Protein AF-A0A7S0AWT3-F1 (afdb_monomer_lite)

pLDDT: mean 80.17, std 19.5, range [30.23, 98.38]

Sequence (670 aa):
MTGAPAAPASSSAAPATTPVVQCWVKPNDSCWFWRSTAESGALRDPSALPVDRRAHEARIQKGLWGPRWARLCPGRLLELKGSRALVIDHQTKTSEKVPASLLLLWYEGLLVLDAVSKVEPKVPWLTDKLTGILETERAKFKHGHLSALLYVQKQLMGFACTGPQFCGASGETAGHRRQLQNKGQPAEGEVTEGWYGVQALAEYLPPWEAFLHPKCGIYQDFYMVQWAPPHNKTDYGYMEHGSETLCGATWEPDECLPDDLDTLRVAVKRRWTEQQREREQRDREQLEKEKRERDAKAREAEEDKANEEAERTAKAPRMFNPLRLELIKDLVSPEVNHVVYNLLKSTEDAEIKKGWPKSRSEYPPGFGPADPPGCCGVSCDCMEDWHLGRHALDAGRPWIDSQPRNAACEVAMLAFMNQQEHVTRRGQFSGLHYLEANTDRHKREDVAQVAFAAGLAKLARSVLRDAAQRVPLEALEADRASQGRLIHRLAMGFSNDEVHPEAGGPFMPLQYQVTTGPSWLHVDAGSGSVVLREDSPDYPPSKAAALAISLTSMVPGKFDRMDCNIDPNVSGTGDSMLFGLTSKVVAKVARTEPPSLQDIMKERLSSVFDFQATQCIAVPFGAWVEAMWGVAYTARSYSVGQLLPRQATASNGGGRVRTLPTGMPLTPGM

Foldseek 3Di:
DDDDDDDDDDDDDDPDDQAQADQPADAFAKWKFKWFPDPVIDGDALQDDDPDPVSVVVCVVVVCFQLNGMDIFIWGWHDDDGQWTWIQGPPVRDIDIDGSLRIDHPLVVLLLLVLQVPDPPRRPPCDPVVVVVSQVVLVVDDLSDRQPLVCCVPPVLQKWQHDQWAQAPVRRIHHRIDGQDPPDQDDVDDQDPPDWAFPAFPAKDAQSRLCVDQLRVGRTIKTWTQTDPPLNQAQCVPPSQGDPVGGNIGIDGPRVDHSSCSVRVSVNSVVVSVVSVVVVVVVSVVSVVVVVVVVVVVVVVVVVVVVVVVVCLVVVPDPPPVPPDPCLCVLQPPPPDPPVNVVVPDPVVVVVVVQDDLDQVSDPPPDGADVVHDVSHNPDPPCVVVVVVVVVVVPPPCVPDPPVVVVVVVVLVVVLVVPVVFWDWDCPVVPDTDTDGDLDPDDDPVPVQLVLLLVLLLLLLCLLLVCLAEAAPVLLVVCVVVVFCSQQLSCLSFQACVNCVVLPGRDRFQFKAWPAWDPQWDQHGGRRGIDGNDPDPPDDLPDWTWTKIWRHDPDPPRTIIRIGTHHNPQPQQNPPSLQVSLLVSLVSLVVRPDVVLSVSLCVLCVVQADPVVRGGDRDGPSSSSSSSSSSSSSSNSVSRVVSRDDDPPPPPDPDDDPDDDPDDDDDDDD

Radius of gyration: 42.8 Å; chains: 1; bounding box: 102×76×123 Å

Structure (mmCIF, N/CA/C/O backbone):
data_AF-A0A7S0AWT3-F1
#
_entry.id   AF-A0A7S0AWT3-F1
#
loop_
_atom_site.group_PDB
_atom_site.id
_atom_site.type_symbol
_atom_site.label_atom_id
_atom_site.label_alt_id
_atom_site.label_comp_id
_atom_site.label_asym_id
_atom_site.label_entity_id
_atom_site.label_seq_id
_atom_site.pdbx_PDB_ins_code
_atom_site.Cartn_x
_atom_site.Cartn_y
_atom_site.Cartn_z
_atom_site.occupancy
_atom_site.B_iso_or_equiv
_atom_site.auth_seq_id
_atom_site.auth_comp_id
_atom_site.auth_asym_id
_atom_site.auth_atom_id
_atom_site.pdbx_PDB_model_num
ATOM 1 N N . MET A 1 1 ? 58.274 -40.060 -57.451 1.00 41.81 1 MET A N 1
ATOM 2 C CA . MET A 1 1 ? 58.992 -38.954 -56.784 1.00 41.81 1 MET A CA 1
ATOM 3 C C . MET A 1 1 ? 58.161 -37.697 -56.949 1.00 41.81 1 MET A C 1
ATOM 5 O O . MET A 1 1 ? 58.232 -37.055 -57.983 1.00 41.81 1 MET A O 1
ATOM 9 N N . THR A 1 2 ? 57.306 -37.407 -55.977 1.00 38.50 2 THR A N 1
ATOM 10 C CA . THR A 1 2 ? 56.419 -36.236 -55.970 1.00 38.50 2 THR A CA 1
ATOM 11 C C . THR A 1 2 ? 56.527 -35.634 -54.579 1.00 38.50 2 THR A C 1
ATOM 13 O O . THR A 1 2 ? 56.119 -36.261 -53.603 1.00 38.50 2 THR A O 1
ATOM 16 N N . GLY A 1 3 ? 57.205 -34.489 -54.493 1.00 36.66 3 GLY A N 1
ATOM 17 C CA . GLY A 1 3 ? 57.485 -33.788 -53.244 1.00 36.66 3 GLY A CA 1
ATOM 18 C C . GLY A 1 3 ? 56.213 -33.204 -52.637 1.00 36.66 3 GLY A C 1
ATOM 19 O O . GLY A 1 3 ? 55.422 -32.573 -53.334 1.00 36.66 3 GLY A O 1
ATOM 20 N N . ALA A 1 4 ? 56.029 -33.437 -51.340 1.00 35.12 4 ALA A N 1
ATOM 21 C CA . ALA A 1 4 ? 54.991 -32.808 -50.538 1.00 35.12 4 ALA A CA 1
ATOM 22 C C . ALA A 1 4 ? 55.369 -31.342 -50.237 1.00 35.12 4 ALA A C 1
ATOM 24 O O . ALA A 1 4 ? 56.544 -31.071 -49.970 1.00 35.12 4 ALA A O 1
ATOM 25 N N . PRO A 1 5 ? 54.415 -30.394 -50.265 1.00 43.97 5 PRO A N 1
ATOM 26 C CA . PRO A 1 5 ? 54.684 -29.005 -49.920 1.00 43.97 5 PRO A CA 1
ATOM 27 C C . PRO A 1 5 ? 54.879 -28.848 -48.406 1.00 43.97 5 PRO A C 1
ATOM 29 O O . PRO A 1 5 ? 54.163 -29.443 -47.600 1.00 43.97 5 PRO A O 1
ATOM 32 N N . ALA A 1 6 ? 55.877 -28.047 -48.036 1.00 39.06 6 ALA A N 1
ATOM 33 C CA . ALA A 1 6 ? 56.226 -27.726 -46.659 1.00 39.06 6 ALA A CA 1
ATOM 34 C C . ALA A 1 6 ? 55.107 -26.933 -45.959 1.00 39.06 6 ALA A C 1
ATOM 36 O O . ALA A 1 6 ? 54.538 -26.003 -46.532 1.00 39.06 6 ALA A O 1
ATOM 37 N N . ALA A 1 7 ? 54.819 -27.299 -44.708 1.00 38.22 7 ALA A N 1
ATOM 38 C CA . ALA A 1 7 ? 53.875 -26.599 -43.844 1.00 38.22 7 ALA A CA 1
ATOM 39 C C . ALA A 1 7 ? 54.373 -25.174 -43.516 1.00 38.22 7 ALA A C 1
ATOM 41 O O . ALA A 1 7 ? 55.571 -24.995 -43.271 1.00 38.22 7 ALA A O 1
ATOM 42 N N . PRO A 1 8 ? 53.489 -24.159 -43.483 1.00 40.88 8 PRO A N 1
ATOM 43 C CA . PRO A 1 8 ? 53.879 -22.801 -43.133 1.00 40.88 8 PRO A CA 1
ATOM 44 C C . PRO A 1 8 ? 54.297 -22.719 -41.660 1.00 40.88 8 PRO A C 1
ATOM 46 O O . PRO A 1 8 ? 53.645 -23.268 -40.771 1.00 40.88 8 PRO A O 1
ATOM 49 N N . ALA A 1 9 ? 55.411 -22.027 -41.419 1.00 36.75 9 ALA A N 1
ATOM 50 C CA . ALA A 1 9 ? 55.976 -21.797 -40.099 1.00 36.75 9 ALA A CA 1
ATOM 51 C C . ALA A 1 9 ? 54.986 -21.044 -39.192 1.00 36.75 9 ALA A C 1
ATOM 53 O O . ALA A 1 9 ? 54.449 -20.002 -39.567 1.00 36.75 9 ALA A O 1
ATOM 54 N N . SER A 1 10 ? 54.776 -21.564 -37.982 1.00 42.22 10 SER A N 1
ATOM 55 C CA . SER A 1 10 ? 53.973 -20.936 -36.935 1.00 42.22 10 SER A CA 1
ATOM 56 C C . SER A 1 10 ? 54.619 -19.621 -36.490 1.00 42.22 10 SER A C 1
ATOM 58 O O . SER A 1 10 ? 55.595 -19.624 -35.736 1.00 42.22 10 SER A O 1
ATOM 60 N N . SER A 1 11 ? 54.086 -18.490 -36.952 1.00 38.56 11 SER A N 1
ATOM 61 C CA . SER A 1 11 ? 54.463 -17.173 -36.443 1.00 38.56 11 SER A CA 1
ATOM 62 C C . SER A 1 11 ? 54.043 -17.061 -34.977 1.00 38.56 11 SER A C 1
ATOM 64 O O . SER A 1 11 ? 52.864 -17.224 -34.657 1.00 38.56 11 SER A O 1
ATOM 66 N N . SER A 1 12 ? 54.989 -16.779 -34.082 1.00 41.12 12 SER A N 1
ATOM 67 C CA . SER A 1 12 ? 54.707 -16.483 -32.678 1.00 41.12 12 SER A CA 1
ATOM 68 C C . SER A 1 12 ? 53.812 -15.243 -32.588 1.00 41.12 12 SER A C 1
ATOM 70 O O . SER A 1 12 ? 54.271 -14.128 -32.843 1.00 41.12 12 SER A O 1
ATOM 72 N N . ALA A 1 13 ? 52.534 -15.435 -32.260 1.00 46.22 13 ALA A N 1
ATOM 73 C CA . ALA A 1 13 ? 51.602 -14.340 -32.034 1.00 46.22 13 ALA A CA 1
ATOM 74 C C . ALA A 1 13 ? 52.098 -13.482 -30.859 1.00 46.22 13 ALA A C 1
ATOM 76 O O . ALA A 1 13 ? 52.391 -14.003 -29.780 1.00 46.22 13 ALA A O 1
ATOM 77 N N . ALA A 1 14 ? 52.224 -12.172 -31.082 1.00 49.00 14 ALA A N 1
ATOM 78 C CA . ALA A 1 14 ? 52.514 -11.209 -30.027 1.00 49.00 14 ALA A CA 1
ATOM 79 C C . ALA A 1 14 ? 51.466 -11.329 -28.897 1.00 49.00 14 ALA A C 1
ATOM 81 O O . ALA A 1 14 ? 50.307 -11.646 -29.180 1.00 49.00 14 ALA A O 1
ATOM 82 N N . PRO A 1 15 ? 51.842 -11.101 -27.623 1.00 57.41 15 PRO A N 1
ATOM 83 C CA . PRO A 1 15 ? 50.904 -11.183 -26.509 1.00 57.41 15 PRO A CA 1
A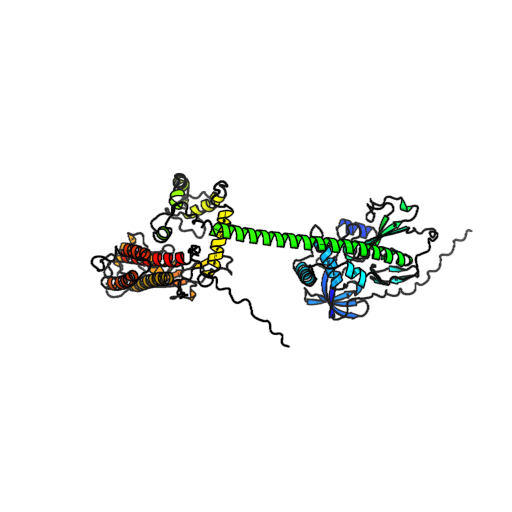TOM 84 C C . PRO A 1 15 ? 49.740 -10.216 -26.745 1.00 57.41 15 PRO A C 1
ATOM 86 O O . PRO A 1 15 ? 49.954 -9.018 -26.925 1.00 57.41 15 PRO A O 1
ATOM 89 N N . ALA A 1 16 ? 48.515 -10.749 -26.761 1.00 59.34 16 ALA A N 1
ATOM 90 C CA . ALA A 1 16 ? 47.307 -9.962 -26.955 1.00 59.34 16 ALA A CA 1
ATOM 91 C C . ALA A 1 16 ? 47.237 -8.869 -25.880 1.00 59.34 16 ALA A C 1
ATOM 93 O O . ALA A 1 16 ? 47.211 -9.157 -24.681 1.00 59.34 16 ALA A O 1
ATOM 94 N N . THR A 1 17 ? 47.242 -7.609 -26.305 1.00 68.44 17 THR A N 1
ATOM 95 C CA . THR A 1 17 ? 47.049 -6.466 -25.417 1.00 68.44 17 THR A CA 1
ATOM 96 C C . THR A 1 17 ? 45.676 -6.568 -24.769 1.00 68.44 17 THR A C 1
ATOM 98 O O . THR A 1 17 ? 44.662 -6.642 -25.463 1.00 68.44 17 THR A O 1
ATOM 101 N N . THR A 1 18 ? 45.640 -6.590 -23.434 1.00 72.69 18 THR A N 1
ATOM 102 C CA . THR A 1 18 ? 44.390 -6.576 -22.669 1.00 72.69 18 THR A CA 1
ATOM 103 C C . THR A 1 18 ? 43.559 -5.360 -23.094 1.00 72.69 18 THR A C 1
ATOM 105 O O . THR A 1 18 ? 44.084 -4.245 -23.031 1.00 72.69 18 THR A O 1
ATOM 108 N N . PRO A 1 19 ? 42.291 -5.538 -23.508 1.00 73.94 19 PRO A N 1
ATOM 109 C CA . PRO A 1 19 ? 41.462 -4.431 -23.967 1.00 73.94 19 PRO A CA 1
ATOM 110 C C . PRO A 1 19 ? 41.295 -3.388 -22.858 1.00 73.94 19 PRO A C 1
ATOM 112 O O . PRO A 1 19 ? 41.126 -3.717 -21.678 1.00 73.94 19 PRO A O 1
ATOM 115 N N . VAL A 1 20 ? 41.356 -2.111 -23.236 1.00 76.06 20 VAL A N 1
ATOM 116 C CA . VAL A 1 20 ? 41.166 -0.994 -22.306 1.00 76.06 20 VAL A CA 1
ATOM 117 C C . VAL A 1 20 ? 39.686 -0.926 -21.930 1.00 76.06 20 VAL A C 1
ATOM 119 O O . VAL A 1 20 ? 38.847 -0.548 -22.741 1.00 76.06 20 VAL A O 1
ATOM 122 N N . VAL A 1 21 ? 39.358 -1.297 -20.691 1.00 81.75 21 VAL A N 1
ATOM 123 C CA . VAL A 1 21 ? 37.988 -1.222 -20.163 1.00 81.75 21 VAL A CA 1
ATOM 124 C C . VAL A 1 21 ? 37.752 0.159 -19.560 1.00 81.75 21 VAL A C 1
ATOM 126 O O . VAL A 1 21 ? 38.360 0.515 -18.548 1.00 81.75 21 VAL A O 1
ATOM 129 N N . GLN A 1 22 ? 36.844 0.935 -20.150 1.00 84.81 22 GLN A N 1
ATOM 130 C CA . GLN A 1 22 ? 36.462 2.242 -19.620 1.00 84.81 22 GLN A CA 1
ATOM 131 C C . GLN A 1 22 ? 35.355 2.095 -18.562 1.00 84.81 22 GLN A C 1
ATOM 133 O O . GLN A 1 22 ? 34.214 1.769 -18.880 1.00 84.81 22 GLN A O 1
ATOM 138 N N . CYS A 1 23 ? 35.673 2.367 -17.293 1.00 91.12 23 CYS A N 1
ATOM 139 C CA . CYS A 1 23 ? 34.685 2.427 -16.212 1.00 91.12 23 CYS A CA 1
ATOM 140 C C . CYS A 1 23 ? 34.103 3.839 -16.097 1.00 91.12 23 CYS A C 1
ATOM 142 O O . CYS A 1 23 ? 34.843 4.797 -15.880 1.00 91.12 23 CYS A O 1
ATOM 144 N N . TRP A 1 24 ? 32.782 3.976 -16.218 1.00 92.75 24 TRP A N 1
ATOM 145 C CA . TRP A 1 24 ? 32.101 5.277 -16.126 1.00 92.75 24 TRP A CA 1
ATOM 146 C C . TRP A 1 24 ? 31.716 5.671 -14.696 1.00 92.75 24 TRP A C 1
ATOM 148 O O . TRP A 1 24 ? 31.428 6.836 -14.430 1.00 92.75 24 TRP A O 1
ATOM 158 N N . VAL A 1 25 ? 31.734 4.717 -13.764 1.00 96.50 25 VAL A N 1
ATOM 159 C CA . VAL A 1 25 ? 31.471 4.963 -12.342 1.00 96.50 25 VAL A CA 1
ATOM 160 C C . VAL A 1 25 ? 32.717 5.560 -11.688 1.00 96.50 25 VAL A C 1
ATOM 162 O O . VAL A 1 25 ? 33.810 5.004 -11.824 1.00 96.50 25 VAL A O 1
ATOM 165 N N . LYS A 1 26 ? 32.562 6.669 -10.956 1.00 96.88 26 LYS A N 1
ATOM 166 C CA . LYS A 1 26 ? 33.661 7.293 -10.206 1.00 96.88 26 LYS A CA 1
ATOM 167 C C . LYS A 1 26 ? 33.765 6.707 -8.791 1.00 96.88 26 LYS A C 1
ATOM 169 O O . LYS A 1 26 ? 32.761 6.247 -8.245 1.00 96.88 26 LYS A O 1
ATOM 174 N N . PRO A 1 27 ? 34.958 6.708 -8.167 1.00 97.25 27 PRO A N 1
ATOM 175 C CA . PRO A 1 27 ? 35.104 6.278 -6.779 1.00 97.25 27 PRO A CA 1
ATOM 176 C C . PRO A 1 27 ? 34.155 7.036 -5.842 1.00 97.25 27 PRO A C 1
ATOM 178 O O . PRO A 1 27 ? 34.015 8.251 -5.942 1.00 97.25 27 PRO A O 1
ATOM 181 N N . ASN A 1 28 ? 33.550 6.304 -4.911 1.00 96.81 28 ASN A N 1
ATOM 182 C CA . ASN A 1 28 ? 32.513 6.702 -3.955 1.00 96.81 28 ASN A CA 1
ATOM 183 C C . ASN A 1 28 ? 31.105 6.948 -4.517 1.00 96.81 28 ASN A C 1
ATOM 185 O O . ASN A 1 28 ? 30.178 7.117 -3.718 1.00 96.81 28 ASN A O 1
ATOM 189 N N . ASP A 1 29 ? 30.902 6.884 -5.834 1.00 98.12 29 ASP A N 1
ATOM 190 C CA . ASP A 1 29 ? 29.562 6.979 -6.414 1.00 98.12 29 ASP A CA 1
ATOM 191 C C . ASP A 1 29 ? 28.751 5.698 -6.166 1.00 98.12 29 ASP A C 1
ATOM 193 O O . ASP A 1 29 ? 29.278 4.579 -6.096 1.00 98.12 29 ASP A O 1
ATOM 197 N N . SER A 1 30 ? 27.432 5.868 -6.056 1.00 98.19 30 SER A N 1
ATOM 198 C CA . SER A 1 30 ? 26.497 4.741 -6.086 1.00 98.19 30 SER A CA 1
ATOM 199 C C . SER A 1 30 ? 26.455 4.143 -7.490 1.00 98.19 30 SER A C 1
ATOM 201 O O . SER A 1 30 ? 26.466 4.861 -8.490 1.00 98.19 30 SER A O 1
ATOM 203 N N . CYS A 1 31 ? 26.399 2.821 -7.567 1.00 98.31 31 CYS A N 1
ATOM 204 C CA . CYS A 1 31 ? 26.420 2.081 -8.819 1.00 98.31 31 CYS A CA 1
ATOM 205 C C . CYS A 1 31 ? 25.571 0.816 -8.735 1.00 98.31 31 CYS A C 1
ATOM 207 O O . CYS A 1 31 ? 25.051 0.450 -7.677 1.00 98.31 31 CYS A O 1
ATOM 209 N N . TRP A 1 32 ? 25.457 0.139 -9.870 1.00 98.25 32 TRP A N 1
ATOM 210 C CA . TRP A 1 32 ? 24.947 -1.222 -9.931 1.00 98.25 32 TRP A CA 1
ATOM 211 C C . TRP A 1 32 ? 26.037 -2.154 -10.425 1.00 98.25 32 TRP A C 1
ATOM 213 O O . TRP A 1 32 ? 26.928 -1.728 -11.159 1.00 98.25 32 TRP A O 1
ATOM 223 N N . PHE A 1 33 ? 25.960 -3.422 -10.043 1.00 97.19 33 PHE A N 1
ATOM 224 C CA . PHE A 1 33 ? 26.832 -4.452 -10.587 1.00 97.19 33 PHE A CA 1
ATOM 225 C C . PHE A 1 33 ? 26.072 -5.754 -10.830 1.00 97.19 33 PHE A C 1
ATOM 227 O O . PHE A 1 33 ? 25.096 -6.061 -10.138 1.00 97.19 33 PHE A O 1
ATOM 234 N N . TRP A 1 34 ? 26.513 -6.505 -11.836 1.00 96.75 34 TRP A N 1
ATOM 235 C CA . TRP A 1 34 ? 25.860 -7.738 -12.268 1.00 96.75 34 TRP A CA 1
ATOM 236 C C . TRP A 1 34 ? 26.293 -8.965 -11.458 1.00 96.75 34 TRP A C 1
ATOM 238 O O . TRP A 1 34 ? 27.481 -9.189 -11.211 1.00 96.75 34 TRP A O 1
ATOM 248 N N . ARG A 1 35 ? 25.322 -9.812 -11.099 1.00 95.25 35 ARG A N 1
ATOM 249 C CA . ARG A 1 35 ? 25.538 -11.144 -10.512 1.00 95.25 35 ARG A CA 1
ATOM 250 C C . ARG A 1 35 ? 24.688 -12.205 -11.203 1.00 95.25 35 ARG A C 1
ATOM 252 O O . ARG A 1 35 ? 23.648 -11.902 -11.783 1.00 95.25 35 ARG A O 1
ATOM 259 N N . SER A 1 36 ? 25.108 -13.463 -11.081 1.00 92.38 36 SER A N 1
ATOM 260 C CA . SER A 1 36 ? 24.273 -14.610 -11.447 1.00 92.38 36 SER A CA 1
ATOM 261 C C . SER A 1 36 ? 22.963 -14.626 -10.647 1.00 92.38 36 SER A C 1
ATOM 263 O O . SER A 1 36 ? 22.938 -14.261 -9.466 1.00 92.38 36 SER A O 1
ATOM 265 N N . THR A 1 37 ? 21.883 -15.089 -11.277 1.00 90.62 37 THR A N 1
ATOM 266 C CA . THR A 1 37 ? 20.613 -15.396 -10.599 1.00 90.62 37 THR A CA 1
ATOM 267 C C . THR A 1 37 ? 20.687 -16.669 -9.750 1.00 90.62 37 THR A C 1
ATOM 269 O O . THR A 1 37 ? 19.887 -16.823 -8.832 1.00 90.62 37 THR A O 1
ATOM 272 N N . ALA A 1 38 ? 21.654 -17.558 -10.007 1.00 87.56 38 ALA A N 1
ATOM 273 C CA . ALA A 1 38 ? 21.858 -18.780 -9.227 1.00 87.56 38 ALA A CA 1
ATOM 274 C C . ALA A 1 38 ? 22.371 -18.492 -7.799 1.00 87.56 38 ALA A C 1
ATOM 276 O O . ALA A 1 38 ? 23.153 -17.563 -7.593 1.00 87.56 38 ALA A O 1
ATOM 277 N N . GLU A 1 39 ? 21.978 -19.327 -6.829 1.00 67.00 39 GLU A N 1
ATOM 278 C CA . GLU A 1 39 ? 22.253 -19.148 -5.389 1.00 67.00 39 GLU A CA 1
ATOM 279 C C . GLU A 1 39 ? 23.748 -19.093 -5.036 1.00 67.00 39 GLU A C 1
ATOM 281 O O . GLU A 1 39 ? 24.151 -18.350 -4.145 1.00 67.00 39 GLU A O 1
ATOM 286 N N . SER A 1 40 ? 24.605 -19.787 -5.788 1.00 71.44 40 SER A N 1
ATOM 287 C CA . SER A 1 40 ? 26.065 -19.778 -5.611 1.00 71.44 40 SER A CA 1
ATOM 288 C C . SER A 1 40 ? 26.749 -18.548 -6.242 1.00 71.44 40 SER A C 1
ATOM 290 O O . SER A 1 40 ? 27.875 -18.649 -6.727 1.00 71.44 40 SER A O 1
ATOM 292 N N . GLY A 1 41 ? 26.021 -17.435 -6.374 1.00 62.06 41 GLY A N 1
ATOM 293 C CA . GLY A 1 41 ? 26.103 -16.505 -7.502 1.00 62.06 41 GLY A CA 1
ATOM 294 C C . GLY A 1 41 ? 27.446 -15.817 -7.740 1.00 62.06 41 GLY A C 1
ATOM 295 O O . GLY A 1 41 ? 27.642 -14.675 -7.334 1.00 62.06 41 GLY A O 1
ATOM 296 N N . ALA A 1 42 ? 28.320 -16.479 -8.500 1.00 83.44 42 ALA A N 1
ATOM 297 C CA . ALA A 1 42 ? 29.508 -15.878 -9.089 1.00 83.44 42 ALA A CA 1
ATOM 298 C C . ALA A 1 42 ? 29.147 -14.672 -9.975 1.00 83.44 42 ALA A C 1
ATOM 300 O O . ALA A 1 42 ? 28.035 -14.564 -10.510 1.00 83.44 42 ALA A O 1
ATOM 301 N N . LEU A 1 43 ? 30.122 -13.787 -10.164 1.00 87.62 43 LEU A N 1
ATOM 302 C CA . LEU A 1 43 ? 30.018 -12.669 -11.095 1.00 87.62 43 LEU A CA 1
ATOM 303 C C . LEU A 1 43 ? 29.726 -13.190 -12.501 1.00 87.62 43 LEU A C 1
ATOM 305 O O . LEU A 1 43 ? 30.379 -14.116 -12.991 1.00 87.62 43 LEU A O 1
ATOM 309 N N . ARG A 1 44 ? 28.711 -12.604 -13.135 1.00 86.62 44 ARG A N 1
ATOM 310 C CA . ARG A 1 44 ? 28.280 -12.974 -14.479 1.00 86.62 44 ARG A CA 1
ATOM 311 C C . ARG A 1 44 ? 28.170 -11.745 -15.340 1.00 86.62 44 ARG A C 1
ATOM 313 O O . ARG A 1 44 ? 27.610 -10.737 -14.927 1.00 86.62 44 ARG A O 1
ATOM 320 N N . ASP A 1 45 ? 28.709 -11.888 -16.537 1.00 92.12 45 ASP A N 1
ATOM 321 C CA . ASP A 1 45 ? 28.672 -10.872 -17.559 1.00 92.12 45 ASP A CA 1
ATOM 322 C C . ASP A 1 45 ? 27.435 -11.075 -18.438 1.00 92.12 45 ASP A C 1
ATOM 324 O O . ASP A 1 45 ? 27.377 -12.061 -19.182 1.00 92.12 45 ASP A O 1
ATOM 328 N N . PRO A 1 46 ? 26.419 -10.206 -18.331 1.00 93.69 46 PRO A N 1
ATOM 329 C CA . PRO A 1 46 ? 25.225 -10.304 -19.161 1.00 93.69 46 PRO A CA 1
ATOM 330 C C . PRO A 1 46 ? 25.469 -9.844 -20.599 1.00 93.69 46 PRO A C 1
ATOM 332 O O . PRO A 1 46 ? 24.576 -10.006 -21.424 1.00 93.69 46 PRO A O 1
ATOM 335 N N . SER A 1 47 ? 26.635 -9.260 -20.895 1.00 93.38 47 SER A N 1
ATOM 336 C CA . SER A 1 47 ? 27.040 -8.878 -22.245 1.00 93.38 47 SER A CA 1
ATOM 337 C C . SER A 1 47 ? 27.805 -9.997 -22.958 1.00 93.38 47 SER A C 1
ATOM 339 O O . SER A 1 47 ? 28.006 -9.918 -24.157 1.00 93.38 47 SER A O 1
ATOM 341 N N . ALA A 1 48 ? 28.220 -11.066 -22.272 1.00 91.00 48 ALA A N 1
ATOM 342 C CA . ALA A 1 48 ? 29.039 -12.106 -22.889 1.00 91.00 48 ALA A CA 1
ATOM 343 C C . ALA A 1 48 ? 28.240 -13.053 -23.799 1.00 91.00 48 ALA A C 1
ATOM 345 O O . ALA A 1 48 ? 27.391 -13.826 -23.323 1.00 91.00 48 ALA A O 1
ATOM 346 N N . LEU A 1 49 ? 28.613 -13.084 -25.083 1.00 86.69 49 LEU A N 1
ATOM 347 C CA . LEU A 1 49 ? 28.142 -14.102 -26.016 1.00 86.69 49 LEU A CA 1
ATOM 348 C C . LEU A 1 49 ? 28.480 -15.523 -25.526 1.00 86.69 49 LEU A C 1
ATOM 350 O O . LEU A 1 49 ? 29.480 -15.753 -24.831 1.00 86.69 49 LEU A O 1
ATOM 354 N N . PRO A 1 50 ? 27.636 -16.514 -25.847 1.00 84.38 50 PRO A N 1
ATOM 355 C CA . PRO A 1 50 ? 27.995 -17.915 -25.697 1.00 84.38 50 PRO A CA 1
ATOM 356 C C . PRO A 1 50 ? 29.242 -18.249 -26.525 1.00 84.38 50 PRO A C 1
ATOM 358 O O . PRO A 1 50 ? 29.390 -17.790 -27.650 1.00 84.38 50 PRO A O 1
ATOM 361 N N . VAL A 1 51 ? 30.120 -19.086 -25.967 1.00 82.81 51 VAL A N 1
ATOM 362 C CA . VAL A 1 51 ? 31.389 -19.480 -26.611 1.00 82.81 51 VAL A CA 1
ATOM 363 C C . VAL A 1 51 ? 31.151 -20.233 -27.922 1.00 82.81 51 VAL A C 1
ATOM 365 O O . VAL A 1 51 ? 31.939 -20.125 -28.855 1.00 82.81 51 VAL A O 1
ATOM 368 N N . ASP A 1 52 ? 30.066 -21.003 -27.987 1.00 87.56 52 ASP A N 1
ATOM 369 C CA . ASP A 1 52 ? 29.668 -21.753 -29.168 1.00 87.56 52 ASP A CA 1
ATOM 370 C C . ASP A 1 52 ? 28.139 -21.902 -29.245 1.00 87.56 52 ASP A C 1
ATOM 372 O O . ASP A 1 52 ? 27.396 -21.629 -28.293 1.00 87.56 52 ASP A O 1
ATOM 376 N N . ARG A 1 53 ? 27.668 -22.375 -30.404 1.00 85.94 53 ARG A N 1
ATOM 377 C CA . ARG A 1 53 ? 26.250 -22.634 -30.679 1.00 85.94 53 ARG A CA 1
ATOM 378 C C . ARG A 1 53 ? 25.617 -23.605 -29.679 1.00 85.94 53 ARG A C 1
ATOM 380 O O . ARG A 1 53 ? 24.463 -23.429 -29.309 1.00 85.94 53 ARG A O 1
ATOM 387 N N . ARG A 1 54 ? 26.352 -24.617 -29.213 1.00 89.56 54 ARG A N 1
ATOM 388 C CA . ARG A 1 54 ? 25.820 -25.623 -28.283 1.00 89.56 54 ARG A CA 1
ATOM 389 C C . ARG A 1 54 ? 25.574 -25.016 -26.902 1.00 89.56 54 ARG A C 1
ATOM 391 O O . ARG A 1 54 ? 24.570 -25.321 -26.264 1.00 89.56 54 ARG A O 1
ATOM 398 N N . ALA A 1 55 ? 26.476 -24.160 -26.432 1.00 87.69 55 ALA A N 1
ATOM 399 C CA . ALA A 1 55 ? 26.327 -23.408 -25.197 1.00 87.69 55 ALA A CA 1
ATOM 400 C C . ALA A 1 55 ? 25.152 -22.430 -25.289 1.00 87.69 55 ALA A C 1
ATOM 402 O O . ALA A 1 55 ? 24.426 -22.267 -24.308 1.00 87.69 55 ALA A O 1
ATOM 403 N N . HIS A 1 56 ? 24.955 -21.821 -26.459 1.00 86.06 56 HIS A N 1
ATOM 404 C CA . HIS A 1 56 ? 23.802 -20.974 -26.748 1.00 86.06 56 HIS A CA 1
ATOM 405 C C . HIS A 1 56 ? 22.484 -21.754 -26.668 1.00 86.06 56 HIS A C 1
ATOM 407 O O . HIS A 1 56 ? 21.650 -21.465 -25.812 1.00 86.06 56 HIS A O 1
ATOM 413 N N . GLU A 1 57 ? 22.352 -22.837 -27.439 1.00 86.56 57 GLU A N 1
ATOM 414 C CA . GLU A 1 57 ? 21.179 -23.723 -27.425 1.00 86.56 57 GLU A CA 1
ATOM 415 C C . GLU A 1 57 ? 20.883 -24.251 -26.010 1.00 86.56 57 GLU A C 1
ATOM 417 O O . GLU A 1 57 ? 19.736 -24.254 -25.564 1.00 86.56 57 GLU A O 1
ATOM 422 N N . ALA A 1 58 ? 21.918 -24.624 -25.250 1.00 88.81 58 ALA A N 1
ATOM 423 C CA . ALA A 1 58 ? 21.768 -25.073 -23.868 1.00 88.81 58 ALA A CA 1
ATOM 424 C C . ALA A 1 58 ? 21.279 -23.966 -22.915 1.00 88.81 58 ALA A C 1
ATOM 426 O O . ALA A 1 58 ? 20.571 -24.269 -21.951 1.00 88.81 58 ALA A O 1
ATOM 427 N N . ARG A 1 59 ? 21.649 -22.695 -23.140 1.00 86.25 59 ARG A N 1
ATOM 428 C CA . ARG A 1 59 ? 21.127 -21.555 -22.365 1.00 86.25 59 ARG A CA 1
ATOM 429 C C . ARG A 1 59 ? 19.653 -21.327 -22.673 1.00 86.25 59 ARG A C 1
ATOM 431 O O . ARG A 1 59 ? 18.868 -21.228 -21.731 1.00 86.25 59 ARG A O 1
ATOM 438 N N . ILE A 1 60 ? 19.280 -21.329 -23.953 1.00 85.81 60 ILE A N 1
ATOM 439 C CA . ILE A 1 60 ? 17.887 -21.178 -24.399 1.00 85.81 60 ILE A CA 1
ATOM 440 C C . ILE A 1 60 ? 17.016 -22.288 -23.811 1.00 85.81 60 ILE A C 1
ATOM 442 O O . ILE A 1 60 ? 16.003 -22.003 -23.178 1.00 85.81 60 ILE A O 1
ATOM 446 N N . GLN A 1 61 ? 17.441 -23.551 -23.936 1.00 89.44 61 GLN A N 1
ATOM 447 C CA . GLN A 1 61 ? 16.705 -24.707 -23.410 1.00 89.44 61 GLN A CA 1
ATOM 448 C C . GLN A 1 61 ? 16.490 -24.633 -21.893 1.00 89.44 61 GLN A C 1
ATOM 450 O O . GLN A 1 61 ? 15.475 -25.101 -21.385 1.00 89.44 61 GLN A O 1
ATOM 455 N N . LYS A 1 62 ? 17.429 -24.026 -21.157 1.00 89.38 62 LYS A N 1
ATOM 456 C CA . LYS A 1 62 ? 17.320 -23.807 -19.706 1.00 89.38 62 LYS A CA 1
ATOM 457 C C . LYS A 1 62 ? 16.581 -22.517 -19.338 1.00 89.38 62 LYS A C 1
ATOM 459 O O . LYS A 1 62 ? 16.455 -22.217 -18.153 1.00 89.38 62 LYS A O 1
ATOM 464 N N . GLY A 1 63 ? 16.136 -21.730 -20.318 1.00 87.31 63 GLY A N 1
ATOM 465 C CA . GLY A 1 63 ? 15.541 -20.413 -20.095 1.00 87.31 63 GLY A CA 1
ATOM 466 C C . GLY A 1 63 ? 16.500 -19.419 -19.430 1.00 87.31 63 GLY A C 1
ATOM 467 O O . GLY A 1 63 ? 16.048 -18.507 -18.740 1.00 87.31 63 GLY A O 1
ATOM 468 N N . LEU A 1 64 ? 17.812 -19.610 -19.590 1.00 87.25 64 LEU A N 1
ATOM 469 C CA . LEU A 1 64 ? 18.868 -18.776 -19.015 1.00 87.25 64 LEU A CA 1
ATOM 470 C C . LEU A 1 64 ? 19.241 -17.660 -19.993 1.00 87.25 64 LEU A C 1
ATOM 472 O O . LEU A 1 64 ? 20.332 -17.649 -20.562 1.00 87.25 64 LEU A O 1
ATOM 476 N N . TRP A 1 65 ? 18.304 -16.734 -20.178 1.00 89.38 65 TRP A N 1
ATOM 477 C CA . TRP A 1 65 ? 18.418 -15.614 -21.109 1.00 89.38 65 TRP A CA 1
ATOM 478 C C . TRP A 1 65 ? 17.974 -14.311 -20.442 1.00 89.38 65 TRP A C 1
ATOM 480 O O . TRP A 1 65 ? 17.077 -14.327 -19.588 1.00 89.38 65 TRP A O 1
ATOM 490 N N . GLY A 1 66 ? 18.624 -13.196 -20.786 1.00 93.00 66 GLY A N 1
ATOM 491 C CA . GLY A 1 66 ? 18.299 -11.872 -20.261 1.00 93.00 66 GLY A CA 1
ATOM 492 C C . GLY A 1 66 ? 18.150 -11.837 -18.730 1.00 93.00 66 GLY A C 1
ATOM 493 O O . GLY A 1 66 ? 19.046 -12.292 -18.003 1.00 93.00 66 GLY A O 1
ATOM 494 N N . PRO A 1 67 ? 17.004 -11.373 -18.194 1.00 93.94 67 PRO A N 1
ATOM 495 C CA . PRO A 1 67 ? 16.800 -11.216 -16.757 1.00 93.94 67 PRO A CA 1
ATOM 496 C C . PRO A 1 67 ? 16.759 -12.547 -15.998 1.00 93.94 67 PRO A C 1
ATOM 498 O O . PRO A 1 67 ? 16.877 -12.559 -14.778 1.00 93.94 67 PRO A O 1
ATOM 501 N N . ARG A 1 68 ? 16.610 -13.694 -16.664 1.00 92.12 68 ARG A N 1
ATOM 502 C CA . ARG A 1 68 ? 16.696 -14.999 -15.986 1.00 92.12 68 ARG A CA 1
ATOM 503 C C . ARG A 1 68 ? 18.140 -15.445 -15.767 1.00 92.12 68 ARG A C 1
ATOM 505 O O . ARG A 1 68 ? 18.389 -16.306 -14.926 1.00 92.12 68 ARG A O 1
ATOM 512 N N . TRP A 1 69 ? 19.085 -14.847 -16.488 1.00 90.56 69 TRP A N 1
ATOM 513 C CA . TRP A 1 69 ? 20.503 -15.191 -16.443 1.00 90.56 69 TRP A CA 1
ATOM 514 C C . TRP A 1 69 ? 21.304 -14.342 -15.450 1.00 90.56 69 TRP A C 1
ATOM 516 O O . TRP A 1 69 ? 22.132 -14.870 -14.704 1.00 90.56 69 TRP A O 1
ATOM 526 N N . ALA A 1 70 ? 21.040 -13.036 -15.413 1.00 94.31 70 ALA A N 1
ATOM 527 C CA . ALA A 1 70 ? 21.756 -12.094 -14.561 1.00 94.31 70 ALA A CA 1
ATOM 528 C C . ALA A 1 70 ? 20.797 -11.154 -13.822 1.00 94.31 70 ALA A C 1
ATOM 530 O O . ALA A 1 70 ? 19.717 -10.825 -14.315 1.00 94.31 70 ALA A O 1
ATOM 531 N N . ARG A 1 71 ? 21.217 -10.708 -12.636 1.00 95.50 71 ARG A N 1
ATOM 532 C CA . ARG A 1 71 ? 20.500 -9.742 -11.798 1.00 95.50 71 ARG A CA 1
ATOM 533 C C . ARG A 1 71 ? 21.377 -8.561 -11.418 1.00 95.50 71 ARG A C 1
ATOM 535 O O . ARG A 1 71 ? 22.596 -8.704 -11.295 1.00 95.50 71 ARG A O 1
ATOM 542 N N . LEU A 1 72 ? 20.735 -7.423 -11.169 1.00 97.06 72 LEU A N 1
ATOM 543 C CA . LEU A 1 72 ? 21.394 -6.224 -10.664 1.00 97.06 72 LEU A CA 1
ATOM 544 C C . LEU A 1 72 ? 21.447 -6.201 -9.138 1.00 97.06 72 LEU A C 1
ATOM 546 O O . LEU A 1 72 ? 20.449 -6.439 -8.456 1.00 97.06 72 LEU A O 1
ATOM 550 N N . CYS A 1 73 ? 22.612 -5.837 -8.609 1.00 97.06 73 CYS A N 1
ATOM 551 C CA . CYS A 1 73 ? 22.827 -5.572 -7.194 1.00 97.06 73 CYS A CA 1
ATOM 552 C C . CYS A 1 73 ? 23.212 -4.095 -6.994 1.00 97.06 73 CYS A C 1
ATOM 554 O O . CYS A 1 73 ? 24.128 -3.615 -7.669 1.00 97.06 73 CYS A O 1
ATOM 556 N N . PRO A 1 74 ? 22.538 -3.352 -6.094 1.00 98.12 74 PRO A N 1
ATOM 557 C CA . PRO A 1 74 ? 22.919 -1.980 -5.781 1.00 98.12 74 PRO A CA 1
ATOM 558 C C . PRO A 1 74 ? 24.192 -1.972 -4.935 1.00 98.12 74 PRO A C 1
ATOM 560 O O . PRO A 1 74 ? 24.323 -2.744 -3.981 1.00 98.12 74 PRO A O 1
ATOM 563 N N . GLY A 1 75 ? 25.107 -1.059 -5.231 1.00 98.12 75 GLY A N 1
ATOM 564 C CA . GLY A 1 75 ? 26.346 -0.916 -4.484 1.00 98.12 75 GLY A CA 1
ATOM 565 C C . GLY A 1 75 ? 26.943 0.480 -4.562 1.00 98.12 75 GLY A C 1
ATOM 566 O O . GLY A 1 75 ? 26.334 1.426 -5.062 1.00 98.12 75 GLY A O 1
ATOM 567 N N . ARG A 1 76 ? 28.162 0.595 -4.044 1.00 98.31 76 ARG A N 1
ATOM 568 C CA . ARG A 1 76 ? 28.984 1.803 -4.118 1.00 98.31 76 ARG A CA 1
ATOM 569 C C . ARG A 1 76 ? 30.415 1.426 -4.443 1.00 98.31 76 ARG A C 1
ATOM 571 O O . ARG A 1 76 ? 30.979 0.534 -3.804 1.00 98.31 76 ARG A O 1
ATOM 578 N N . LEU A 1 77 ? 30.990 2.109 -5.425 1.00 98.31 77 LEU A N 1
ATOM 579 C CA . LEU A 1 77 ? 32.380 1.912 -5.814 1.00 98.31 77 LEU A CA 1
ATOM 580 C C . LEU A 1 77 ? 33.291 2.497 -4.734 1.00 98.31 77 LEU A C 1
ATOM 582 O O . LEU A 1 77 ? 33.160 3.664 -4.401 1.00 98.31 77 LEU A O 1
ATOM 586 N N . LEU A 1 78 ? 34.216 1.713 -4.187 1.00 97.94 78 LEU A N 1
ATOM 587 C CA . LEU A 1 78 ? 35.237 2.214 -3.261 1.00 97.94 78 LEU A CA 1
ATOM 588 C C . LEU A 1 78 ? 36.517 2.592 -3.990 1.00 97.94 78 LEU A C 1
ATOM 590 O O . LEU A 1 78 ? 37.087 3.653 -3.765 1.00 97.94 78 LEU A O 1
ATOM 594 N N . GLU A 1 79 ? 36.982 1.688 -4.845 1.00 97.62 79 GLU A N 1
ATOM 595 C CA . GLU A 1 79 ? 38.295 1.788 -5.461 1.00 97.62 79 GLU A CA 1
ATOM 596 C C . GLU A 1 79 ? 38.264 1.174 -6.858 1.00 97.62 79 GLU A C 1
ATOM 598 O O . GLU A 1 79 ? 37.675 0.112 -7.066 1.00 97.62 79 GLU A O 1
ATOM 603 N N . LEU A 1 80 ? 38.935 1.827 -7.806 1.00 96.88 80 LEU A N 1
ATOM 604 C CA . LEU A 1 80 ? 39.147 1.324 -9.157 1.00 96.88 80 LEU A CA 1
ATOM 605 C C . LEU A 1 80 ? 40.648 1.092 -9.373 1.00 96.88 80 LEU A C 1
ATOM 607 O O . LEU A 1 80 ? 41.444 2.025 -9.297 1.00 96.88 80 LEU A O 1
ATOM 611 N N . LYS A 1 81 ? 41.029 -0.159 -9.641 1.00 95.81 81 LYS A N 1
ATOM 612 C CA . LYS A 1 81 ? 42.408 -0.599 -9.895 1.00 95.81 81 LYS A CA 1
ATOM 613 C C . LYS A 1 81 ? 42.467 -1.338 -11.230 1.00 95.81 81 LYS A C 1
ATOM 615 O O . LYS A 1 81 ? 42.233 -2.546 -11.299 1.00 95.81 81 LYS A O 1
ATOM 620 N N . GLY A 1 82 ? 42.781 -0.607 -12.299 1.00 91.75 82 GLY A N 1
ATOM 621 C CA . GLY A 1 82 ? 42.804 -1.151 -13.659 1.00 91.75 82 GLY A CA 1
ATOM 622 C C . GLY A 1 82 ? 41.429 -1.687 -14.071 1.00 91.75 82 GLY A C 1
ATOM 623 O O . GLY A 1 82 ? 40.432 -0.981 -13.960 1.00 91.75 82 GLY A O 1
ATOM 624 N N . SER A 1 83 ? 41.363 -2.951 -14.499 1.00 91.75 83 SER A N 1
ATOM 625 C CA . SER A 1 83 ? 40.119 -3.627 -14.910 1.00 91.75 83 SER A CA 1
ATOM 626 C C . SER A 1 83 ? 39.283 -4.181 -13.749 1.00 91.75 83 SER A C 1
ATOM 628 O O . SER A 1 83 ? 38.270 -4.847 -13.976 1.00 91.75 83 SER A O 1
ATOM 630 N N . ARG A 1 84 ? 39.689 -3.944 -12.495 1.00 96.00 84 ARG A N 1
ATOM 631 C CA . ARG A 1 84 ? 38.995 -4.423 -11.295 1.00 96.00 84 ARG A CA 1
ATOM 632 C C . ARG A 1 84 ? 38.512 -3.252 -10.448 1.00 96.00 84 ARG A C 1
ATOM 634 O O . ARG A 1 84 ? 39.239 -2.293 -10.208 1.00 96.00 84 ARG A O 1
ATOM 641 N N . ALA A 1 85 ? 37.300 -3.383 -9.943 1.00 97.00 85 ALA A N 1
ATOM 642 C CA . ALA A 1 85 ? 36.652 -2.466 -9.031 1.00 97.00 85 ALA A CA 1
ATOM 643 C C . ALA A 1 85 ? 36.386 -3.157 -7.691 1.00 97.00 85 ALA A C 1
ATOM 645 O O . ALA A 1 85 ? 35.981 -4.316 -7.653 1.00 97.00 85 ALA A O 1
ATOM 646 N N . LEU A 1 86 ? 36.604 -2.452 -6.588 1.00 97.88 86 LEU A N 1
ATOM 647 C CA . LEU A 1 86 ? 36.174 -2.872 -5.260 1.00 97.88 86 LEU A CA 1
ATOM 648 C C . LEU A 1 86 ? 34.850 -2.173 -4.946 1.00 97.88 86 LEU A C 1
ATOM 650 O O . LEU A 1 86 ? 34.818 -0.948 -4.848 1.00 97.88 86 LEU A O 1
ATOM 654 N N . VAL A 1 87 ? 33.768 -2.931 -4.784 1.00 98.00 87 VAL A N 1
ATOM 655 C CA . VAL A 1 87 ? 32.425 -2.403 -4.497 1.00 98.00 87 VAL A CA 1
ATOM 656 C C . VAL A 1 87 ? 31.937 -2.855 -3.128 1.00 98.00 87 VAL A C 1
ATOM 658 O O . VAL A 1 87 ? 32.251 -3.962 -2.704 1.00 98.00 87 VAL A O 1
ATOM 661 N N . ILE A 1 88 ? 31.152 -2.022 -2.440 1.00 98.06 88 ILE A N 1
ATOM 662 C CA . ILE A 1 88 ? 30.344 -2.452 -1.288 1.00 98.06 88 ILE A CA 1
ATOM 663 C C . ILE A 1 88 ? 28.925 -2.719 -1.770 1.00 98.06 88 ILE A C 1
ATOM 665 O O . ILE A 1 88 ? 28.254 -1.803 -2.248 1.00 98.06 88 ILE A O 1
ATOM 669 N N . ASP A 1 89 ? 28.450 -3.944 -1.578 1.00 97.00 89 ASP A N 1
ATOM 670 C CA . ASP A 1 89 ? 27.057 -4.318 -1.812 1.00 97.00 89 ASP A CA 1
ATOM 671 C C . ASP A 1 89 ? 26.155 -3.656 -0.754 1.00 97.00 89 ASP A C 1
ATOM 673 O O . ASP A 1 89 ? 26.344 -3.811 0.457 1.00 97.00 89 ASP A O 1
ATOM 677 N N . HIS A 1 90 ? 25.156 -2.885 -1.187 1.00 96.69 90 HIS A N 1
ATOM 678 C CA . HIS A 1 90 ? 24.260 -2.180 -0.271 1.00 96.69 90 HIS A CA 1
ATOM 679 C C . HIS A 1 90 ? 23.348 -3.113 0.530 1.00 96.69 90 HIS A C 1
ATOM 681 O O . HIS A 1 90 ? 22.846 -2.697 1.581 1.00 96.69 90 HIS A O 1
ATOM 687 N N . GLN A 1 91 ? 23.114 -4.335 0.055 1.00 93.50 91 GLN A N 1
ATOM 688 C CA . GLN A 1 91 ? 22.270 -5.324 0.707 1.00 93.50 91 GLN A CA 1
ATOM 689 C C . GLN A 1 91 ? 23.054 -6.147 1.724 1.00 93.50 91 GLN A C 1
ATOM 691 O O . GLN A 1 91 ? 22.644 -6.191 2.880 1.00 93.50 91 GLN A O 1
ATOM 696 N N . THR A 1 92 ? 24.177 -6.744 1.321 1.00 94.19 92 THR A N 1
ATOM 697 C CA . THR A 1 92 ? 24.974 -7.617 2.203 1.00 94.19 92 THR A CA 1
ATOM 698 C C . THR A 1 92 ? 25.982 -6.850 3.058 1.00 94.19 92 THR A C 1
ATOM 700 O O . THR A 1 92 ? 26.507 -7.404 4.017 1.00 94.19 92 THR A O 1
ATOM 703 N N . LYS A 1 93 ? 26.267 -5.582 2.722 1.00 96.81 93 LYS A N 1
ATOM 704 C CA . LYS A 1 93 ? 27.310 -4.741 3.345 1.00 96.81 93 LYS A CA 1
ATOM 705 C C . LYS A 1 93 ? 28.726 -5.316 3.237 1.00 96.81 93 LYS A C 1
ATOM 707 O O . LYS A 1 93 ? 29.631 -4.841 3.916 1.00 96.81 93 LYS A O 1
ATOM 712 N N . THR A 1 94 ? 28.937 -6.298 2.366 1.00 96.62 94 THR A N 1
ATOM 713 C CA . THR A 1 94 ? 30.251 -6.896 2.117 1.00 96.62 94 THR A CA 1
ATOM 714 C C . THR A 1 94 ? 30.954 -6.184 0.971 1.00 96.62 94 THR A C 1
ATOM 716 O O . THR A 1 94 ? 30.312 -5.771 0.000 1.00 96.62 94 THR A O 1
ATOM 719 N N . SER A 1 95 ? 32.277 -6.063 1.064 1.00 96.88 95 SER A N 1
ATOM 720 C CA . SER A 1 95 ? 33.103 -5.613 -0.051 1.00 96.88 95 SER A CA 1
ATOM 721 C C . SER A 1 95 ? 33.434 -6.780 -0.984 1.00 96.88 95 SER A C 1
ATOM 723 O O . SER A 1 95 ? 33.758 -7.878 -0.537 1.00 96.88 95 SER A O 1
ATOM 725 N N . GLU A 1 96 ? 33.355 -6.548 -2.291 1.00 96.06 96 GLU A N 1
ATOM 726 C CA . GLU A 1 96 ? 33.655 -7.544 -3.319 1.00 96.06 96 GLU A CA 1
ATOM 727 C C . GLU A 1 96 ? 34.493 -6.921 -4.438 1.00 96.06 96 GLU A C 1
ATOM 729 O O . GLU A 1 96 ? 34.298 -5.765 -4.818 1.00 96.06 96 GLU A O 1
ATOM 734 N N . LYS A 1 97 ? 35.446 -7.691 -4.972 1.00 96.81 97 LYS A N 1
ATOM 735 C CA . LYS A 1 97 ? 36.218 -7.302 -6.156 1.00 96.81 97 LYS A CA 1
ATOM 736 C C . LYS A 1 97 ? 35.510 -7.791 -7.413 1.00 96.81 97 LYS A C 1
ATOM 738 O O . LYS A 1 97 ? 35.492 -8.989 -7.682 1.00 96.81 97 LYS A O 1
ATOM 743 N N . VAL A 1 98 ? 35.017 -6.864 -8.223 1.00 95.94 98 VAL A N 1
ATOM 744 C CA . VAL A 1 98 ? 34.295 -7.142 -9.469 1.00 95.94 98 VAL A CA 1
ATOM 745 C C . VAL A 1 98 ? 35.061 -6.598 -10.679 1.00 95.94 98 VAL A C 1
ATOM 747 O O . VAL A 1 98 ? 35.826 -5.646 -10.532 1.00 95.94 98 VAL A O 1
ATOM 750 N N . PRO A 1 99 ? 34.951 -7.188 -11.882 1.00 94.94 99 PRO A N 1
ATOM 751 C CA . PRO A 1 99 ? 35.422 -6.532 -13.097 1.00 94.94 99 PRO A CA 1
ATOM 752 C C . PRO A 1 99 ? 34.739 -5.174 -13.265 1.00 94.94 99 PRO A C 1
ATOM 754 O O . PRO A 1 99 ? 33.527 -5.059 -13.088 1.00 94.94 99 PRO A O 1
ATOM 757 N N . ALA A 1 100 ? 35.515 -4.148 -13.608 1.00 95.06 100 ALA A N 1
ATOM 758 C CA . ALA A 1 100 ? 35.008 -2.787 -13.756 1.00 95.06 100 ALA A CA 1
ATOM 759 C C . ALA A 1 100 ? 33.952 -2.671 -14.870 1.00 95.06 100 ALA A C 1
ATOM 761 O O . ALA A 1 100 ? 33.078 -1.814 -14.807 1.00 95.06 100 ALA A O 1
ATOM 762 N N . SER A 1 101 ? 33.999 -3.574 -15.850 1.00 92.50 101 SER A N 1
ATOM 763 C CA . SER A 1 101 ? 33.014 -3.687 -16.921 1.00 92.50 101 SER A CA 1
ATOM 764 C C . SER A 1 101 ? 31.628 -4.143 -16.480 1.00 92.50 101 SER A C 1
ATOM 766 O O . SER A 1 101 ? 30.651 -3.866 -17.167 1.00 92.50 101 SER A O 1
ATOM 768 N N . LEU A 1 102 ? 31.520 -4.824 -15.336 1.00 94.81 102 LEU A N 1
ATOM 769 C CA . LEU A 1 102 ? 30.228 -5.256 -14.802 1.00 94.81 102 LEU A CA 1
ATOM 770 C C . LEU A 1 102 ? 29.515 -4.148 -14.028 1.00 94.81 102 LEU A C 1
ATOM 772 O O . LEU A 1 102 ? 28.425 -4.388 -13.510 1.00 94.81 102 LEU A O 1
ATOM 776 N N . LEU A 1 103 ? 30.131 -2.969 -13.910 1.00 97.00 103 LEU A N 1
ATOM 777 C CA . LEU A 1 103 ? 29.536 -1.822 -13.246 1.00 97.00 103 LEU A CA 1
ATOM 778 C C . LEU A 1 103 ? 28.667 -1.022 -14.210 1.00 97.00 103 LEU A C 1
ATOM 780 O O . LEU A 1 103 ? 29.089 -0.686 -15.315 1.00 97.00 103 LEU A O 1
ATOM 784 N N . LEU A 1 104 ? 27.489 -0.630 -13.739 1.00 97.38 104 LEU A N 1
ATOM 785 C CA . LEU A 1 104 ? 26.631 0.334 -14.414 1.00 97.38 104 LEU A CA 1
ATOM 786 C C . LEU A 1 104 ? 26.553 1.631 -13.617 1.00 97.38 104 LEU A C 1
ATOM 788 O O . LEU A 1 104 ? 26.568 1.634 -12.378 1.00 97.38 104 LEU A O 1
ATOM 792 N N . LEU A 1 105 ? 26.390 2.735 -14.346 1.00 97.88 105 LEU A N 1
ATOM 793 C CA . LEU A 1 105 ? 25.975 3.997 -13.748 1.00 97.88 105 LEU A CA 1
ATOM 794 C C . LEU A 1 105 ? 24.646 3.810 -13.013 1.00 97.88 105 LEU A C 1
ATOM 796 O O . LEU A 1 105 ? 23.783 3.045 -13.448 1.00 97.88 105 LEU A O 1
ATOM 800 N N . TRP A 1 106 ? 24.457 4.548 -11.916 1.00 97.88 106 TRP A N 1
ATOM 801 C CA . TRP A 1 106 ? 23.233 4.460 -11.118 1.00 97.88 106 TRP A CA 1
ATOM 802 C C . TRP A 1 106 ? 21.969 4.637 -11.969 1.00 97.88 106 TRP A C 1
ATOM 804 O O . TRP A 1 106 ? 21.060 3.815 -11.900 1.00 97.88 106 TRP A O 1
ATOM 814 N N . TYR A 1 107 ? 21.948 5.666 -12.822 1.00 98.06 107 TYR A N 1
ATOM 815 C CA . TYR A 1 107 ? 20.807 5.954 -13.694 1.00 98.06 107 TYR A CA 1
ATOM 816 C C . TYR A 1 107 ? 20.540 4.838 -14.710 1.00 98.06 107 TYR A C 1
ATOM 818 O O . TYR A 1 107 ? 19.393 4.503 -14.971 1.00 98.06 107 TYR A O 1
ATOM 826 N N . GLU A 1 108 ? 21.595 4.229 -15.250 1.00 97.94 108 GLU A N 1
ATOM 827 C CA . GLU A 1 108 ? 21.469 3.138 -16.215 1.00 97.94 108 GLU A CA 1
ATOM 828 C C . GLU A 1 108 ? 20.843 1.896 -15.582 1.00 97.94 108 GLU A C 1
ATOM 830 O O . GLU A 1 108 ? 19.917 1.320 -16.141 1.00 97.94 108 GLU A O 1
ATOM 835 N N . GLY A 1 109 ? 21.272 1.521 -14.372 1.00 98.19 109 GLY A N 1
ATOM 836 C CA . GLY A 1 109 ? 20.637 0.408 -13.667 1.00 98.19 109 GLY A CA 1
ATOM 837 C C . GLY A 1 109 ? 19.186 0.698 -13.274 1.00 98.19 109 GLY A C 1
ATOM 838 O O . GLY A 1 109 ? 18.377 -0.225 -13.259 1.00 98.19 109 GLY A O 1
ATOM 839 N N . LEU A 1 110 ? 18.810 1.963 -13.042 1.00 98.38 110 LEU A N 1
ATOM 840 C CA . LEU A 1 110 ? 17.399 2.325 -12.868 1.00 98.38 110 LEU A CA 1
ATOM 841 C C . LEU A 1 110 ? 16.586 2.106 -14.151 1.00 98.38 110 LEU A C 1
ATOM 843 O O . LEU A 1 110 ? 15.465 1.622 -14.050 1.00 98.38 110 LEU A O 1
ATOM 847 N N . LEU A 1 111 ? 17.142 2.386 -15.337 1.00 98.25 111 LEU A N 1
ATOM 848 C CA . LEU A 1 111 ? 16.484 2.076 -16.616 1.00 98.25 111 LEU A CA 1
ATOM 849 C C . LEU A 1 111 ? 16.296 0.566 -16.807 1.00 98.25 111 LEU A C 1
ATOM 851 O O . LEU A 1 111 ? 15.251 0.135 -17.287 1.00 98.25 111 LEU A O 1
ATOM 855 N N . VAL A 1 112 ? 17.260 -0.249 -16.366 1.00 98.06 112 VAL A N 1
ATOM 856 C CA . VAL A 1 112 ? 17.097 -1.711 -16.348 1.00 98.06 112 VAL A CA 1
ATOM 857 C C . VAL A 1 112 ? 15.956 -2.125 -15.426 1.00 98.06 112 VAL A C 1
ATOM 859 O O . VAL A 1 112 ? 15.109 -2.910 -15.837 1.00 98.06 112 VAL A O 1
ATOM 862 N N . LEU A 1 113 ? 15.908 -1.613 -14.192 1.00 98.00 113 LEU A N 1
ATOM 863 C CA . LEU A 1 113 ? 14.825 -1.939 -13.258 1.00 98.00 113 LEU A CA 1
ATOM 864 C C . LEU A 1 113 ? 13.462 -1.474 -13.780 1.00 98.00 113 LEU A C 1
ATOM 866 O O . LEU A 1 113 ? 12.487 -2.211 -13.658 1.00 98.00 113 LEU A O 1
ATOM 870 N N . ASP A 1 114 ? 13.403 -0.288 -14.385 1.00 97.19 114 ASP A N 1
ATOM 871 C CA . ASP A 1 114 ? 12.206 0.268 -15.015 1.00 97.19 114 ASP A CA 1
ATOM 872 C C . ASP A 1 114 ? 11.681 -0.657 -16.112 1.00 97.19 114 ASP A C 1
ATOM 874 O O . ASP A 1 114 ? 10.515 -1.056 -16.084 1.00 97.19 114 ASP A O 1
ATOM 878 N N . ALA A 1 115 ? 12.563 -1.078 -17.016 1.00 96.31 115 ALA A N 1
ATOM 879 C CA . ALA A 1 115 ? 12.215 -1.971 -18.105 1.00 96.31 115 ALA A CA 1
ATOM 880 C C . ALA A 1 115 ? 11.815 -3.366 -17.583 1.00 96.31 115 ALA A C 1
ATOM 882 O O . ALA A 1 115 ? 10.774 -3.890 -17.971 1.00 96.31 115 ALA A O 1
ATOM 883 N N . VAL A 1 116 ? 12.561 -3.930 -16.624 1.00 96.81 116 VAL A N 1
ATOM 884 C CA . VAL A 1 116 ? 12.249 -5.221 -15.977 1.00 96.81 116 VAL A CA 1
ATOM 885 C C . VAL A 1 116 ? 10.895 -5.179 -15.256 1.00 96.81 116 VAL A C 1
ATOM 887 O O . VAL A 1 116 ? 10.165 -6.168 -15.279 1.00 96.81 116 VAL A O 1
ATOM 890 N N . SER A 1 117 ? 10.532 -4.048 -14.639 1.00 96.38 117 SER A N 1
ATOM 891 C CA . SER A 1 117 ? 9.263 -3.891 -13.909 1.00 96.38 117 SER A CA 1
ATOM 892 C C . SER A 1 117 ? 8.020 -3.986 -14.798 1.00 96.38 117 SER A C 1
ATOM 894 O O . SER A 1 117 ? 6.935 -4.271 -14.294 1.00 96.38 117 SER A O 1
ATOM 896 N N . LYS A 1 118 ? 8.184 -3.769 -16.110 1.00 94.69 118 LYS A N 1
ATOM 897 C CA . LYS A 1 118 ? 7.118 -3.778 -17.120 1.00 94.69 118 LYS A CA 1
ATOM 898 C C . LYS A 1 118 ? 6.945 -5.143 -17.805 1.00 94.69 118 LYS A C 1
ATOM 900 O O . LYS A 1 118 ? 6.023 -5.300 -18.598 1.00 94.69 118 LYS A O 1
ATOM 905 N N . VAL A 1 119 ? 7.824 -6.115 -17.539 1.00 94.31 119 VAL A N 1
ATOM 906 C CA . VAL A 1 119 ? 7.806 -7.430 -18.203 1.00 94.31 119 VAL A CA 1
ATOM 907 C C . VAL A 1 119 ? 6.923 -8.427 -17.455 1.00 94.31 119 VAL A C 1
ATOM 909 O O . VAL A 1 119 ? 7.034 -8.587 -16.238 1.00 94.31 119 VAL A O 1
ATOM 912 N N . GLU A 1 120 ? 6.103 -9.165 -18.209 1.00 90.69 120 GLU A N 1
ATOM 913 C CA . GLU A 1 120 ? 5.324 -10.304 -17.721 1.00 90.69 120 GLU A CA 1
ATOM 914 C C . GLU A 1 120 ? 5.838 -11.631 -18.318 1.00 90.69 120 GLU A C 1
ATOM 916 O O . GLU A 1 120 ? 6.086 -11.703 -19.524 1.00 90.69 120 GLU A O 1
ATOM 921 N N . PRO A 1 121 ? 6.008 -12.700 -17.508 1.00 91.38 121 PRO A N 1
ATOM 922 C CA . PRO A 1 121 ? 5.803 -12.763 -16.058 1.00 91.38 121 PRO A CA 1
ATOM 923 C C . PRO A 1 121 ? 6.885 -12.006 -15.269 1.00 91.38 121 PRO A C 1
ATOM 925 O O . PRO A 1 121 ? 8.019 -11.863 -15.730 1.00 91.38 121 PRO A O 1
ATOM 928 N N . LYS A 1 122 ? 6.540 -11.575 -14.045 1.00 93.62 122 LYS A N 1
ATOM 929 C CA . LYS A 1 122 ? 7.448 -10.824 -13.162 1.00 93.62 122 LYS A CA 1
ATOM 930 C C . LYS A 1 122 ? 8.778 -11.556 -12.956 1.00 93.62 122 LYS A C 1
ATOM 932 O O . LYS A 1 122 ? 8.814 -12.755 -12.674 1.00 93.62 122 LYS A O 1
ATOM 937 N N . VAL A 1 123 ? 9.876 -10.809 -13.048 1.00 94.12 123 VAL A N 1
ATOM 938 C CA . VAL A 1 123 ? 11.234 -11.340 -12.894 1.00 94.12 123 VAL A CA 1
ATOM 939 C C . VAL A 1 123 ? 11.516 -11.686 -11.421 1.00 94.12 123 VAL A C 1
ATOM 941 O O . VAL A 1 123 ? 11.429 -10.798 -10.575 1.00 94.12 123 VAL A O 1
ATOM 944 N N . PRO A 1 124 ? 11.919 -12.932 -11.087 1.00 92.88 124 PRO A N 1
ATOM 945 C CA . PRO A 1 124 ? 11.995 -13.396 -9.694 1.00 92.88 124 PRO A CA 1
ATOM 946 C C . PRO A 1 124 ? 12.931 -12.602 -8.777 1.00 92.88 124 PRO A C 1
ATOM 948 O O . PRO A 1 124 ? 12.710 -12.539 -7.571 1.00 92.88 124 PRO A O 1
ATOM 951 N N . TRP A 1 125 ? 13.998 -12.008 -9.320 1.00 95.12 125 TRP A N 1
ATOM 952 C CA . TRP A 1 125 ? 14.953 -11.238 -8.519 1.00 95.12 125 TRP A CA 1
ATOM 953 C C . TRP A 1 125 ? 14.558 -9.768 -8.333 1.00 95.12 125 TRP A C 1
ATOM 955 O O . TRP A 1 125 ? 15.213 -9.080 -7.545 1.00 95.12 125 TRP A O 1
ATOM 965 N N . LEU A 1 126 ? 13.498 -9.278 -8.994 1.00 96.75 126 LEU A N 1
ATOM 966 C CA . LEU A 1 126 ? 12.943 -7.944 -8.754 1.00 96.75 126 LEU A CA 1
ATOM 967 C C . LEU A 1 126 ? 12.147 -7.943 -7.437 1.00 96.75 126 LEU A C 1
ATOM 969 O O . LEU A 1 126 ? 10.921 -7.954 -7.408 1.00 96.75 126 LEU A O 1
ATOM 973 N N . THR A 1 127 ? 12.882 -7.986 -6.330 1.00 96.31 127 THR A N 1
ATOM 974 C CA . THR A 1 127 ? 12.323 -7.958 -4.971 1.00 96.31 127 THR A CA 1
ATOM 975 C C . THR A 1 127 ? 11.659 -6.619 -4.650 1.00 96.31 127 THR A C 1
ATOM 977 O O . THR A 1 127 ? 12.034 -5.585 -5.208 1.00 96.31 127 THR A O 1
ATOM 980 N N . ASP A 1 128 ? 10.773 -6.600 -3.650 1.00 96.88 128 ASP A N 1
ATOM 981 C CA . ASP A 1 128 ? 10.136 -5.372 -3.143 1.00 96.88 128 ASP A CA 1
ATOM 982 C C . ASP A 1 128 ? 11.150 -4.299 -2.735 1.00 96.88 128 ASP A C 1
ATOM 984 O O . ASP A 1 128 ? 10.893 -3.108 -2.875 1.00 96.88 128 ASP A O 1
ATOM 988 N N . LYS A 1 129 ? 12.346 -4.703 -2.291 1.00 96.75 129 LYS A N 1
ATOM 989 C CA . LYS A 1 129 ? 13.437 -3.775 -1.973 1.00 96.75 129 LYS A CA 1
ATOM 990 C C . LYS A 1 129 ? 13.946 -3.032 -3.211 1.00 96.75 129 LYS A C 1
ATOM 992 O O . LYS A 1 129 ? 14.203 -1.835 -3.131 1.00 96.75 129 LYS A O 1
ATOM 997 N N . LEU A 1 130 ? 14.123 -3.727 -4.336 1.00 97.06 130 LEU A N 1
ATOM 998 C CA . LEU A 1 130 ? 14.552 -3.101 -5.592 1.00 97.06 130 LEU A CA 1
ATOM 999 C C . LEU A 1 130 ? 13.433 -2.255 -6.194 1.00 97.06 130 LEU A C 1
ATOM 1001 O O . LEU A 1 130 ? 13.699 -1.144 -6.645 1.00 97.06 130 LEU A O 1
ATOM 1005 N N . THR A 1 131 ? 12.192 -2.736 -6.115 1.00 97.25 131 THR A N 1
ATOM 1006 C CA . THR A 1 131 ? 11.001 -1.965 -6.489 1.00 97.25 131 THR A CA 1
ATOM 1007 C C . THR A 1 131 ? 10.902 -0.688 -5.655 1.00 97.25 131 THR A C 1
ATOM 1009 O O . THR A 1 131 ? 10.734 0.392 -6.204 1.00 97.25 131 THR A O 1
ATOM 1012 N N . GLY A 1 132 ? 11.128 -0.768 -4.342 1.00 97.69 132 GLY A N 1
ATOM 1013 C CA . GLY A 1 132 ? 11.149 0.392 -3.454 1.00 97.69 132 GLY A CA 1
ATOM 1014 C C . GLY A 1 132 ? 12.239 1.408 -3.807 1.00 97.69 132 GLY A C 1
ATOM 1015 O O . GLY A 1 132 ? 11.978 2.609 -3.767 1.00 97.69 132 GLY A O 1
ATOM 1016 N N . ILE A 1 133 ? 13.439 0.956 -4.201 1.00 97.94 133 ILE A N 1
ATOM 1017 C CA . ILE A 1 133 ? 14.487 1.850 -4.727 1.00 97.94 133 ILE A CA 1
ATOM 1018 C C . ILE A 1 133 ? 14.007 2.528 -6.014 1.00 97.94 133 ILE A C 1
ATOM 1020 O O . ILE A 1 133 ? 14.120 3.747 -6.122 1.00 97.94 133 ILE A O 1
ATOM 1024 N N . LEU A 1 134 ? 13.453 1.768 -6.964 1.00 97.81 134 LEU A N 1
ATOM 1025 C CA . LEU A 1 134 ? 12.961 2.303 -8.235 1.00 97.81 134 LEU A CA 1
ATOM 1026 C C . LEU A 1 134 ? 11.878 3.368 -8.017 1.00 97.81 134 LEU A C 1
ATOM 1028 O O . LEU A 1 134 ? 12.003 4.464 -8.554 1.00 97.81 134 LEU A O 1
ATOM 1032 N N . GLU A 1 135 ? 10.869 3.089 -7.190 1.00 97.62 135 GLU A N 1
ATOM 1033 C CA . GLU A 1 135 ? 9.794 4.040 -6.876 1.00 97.62 135 GLU A CA 1
ATOM 1034 C C . GLU A 1 135 ? 10.310 5.284 -6.140 1.00 97.62 135 GLU A C 1
ATOM 1036 O O . GLU A 1 135 ? 9.915 6.408 -6.454 1.00 97.62 135 GLU A O 1
ATOM 1041 N N . THR A 1 136 ? 11.257 5.110 -5.210 1.00 97.44 136 THR A N 1
ATOM 1042 C CA . THR A 1 136 ? 11.897 6.235 -4.507 1.00 97.44 136 THR A CA 1
ATOM 1043 C C . THR A 1 136 ? 12.655 7.138 -5.476 1.00 97.44 136 THR A C 1
ATOM 1045 O O . THR A 1 136 ? 12.610 8.360 -5.348 1.00 97.44 136 THR A O 1
ATOM 1048 N N . GLU A 1 137 ? 13.361 6.562 -6.451 1.00 97.31 137 GLU A N 1
ATOM 1049 C CA . GLU A 1 137 ? 14.069 7.346 -7.460 1.00 97.31 137 GLU A CA 1
ATOM 1050 C C . GLU A 1 137 ? 13.098 7.980 -8.462 1.00 97.31 137 GLU A C 1
ATOM 1052 O O . GLU A 1 137 ? 13.232 9.171 -8.734 1.00 97.31 137 GLU A O 1
ATOM 1057 N N . ARG A 1 138 ? 12.076 7.254 -8.940 1.00 96.12 138 ARG A N 1
ATOM 1058 C CA . ARG A 1 138 ? 11.004 7.786 -9.802 1.00 96.12 138 ARG A CA 1
ATOM 1059 C C . ARG A 1 138 ? 10.352 9.019 -9.179 1.00 96.12 138 ARG A C 1
ATOM 1061 O O . ARG A 1 138 ? 10.233 10.039 -9.854 1.00 96.12 138 ARG A O 1
ATOM 1068 N N . ALA A 1 139 ? 10.027 8.975 -7.886 1.00 95.38 139 ALA A N 1
ATOM 1069 C CA . ALA A 1 139 ? 9.403 10.084 -7.163 1.00 95.38 139 ALA A CA 1
ATOM 1070 C C . ALA A 1 139 ? 10.227 11.389 -7.165 1.00 95.38 139 ALA A C 1
ATOM 1072 O O . ALA A 1 139 ? 9.659 12.468 -6.993 1.00 95.38 139 ALA A O 1
ATOM 1073 N N . LYS A 1 140 ? 11.549 11.325 -7.384 1.00 95.69 140 LYS A N 1
ATOM 1074 C CA . LYS A 1 140 ? 12.408 12.519 -7.499 1.00 95.69 140 LYS A CA 1
ATOM 1075 C C . LYS A 1 140 ? 12.268 13.225 -8.846 1.00 95.69 140 LYS A C 1
ATOM 1077 O O . LYS A 1 140 ? 12.625 14.398 -8.959 1.00 95.69 140 LYS A O 1
ATOM 1082 N N . PHE A 1 141 ? 11.790 12.530 -9.876 1.00 92.38 141 PHE A N 1
ATOM 1083 C CA . PHE A 1 141 ? 11.625 13.089 -11.210 1.00 92.38 141 PHE A CA 1
ATOM 1084 C C . PHE A 1 141 ? 10.225 13.666 -11.384 1.00 92.38 141 PHE A C 1
ATOM 1086 O O . PHE A 1 141 ? 9.224 13.150 -10.883 1.00 92.38 141 PHE A O 1
ATOM 1093 N N . LYS A 1 142 ? 10.145 14.757 -12.149 1.00 84.88 142 LYS A N 1
ATOM 1094 C CA . LYS A 1 142 ? 8.865 15.348 -12.530 1.00 84.88 142 LYS A CA 1
ATOM 1095 C C . LYS A 1 142 ? 8.050 14.290 -13.282 1.00 84.88 142 LYS A C 1
ATOM 1097 O O . LYS A 1 142 ? 8.529 13.764 -14.282 1.00 84.88 142 LYS A O 1
ATOM 1102 N N . HIS A 1 143 ? 6.837 14.016 -12.800 1.00 85.50 143 HIS A N 1
ATOM 1103 C CA . HIS A 1 143 ? 5.914 12.995 -13.328 1.00 85.50 143 HIS A CA 1
ATOM 1104 C C . HIS A 1 143 ? 6.281 11.535 -13.040 1.00 85.50 143 HIS A C 1
ATOM 1106 O O . HIS A 1 143 ? 5.658 10.647 -13.607 1.00 85.50 143 HIS A O 1
ATOM 1112 N N . GLY A 1 144 ? 7.247 11.262 -12.157 1.00 88.50 144 GLY A N 1
ATOM 1113 C CA . GLY A 1 144 ? 7.518 9.887 -11.728 1.00 88.50 144 GLY A CA 1
ATOM 1114 C C . GLY A 1 144 ? 8.196 9.001 -12.781 1.00 88.50 144 GLY A C 1
ATOM 1115 O O . GLY A 1 144 ? 8.168 7.784 -12.638 1.00 88.50 144 GLY A O 1
ATOM 1116 N N . HIS A 1 145 ? 8.771 9.574 -13.846 1.00 89.94 145 HIS A N 1
ATOM 1117 C CA . HIS A 1 145 ? 9.280 8.814 -14.993 1.00 89.94 145 HIS A CA 1
ATOM 1118 C C . HIS A 1 145 ? 10.790 8.998 -15.207 1.00 89.94 145 HIS A C 1
ATOM 1120 O O . HIS A 1 145 ? 11.320 10.109 -15.108 1.00 89.94 145 HIS A O 1
ATOM 1126 N N . LEU A 1 146 ? 11.480 7.905 -15.543 1.00 95.31 146 LEU A N 1
ATOM 1127 C CA . LEU A 1 146 ? 12.892 7.897 -15.931 1.00 95.31 146 LEU A CA 1
ATOM 1128 C C . LEU A 1 146 ? 13.002 8.055 -17.453 1.00 95.31 146 LEU A C 1
ATOM 1130 O O . LEU A 1 146 ? 12.404 7.294 -18.201 1.00 95.31 146 LEU A O 1
ATOM 1134 N N . SER A 1 147 ? 13.762 9.039 -17.932 1.00 96.56 147 SER A N 1
ATOM 1135 C CA . SER A 1 147 ? 13.903 9.305 -19.367 1.00 96.56 147 SER A CA 1
ATOM 1136 C C . SER A 1 147 ? 15.047 8.484 -19.961 1.00 96.56 147 SER A C 1
ATOM 1138 O O . SER A 1 147 ? 16.229 8.813 -19.803 1.00 96.56 147 SER A O 1
ATOM 1140 N N . ALA A 1 148 ? 14.685 7.422 -20.679 1.00 96.81 148 ALA A N 1
ATOM 1141 C CA . ALA A 1 148 ? 15.614 6.625 -21.471 1.00 96.81 148 ALA A CA 1
ATOM 1142 C C . ALA A 1 148 ? 16.232 7.481 -22.587 1.00 96.81 148 ALA A C 1
ATOM 1144 O O . ALA A 1 148 ? 17.441 7.418 -22.831 1.00 96.81 148 ALA A O 1
ATOM 1145 N N . LEU A 1 149 ? 15.421 8.361 -23.189 1.00 97.06 149 LEU A N 1
ATOM 1146 C CA . LEU A 1 149 ? 15.853 9.348 -24.175 1.00 97.06 149 LEU A CA 1
ATOM 1147 C C . LEU A 1 149 ? 17.050 10.168 -23.680 1.00 97.06 149 LEU A C 1
ATOM 1149 O O . LEU A 1 149 ? 18.072 10.261 -24.364 1.00 97.06 149 LEU A O 1
ATOM 1153 N N . LEU A 1 150 ? 16.928 10.758 -22.488 1.00 96.50 150 LEU A N 1
ATOM 1154 C CA . LEU A 1 150 ? 17.963 11.615 -21.916 1.00 96.50 150 LEU A CA 1
ATOM 1155 C C . LEU A 1 150 ? 19.279 10.857 -21.718 1.00 96.50 150 LEU A C 1
ATOM 1157 O O . LEU A 1 150 ? 20.353 11.416 -21.957 1.00 96.50 150 LEU A O 1
ATOM 1161 N N . TYR A 1 151 ? 19.200 9.599 -21.279 1.00 97.50 151 TYR A N 1
ATOM 1162 C CA . TYR A 1 151 ? 20.381 8.771 -21.073 1.00 97.50 151 TYR A CA 1
ATOM 1163 C C . TYR A 1 151 ? 21.075 8.447 -22.393 1.00 97.50 151 TYR A C 1
ATOM 1165 O O . TYR A 1 151 ? 22.275 8.686 -22.512 1.00 97.50 151 TYR A O 1
ATOM 1173 N N . VAL A 1 152 ? 20.332 7.992 -23.407 1.00 97.69 152 VAL A N 1
ATOM 1174 C CA . VAL A 1 152 ? 20.905 7.709 -24.731 1.00 97.69 152 VAL A CA 1
ATOM 1175 C C . VAL A 1 152 ? 21.563 8.960 -25.306 1.00 97.69 152 VAL A C 1
ATOM 1177 O O . VAL A 1 152 ? 22.731 8.906 -25.685 1.00 97.69 152 VAL A O 1
ATOM 1180 N N . GLN A 1 153 ? 20.875 10.105 -25.277 1.00 97.06 153 GLN A N 1
ATOM 1181 C CA . GLN A 1 153 ? 21.404 11.375 -25.781 1.00 97.06 153 GLN A CA 1
ATOM 1182 C C . GLN A 1 153 ? 22.711 11.800 -25.106 1.00 97.06 153 GLN A C 1
ATOM 1184 O O . GLN A 1 153 ? 23.633 12.251 -25.783 1.00 97.06 153 GLN A O 1
ATOM 1189 N N . LYS A 1 154 ? 22.789 11.668 -23.778 1.00 96.69 154 LYS A N 1
ATOM 1190 C CA . LYS A 1 154 ? 23.946 12.129 -23.000 1.00 96.69 154 LYS A CA 1
ATOM 1191 C C . LYS A 1 154 ? 25.100 11.138 -22.972 1.00 96.69 154 LYS A C 1
ATOM 1193 O O . LYS A 1 154 ? 26.243 11.573 -22.897 1.00 96.69 154 LYS A O 1
ATOM 1198 N N . GLN A 1 155 ? 24.803 9.841 -22.966 1.00 96.12 155 GLN A N 1
ATOM 1199 C CA . GLN A 1 155 ? 25.782 8.801 -22.655 1.00 96.12 155 GLN A CA 1
ATOM 1200 C C . GLN A 1 155 ? 26.032 7.844 -23.820 1.00 96.12 155 GLN A C 1
ATOM 1202 O O . GLN A 1 155 ? 27.163 7.412 -23.993 1.00 96.12 155 GLN A O 1
ATOM 1207 N N . LEU A 1 156 ? 25.029 7.512 -24.642 1.00 96.56 156 LEU A N 1
ATOM 1208 C CA . LEU A 1 156 ? 25.163 6.462 -25.668 1.00 96.56 156 LEU A CA 1
ATOM 1209 C C . LEU A 1 156 ? 25.264 6.983 -27.109 1.00 96.56 156 LEU A C 1
ATOM 1211 O O . LEU A 1 156 ? 25.564 6.209 -28.013 1.00 96.56 156 LEU A O 1
ATOM 1215 N N . MET A 1 157 ? 25.063 8.280 -27.359 1.00 97.12 157 MET A N 1
ATOM 1216 C CA . MET A 1 157 ? 25.157 8.839 -28.718 1.00 97.12 157 MET A CA 1
ATOM 1217 C C . MET A 1 157 ? 26.562 8.771 -29.321 1.00 97.12 157 MET A C 1
ATOM 1219 O O . MET A 1 157 ? 26.691 8.625 -30.532 1.00 97.12 157 MET A O 1
ATOM 1223 N N . GLY A 1 158 ? 27.601 8.909 -28.494 1.00 96.12 158 GLY A N 1
ATOM 1224 C CA . GLY A 1 158 ? 29.006 8.871 -28.920 1.00 96.12 158 GLY A CA 1
ATOM 1225 C C . GLY A 1 158 ? 29.706 7.541 -28.647 1.00 96.12 158 GLY A C 1
ATOM 1226 O O . GLY A 1 158 ? 30.912 7.438 -28.858 1.00 96.12 158 GLY A O 1
ATOM 1227 N N . PHE A 1 159 ? 28.975 6.544 -28.149 1.00 96.12 159 PHE A N 1
ATOM 1228 C CA . PHE A 1 159 ? 29.537 5.281 -27.685 1.00 96.12 159 PHE A CA 1
ATOM 1229 C C . PHE A 1 159 ? 28.728 4.103 -28.205 1.00 96.12 159 PHE A C 1
ATOM 1231 O O . PHE A 1 159 ? 27.520 4.215 -28.384 1.00 96.12 159 PHE A O 1
ATOM 1238 N N . ALA A 1 160 ? 29.389 2.975 -28.412 1.00 94.06 160 ALA A N 1
ATOM 1239 C CA . ALA A 1 160 ? 28.772 1.692 -28.709 1.00 94.06 160 ALA A CA 1
ATOM 1240 C C . ALA A 1 160 ? 28.915 0.784 -27.480 1.00 94.06 160 ALA A C 1
ATOM 1242 O O . ALA A 1 160 ? 30.029 0.630 -26.966 1.00 94.06 160 ALA A O 1
ATOM 1243 N N . CYS A 1 161 ? 27.804 0.237 -26.981 1.00 95.19 161 CYS A N 1
ATOM 1244 C CA . CYS A 1 161 ? 27.806 -0.759 -25.909 1.00 95.19 161 CYS A CA 1
ATOM 1245 C C . CYS A 1 161 ? 28.041 -2.149 -26.513 1.00 95.19 161 CYS A C 1
ATOM 1247 O O . CYS A 1 161 ? 27.101 -2.780 -26.989 1.00 95.19 161 CYS A O 1
ATOM 1249 N N . THR A 1 162 ? 29.292 -2.598 -26.482 1.00 94.19 162 THR A N 1
ATOM 1250 C CA . THR A 1 162 ? 29.756 -3.894 -27.003 1.00 94.19 162 THR A CA 1
ATOM 1251 C C . THR A 1 162 ? 29.733 -4.967 -25.912 1.00 94.19 162 THR A C 1
ATOM 1253 O O . THR A 1 162 ? 29.431 -4.689 -24.748 1.00 94.19 162 THR A O 1
ATOM 1256 N N . GLY A 1 163 ? 30.073 -6.204 -26.265 1.00 92.38 163 GLY A N 1
ATOM 1257 C CA . GLY A 1 163 ? 30.337 -7.269 -25.308 1.00 92.38 163 GLY A CA 1
ATOM 1258 C C . GLY A 1 163 ? 31.776 -7.239 -24.793 1.00 92.38 163 GLY A C 1
ATOM 1259 O O . GLY A 1 163 ? 32.491 -6.248 -24.958 1.00 92.38 163 GLY A O 1
ATOM 1260 N N . PRO A 1 164 ? 32.237 -8.313 -24.134 1.00 92.00 164 PRO A N 1
ATOM 1261 C CA . PRO A 1 164 ? 33.563 -8.367 -23.522 1.00 92.00 164 PRO A CA 1
ATOM 1262 C C . PRO A 1 164 ? 34.719 -8.183 -24.505 1.00 92.00 164 PRO A C 1
ATOM 1264 O O . PRO A 1 164 ? 35.811 -7.786 -24.092 1.00 92.00 164 PRO A O 1
ATOM 1267 N N . GLN A 1 165 ? 34.497 -8.494 -25.783 1.00 90.19 165 GLN A N 1
ATOM 1268 C CA . GLN A 1 165 ? 35.529 -8.457 -26.802 1.00 90.19 165 GLN A CA 1
ATOM 1269 C C . GLN A 1 165 ? 34.951 -8.030 -28.152 1.00 90.19 165 GLN A C 1
ATOM 1271 O O . GLN A 1 165 ? 34.272 -8.791 -28.826 1.00 90.19 165 GLN A O 1
ATOM 1276 N N . PHE A 1 166 ? 35.321 -6.829 -28.574 1.00 90.88 166 PHE A N 1
ATOM 1277 C CA . PHE A 1 166 ? 35.113 -6.305 -29.913 1.00 90.88 166 PHE A CA 1
ATOM 1278 C C . PHE A 1 166 ? 36.451 -6.227 -30.645 1.00 90.88 166 PHE A C 1
ATOM 1280 O O . PHE A 1 166 ? 37.429 -5.749 -30.068 1.00 90.88 166 PHE A O 1
ATOM 1287 N N . CYS A 1 167 ? 36.485 -6.641 -31.910 1.00 89.81 167 CYS A N 1
ATOM 1288 C CA . CYS A 1 167 ? 37.645 -6.501 -32.787 1.00 89.81 167 CYS A CA 1
ATOM 1289 C C . CYS A 1 167 ? 37.264 -5.612 -33.976 1.00 89.81 167 CYS A C 1
ATOM 1291 O O . CYS A 1 167 ? 36.435 -6.005 -34.794 1.00 89.81 167 CYS A O 1
ATOM 1293 N N . GLY A 1 168 ? 37.861 -4.422 -34.068 1.00 87.62 168 GLY A N 1
ATOM 1294 C CA . GLY A 1 168 ? 37.647 -3.511 -35.196 1.00 87.62 168 GLY A CA 1
ATOM 1295 C C . GLY A 1 168 ? 38.372 -3.966 -36.465 1.00 87.62 168 GLY A C 1
ATOM 1296 O O . GLY A 1 168 ? 39.253 -4.828 -36.417 1.00 87.62 168 GLY A O 1
ATOM 1297 N N . ALA A 1 169 ? 38.063 -3.337 -37.604 1.00 85.12 169 ALA A N 1
ATOM 1298 C CA . ALA A 1 169 ? 38.689 -3.665 -38.890 1.00 85.12 169 ALA A CA 1
ATOM 1299 C C . ALA A 1 169 ? 40.218 -3.447 -38.903 1.00 85.12 169 ALA A C 1
ATOM 1301 O O . ALA A 1 169 ? 40.937 -4.086 -39.668 1.00 85.12 169 ALA A O 1
ATOM 1302 N N . SER A 1 170 ? 40.734 -2.572 -38.032 1.00 85.38 170 SER A N 1
ATOM 1303 C CA . SER A 1 170 ? 42.171 -2.326 -37.837 1.00 85.38 170 SER A CA 1
ATOM 1304 C C . SER A 1 170 ? 42.875 -3.363 -36.947 1.00 85.38 170 SER A C 1
ATOM 1306 O O . SER A 1 170 ? 44.083 -3.260 -36.738 1.00 85.38 170 SER A O 1
ATOM 1308 N N . GLY A 1 171 ? 42.147 -4.341 -36.395 1.00 87.69 171 GLY A N 1
ATOM 1309 C CA . GLY A 1 171 ? 42.662 -5.296 -35.409 1.00 87.69 171 GLY A CA 1
ATOM 1310 C C . GLY A 1 171 ? 42.726 -4.752 -33.976 1.00 87.69 171 GLY A C 1
ATOM 1311 O O . GLY A 1 171 ? 43.165 -5.463 -33.072 1.00 87.69 171 GLY A O 1
ATOM 1312 N N . GLU A 1 172 ? 42.282 -3.514 -33.745 1.00 89.00 172 GLU A N 1
ATOM 1313 C CA . GLU A 1 172 ? 42.149 -2.951 -32.400 1.00 89.00 172 GLU A CA 1
ATOM 1314 C C . GLU A 1 172 ? 41.058 -3.680 -31.611 1.00 89.00 172 GLU A C 1
ATOM 1316 O O . GLU A 1 172 ? 39.963 -3.933 -32.122 1.00 89.00 172 GLU A O 1
ATOM 1321 N N . THR A 1 173 ? 41.351 -3.990 -30.347 1.00 89.12 173 THR A N 1
ATOM 1322 C CA . THR A 1 173 ? 40.398 -4.634 -29.445 1.00 89.12 173 THR A CA 1
ATOM 1323 C C . THR A 1 173 ? 39.818 -3.639 -28.445 1.00 89.12 173 THR A C 1
ATOM 1325 O O . THR A 1 173 ? 40.537 -2.876 -27.797 1.00 89.12 173 THR A O 1
ATOM 1328 N N . ALA A 1 174 ? 38.497 -3.662 -28.291 1.00 90.50 174 ALA A N 1
ATOM 1329 C CA . ALA A 1 174 ? 37.772 -2.905 -27.274 1.00 90.50 174 ALA A CA 1
ATOM 1330 C C . ALA A 1 174 ? 36.860 -3.846 -26.479 1.00 90.50 174 ALA A C 1
ATOM 1332 O O . ALA A 1 174 ? 36.558 -4.946 -26.931 1.00 90.50 174 ALA A O 1
ATOM 1333 N N . GLY A 1 175 ? 36.431 -3.435 -25.288 1.00 89.38 175 GLY A N 1
ATOM 1334 C CA . GLY A 1 175 ? 35.526 -4.239 -24.469 1.00 89.38 175 GLY A CA 1
ATOM 1335 C C . GLY A 1 175 ? 34.476 -3.378 -23.787 1.00 89.38 175 GLY A C 1
ATOM 1336 O O . GLY A 1 175 ? 34.796 -2.328 -23.227 1.00 89.38 175 GLY A O 1
ATOM 1337 N N . HIS A 1 176 ? 33.239 -3.861 -23.800 1.00 93.25 176 HIS A N 1
ATOM 1338 C CA . HIS A 1 176 ? 32.017 -3.327 -23.195 1.00 93.25 176 HIS A CA 1
ATOM 1339 C C . HIS A 1 176 ? 31.538 -1.982 -23.724 1.00 93.25 176 HIS A C 1
ATOM 1341 O O . HIS A 1 176 ? 30.345 -1.777 -23.932 1.00 93.25 176 HIS A O 1
ATOM 1347 N N . ARG A 1 177 ? 32.446 -1.026 -23.912 1.00 93.06 177 ARG A N 1
ATOM 1348 C CA . ARG A 1 177 ? 32.144 0.296 -24.449 1.00 93.06 177 ARG A CA 1
ATOM 1349 C C . ARG A 1 177 ? 33.295 0.764 -25.316 1.00 93.06 177 ARG A C 1
ATOM 1351 O O . ARG A 1 177 ? 34.444 0.755 -24.883 1.00 93.06 177 ARG A O 1
ATOM 1358 N N . ARG A 1 178 ? 32.974 1.226 -26.520 1.00 93.50 178 ARG A N 1
ATOM 1359 C CA . ARG A 1 178 ? 33.930 1.888 -27.413 1.00 93.50 178 ARG A CA 1
ATOM 1360 C C . ARG A 1 178 ? 33.380 3.220 -27.887 1.00 93.50 178 ARG A C 1
ATOM 1362 O O . ARG A 1 178 ? 32.167 3.388 -27.995 1.00 93.50 178 ARG A O 1
ATOM 1369 N N . GLN A 1 179 ? 34.266 4.166 -28.166 1.00 94.94 179 GLN A N 1
ATOM 1370 C CA . GLN A 1 179 ? 33.875 5.433 -28.770 1.00 94.94 179 GLN A CA 1
ATOM 1371 C C . GLN A 1 179 ? 33.564 5.216 -30.254 1.00 94.94 179 GLN A C 1
ATOM 1373 O O . GLN A 1 179 ? 34.315 4.529 -30.948 1.00 94.94 179 GLN A O 1
ATOM 1378 N N . LEU A 1 180 ? 32.459 5.791 -30.727 1.00 94.06 180 LEU A N 1
ATOM 1379 C CA . LEU A 1 180 ? 32.106 5.758 -32.144 1.00 94.06 180 LEU A CA 1
ATOM 1380 C C . LEU A 1 180 ? 33.042 6.683 -32.927 1.00 94.06 180 LEU A C 1
ATOM 1382 O O . LEU A 1 180 ? 33.287 7.824 -32.524 1.00 94.06 180 LEU A O 1
ATOM 1386 N N . GLN A 1 181 ? 33.557 6.197 -34.048 1.00 92.25 181 GLN A N 1
ATOM 1387 C CA . GLN A 1 181 ? 34.474 6.925 -34.911 1.00 92.25 181 GLN A CA 1
ATOM 1388 C C . GLN A 1 181 ? 33.700 7.633 -36.026 1.00 92.25 181 GLN A C 1
ATOM 1390 O O . GLN A 1 181 ? 32.864 7.044 -36.705 1.00 92.25 181 GLN A O 1
ATOM 1395 N N . ASN A 1 182 ? 33.990 8.916 -36.253 1.00 84.50 182 ASN A N 1
ATOM 1396 C CA . ASN A 1 182 ? 33.395 9.668 -37.358 1.00 84.50 182 ASN A CA 1
ATOM 1397 C C . ASN A 1 182 ? 34.253 9.511 -38.622 1.00 84.50 182 ASN A C 1
ATOM 1399 O O . ASN A 1 182 ? 34.969 10.430 -39.014 1.00 84.50 182 ASN A O 1
ATOM 1403 N N . LYS A 1 183 ? 34.219 8.317 -39.221 1.00 77.56 183 LYS A N 1
ATOM 1404 C CA . LYS A 1 183 ? 34.974 7.978 -40.441 1.00 77.56 183 LYS A CA 1
ATOM 1405 C C . LYS A 1 183 ? 34.255 8.385 -41.744 1.00 77.56 183 LYS A C 1
ATOM 1407 O O . LYS A 1 183 ? 34.732 8.060 -42.825 1.00 77.56 183 LYS A O 1
ATOM 1412 N N . GLY A 1 184 ? 33.147 9.132 -41.658 1.00 72.69 184 GLY A N 1
ATOM 1413 C CA . GLY A 1 184 ? 32.253 9.402 -42.791 1.00 72.69 184 GLY A CA 1
ATOM 1414 C C . GLY A 1 184 ? 31.279 8.245 -43.038 1.00 72.69 184 GLY A C 1
ATOM 1415 O O . GLY A 1 184 ? 31.363 7.206 -42.382 1.00 72.69 184 GLY A O 1
ATOM 1416 N N . GLN A 1 185 ? 30.295 8.424 -43.928 1.00 69.06 185 GLN A N 1
ATOM 1417 C CA . GLN A 1 185 ? 29.523 7.270 -44.398 1.00 69.06 185 GLN A CA 1
ATOM 1418 C C . GLN A 1 185 ? 30.475 6.354 -45.172 1.00 69.06 185 GLN A C 1
ATOM 1420 O O . GLN A 1 185 ? 31.228 6.872 -46.004 1.00 69.06 185 GLN A O 1
ATOM 1425 N N . PRO A 1 186 ? 30.460 5.031 -44.924 1.00 64.94 186 PRO A N 1
ATOM 1426 C CA . PRO A 1 186 ? 31.125 4.118 -45.835 1.00 64.94 186 PRO A CA 1
ATOM 1427 C C . PRO A 1 186 ? 30.565 4.402 -47.232 1.00 64.94 186 PRO A C 1
ATOM 1429 O O . PRO A 1 186 ? 29.349 4.545 -47.393 1.00 64.94 186 PRO A O 1
ATOM 1432 N N . ALA A 1 187 ? 31.446 4.573 -48.223 1.00 62.22 187 ALA A N 1
ATOM 1433 C CA . ALA A 1 187 ? 31.004 4.611 -49.614 1.00 62.22 187 ALA A CA 1
ATOM 1434 C C . ALA A 1 187 ? 30.145 3.362 -49.866 1.00 62.22 187 ALA A C 1
ATOM 1436 O O . ALA A 1 187 ? 30.380 2.344 -49.212 1.00 62.22 187 ALA A O 1
ATOM 1437 N N . GLU A 1 188 ? 29.161 3.425 -50.770 1.00 61.41 188 GLU A N 1
ATOM 1438 C CA . GLU A 1 188 ? 28.489 2.224 -51.290 1.00 61.41 188 GLU A CA 1
ATOM 1439 C C . GLU A 1 188 ? 29.558 1.345 -51.956 1.00 61.41 188 GLU A C 1
ATOM 1441 O O . GLU A 1 188 ? 29.846 1.458 -53.144 1.00 61.41 188 GLU A O 1
ATOM 1446 N N . GLY A 1 189 ? 30.273 0.585 -51.134 1.00 52.97 189 GLY A N 1
ATOM 1447 C CA . GLY A 1 189 ? 31.468 -0.136 -51.507 1.00 52.97 189 GLY A CA 1
ATOM 1448 C C . GLY A 1 189 ? 31.079 -1.429 -52.189 1.00 52.97 189 GLY A C 1
ATOM 1449 O O . GLY A 1 189 ? 30.092 -2.068 -51.817 1.00 52.97 189 GLY A O 1
ATOM 1450 N N . GLU A 1 190 ? 31.874 -1.819 -53.181 1.00 54.69 190 GLU A N 1
ATOM 1451 C CA . GLU A 1 190 ? 31.847 -3.175 -53.713 1.00 54.69 190 GLU A CA 1
ATOM 1452 C C . GLU A 1 190 ? 31.963 -4.158 -52.544 1.00 54.69 190 GLU A C 1
ATOM 1454 O O . GLU A 1 190 ? 32.877 -4.066 -51.724 1.00 54.69 190 GLU A O 1
ATOM 1459 N N . VAL A 1 191 ? 30.991 -5.064 -52.438 1.00 60.12 191 VAL A N 1
ATOM 1460 C CA . VAL A 1 191 ? 30.978 -6.117 -51.423 1.00 60.12 191 VAL A CA 1
ATOM 1461 C C . VAL A 1 191 ? 32.287 -6.896 -51.546 1.00 60.12 191 VAL A C 1
ATOM 1463 O O . VAL A 1 191 ? 32.522 -7.539 -52.569 1.00 60.12 191 VAL A O 1
ATOM 1466 N N . THR A 1 192 ? 33.143 -6.829 -50.523 1.00 57.38 192 THR A N 1
ATOM 1467 C CA . THR A 1 192 ? 34.375 -7.622 -50.474 1.00 57.38 192 THR A CA 1
ATOM 1468 C C . THR A 1 192 ? 34.011 -9.094 -50.644 1.00 57.38 192 THR A C 1
ATOM 1470 O O . THR A 1 192 ? 33.181 -9.616 -49.898 1.00 57.38 192 THR A O 1
ATOM 1473 N N . GLU A 1 193 ? 34.609 -9.767 -51.628 1.00 49.91 193 GLU A N 1
ATOM 1474 C CA . GLU A 1 193 ? 34.309 -11.164 -51.947 1.00 49.91 193 GLU A CA 1
ATOM 1475 C C . GLU A 1 193 ? 34.424 -12.045 -50.682 1.00 49.91 193 GLU A C 1
ATOM 1477 O O . GLU A 1 193 ? 35.465 -12.082 -50.024 1.00 49.91 193 GLU A O 1
ATOM 1482 N N . GLY A 1 194 ? 33.324 -12.706 -50.299 1.00 58.25 194 GLY A N 1
ATOM 1483 C CA . GLY A 1 194 ? 33.229 -13.540 -49.090 1.00 58.25 194 GLY A CA 1
ATOM 1484 C C . GLY A 1 194 ? 32.660 -12.861 -47.833 1.00 58.25 194 GLY A C 1
ATOM 1485 O O . GLY A 1 194 ? 32.412 -13.557 -46.850 1.00 58.25 194 GLY A O 1
ATOM 1486 N N . TRP A 1 195 ? 32.402 -11.550 -47.854 1.00 64.81 195 TRP A N 1
ATOM 1487 C CA . TRP A 1 195 ? 31.745 -10.820 -46.763 1.00 64.81 195 TRP A CA 1
ATOM 1488 C C . TRP A 1 195 ? 30.300 -10.467 -47.125 1.00 64.81 195 TRP A C 1
ATOM 1490 O O . TRP A 1 195 ? 29.974 -10.215 -48.283 1.00 64.81 195 TRP A O 1
ATOM 1500 N N . TYR A 1 196 ? 29.412 -10.452 -46.133 1.00 71.94 196 TYR A N 1
ATOM 1501 C CA . TYR A 1 196 ? 28.039 -9.989 -46.316 1.00 71.94 196 TYR A CA 1
ATOM 1502 C C . TYR A 1 196 ? 27.992 -8.454 -46.309 1.00 71.94 196 TYR A C 1
ATOM 1504 O O . TYR A 1 196 ? 28.649 -7.801 -45.500 1.00 71.94 196 TYR A O 1
ATOM 1512 N N . GLY A 1 197 ? 27.204 -7.863 -47.207 1.00 86.31 197 GLY A N 1
ATOM 1513 C CA . GLY A 1 197 ? 26.961 -6.420 -47.205 1.00 86.31 197 GLY A CA 1
ATOM 1514 C C . GLY A 1 197 ? 25.857 -6.036 -46.219 1.00 86.31 197 GLY A C 1
ATOM 1515 O O . GLY A 1 197 ? 24.867 -6.757 -46.078 1.00 86.31 197 GLY A O 1
ATOM 1516 N N . VAL A 1 198 ? 25.990 -4.876 -45.574 1.00 90.88 198 VAL A N 1
ATOM 1517 C CA . VAL A 1 198 ? 24.927 -4.261 -44.765 1.00 90.88 198 VAL A CA 1
ATOM 1518 C C . VAL A 1 198 ? 24.271 -3.155 -45.581 1.00 90.88 198 VAL A C 1
ATOM 1520 O O . VAL A 1 198 ? 24.918 -2.173 -45.929 1.00 90.88 198 VAL A O 1
ATOM 1523 N N . GLN A 1 199 ? 22.982 -3.309 -45.888 1.00 91.56 199 GLN A N 1
ATOM 1524 C CA . GLN A 1 199 ? 22.209 -2.303 -46.615 1.00 91.56 199 GLN A CA 1
ATOM 1525 C C . GLN A 1 199 ? 21.809 -1.142 -45.697 1.00 91.56 199 GLN A C 1
ATOM 1527 O O . GLN A 1 199 ? 21.907 0.019 -46.087 1.00 91.56 199 GLN A O 1
ATOM 1532 N N . ALA A 1 200 ? 21.336 -1.445 -44.485 1.00 93.75 200 ALA A N 1
ATOM 1533 C CA . ALA A 1 200 ? 20.919 -0.435 -43.517 1.00 93.75 200 ALA A CA 1
ATOM 1534 C C . ALA A 1 200 ? 20.893 -0.982 -42.084 1.00 93.75 200 ALA A C 1
ATOM 1536 O O . ALA A 1 200 ? 20.716 -2.177 -41.862 1.00 93.75 200 ALA A O 1
ATOM 1537 N N . LEU A 1 201 ? 20.980 -0.076 -41.105 1.00 96.31 201 LEU A N 1
ATOM 1538 C CA . LEU A 1 201 ? 20.560 -0.338 -39.727 1.00 96.31 201 LEU A CA 1
ATOM 1539 C C . LEU A 1 201 ? 19.151 0.237 -39.554 1.00 96.31 201 LEU A C 1
ATOM 1541 O O . LEU A 1 201 ? 18.967 1.456 -39.509 1.00 96.31 201 LEU A O 1
ATOM 1545 N N . ALA A 1 202 ? 18.151 -0.640 -39.550 1.00 96.62 202 ALA A N 1
ATOM 1546 C CA . ALA A 1 202 ? 16.743 -0.261 -39.583 1.00 96.62 202 ALA A CA 1
ATOM 1547 C C . ALA A 1 202 ? 16.259 0.265 -38.225 1.00 96.62 202 ALA A C 1
ATOM 1549 O O . ALA A 1 202 ? 15.635 1.330 -38.161 1.00 96.62 202 ALA A O 1
ATOM 1550 N N . GLU A 1 203 ? 16.600 -0.453 -37.154 1.00 97.75 203 GLU A N 1
ATOM 1551 C CA . GLU A 1 203 ? 16.212 -0.152 -35.774 1.00 97.75 203 GLU A CA 1
ATOM 1552 C C . GLU A 1 203 ? 17.383 -0.329 -34.804 1.00 97.75 203 GLU A C 1
ATOM 1554 O O . GLU A 1 203 ? 18.384 -0.978 -35.114 1.00 97.75 203 GLU A O 1
ATOM 1559 N N . TYR A 1 204 ? 17.241 0.278 -33.628 1.00 98.12 204 TYR A N 1
ATOM 1560 C CA . TYR A 1 204 ? 18.197 0.246 -32.528 1.00 98.12 204 TYR A CA 1
ATOM 1561 C C . TYR A 1 204 ? 17.465 -0.106 -31.235 1.00 98.12 204 TYR A C 1
ATOM 1563 O O . TYR A 1 204 ? 16.406 0.457 -30.963 1.00 98.12 204 TYR A O 1
ATOM 1571 N N . LEU A 1 205 ? 18.057 -0.991 -30.436 1.00 97.94 205 LEU A N 1
ATOM 1572 C CA . LEU A 1 205 ? 17.647 -1.273 -29.067 1.00 97.94 205 LEU A CA 1
ATOM 1573 C C . LEU A 1 205 ? 18.795 -0.918 -28.114 1.00 97.94 205 LEU A C 1
ATOM 1575 O O . LEU A 1 205 ? 19.897 -1.461 -28.263 1.00 97.94 205 LEU A O 1
ATOM 1579 N N . PRO A 1 206 ? 18.568 -0.039 -27.121 1.00 97.81 206 PRO A N 1
ATOM 1580 C CA . PRO A 1 206 ? 19.546 0.197 -26.071 1.00 97.81 206 PRO A CA 1
ATOM 1581 C C . PRO A 1 206 ? 19.720 -1.042 -25.176 1.00 97.81 206 PRO A C 1
ATOM 1583 O O . PRO A 1 206 ? 18.846 -1.916 -25.152 1.00 97.81 206 PRO A O 1
ATOM 1586 N N . PRO A 1 207 ? 20.795 -1.111 -24.366 1.00 97.38 207 PRO A N 1
ATOM 1587 C CA . PRO A 1 207 ? 21.173 -2.336 -23.661 1.00 97.38 207 PRO A CA 1
ATOM 1588 C C . PRO A 1 207 ? 20.093 -2.923 -22.751 1.00 97.38 207 PRO A C 1
ATOM 1590 O O . PRO A 1 207 ? 19.934 -4.139 -22.690 1.00 97.38 207 PRO A O 1
ATOM 1593 N N . TRP A 1 208 ? 19.319 -2.082 -22.060 1.00 97.81 208 TRP A N 1
ATOM 1594 C CA . TRP A 1 208 ? 18.239 -2.547 -21.182 1.00 97.81 208 TRP A CA 1
ATOM 1595 C C . TRP A 1 208 ? 17.024 -3.086 -21.949 1.00 97.81 208 TRP A C 1
ATOM 1597 O O . TRP A 1 208 ? 16.353 -3.982 -21.445 1.00 97.81 208 TRP A O 1
ATOM 1607 N N . GLU A 1 209 ? 16.746 -2.586 -23.157 1.00 97.25 209 GLU A N 1
ATOM 1608 C CA . GLU A 1 209 ? 15.683 -3.122 -24.018 1.00 97.25 209 GLU A CA 1
ATOM 1609 C C . GLU A 1 209 ? 16.140 -4.418 -24.686 1.00 97.25 209 GLU A C 1
ATOM 1611 O O . GLU A 1 209 ? 15.418 -5.414 -24.648 1.00 97.25 209 GLU A O 1
ATOM 1616 N N . ALA A 1 210 ? 17.370 -4.448 -25.207 1.00 96.31 210 ALA A N 1
ATOM 1617 C CA . ALA A 1 210 ? 17.972 -5.647 -25.782 1.00 96.31 210 ALA A CA 1
ATOM 1618 C C . ALA A 1 210 ? 18.032 -6.799 -24.766 1.00 96.31 210 ALA A C 1
ATOM 1620 O O . ALA A 1 210 ? 17.674 -7.932 -25.081 1.00 96.31 210 ALA A O 1
ATOM 1621 N N . PHE A 1 211 ? 18.382 -6.500 -23.513 1.00 96.31 211 PHE A N 1
ATOM 1622 C CA . PHE A 1 211 ? 18.438 -7.480 -22.429 1.00 96.31 211 PHE A CA 1
ATOM 1623 C C . PHE A 1 211 ? 17.090 -8.148 -22.123 1.00 96.31 211 PHE A C 1
ATOM 1625 O O . PHE A 1 211 ? 17.061 -9.273 -21.626 1.00 96.31 211 PHE A O 1
ATOM 1632 N N . LEU A 1 212 ? 15.976 -7.475 -22.415 1.00 95.56 212 LEU A N 1
ATOM 1633 C CA . LEU A 1 212 ? 14.623 -7.999 -22.216 1.00 95.56 212 LEU A CA 1
ATOM 1634 C C . LEU A 1 212 ? 14.011 -8.562 -23.497 1.00 95.56 212 LEU A C 1
ATOM 1636 O O . LEU A 1 212 ? 13.029 -9.301 -23.429 1.00 95.56 212 LEU A O 1
ATOM 1640 N N . HIS A 1 213 ? 14.576 -8.223 -24.655 1.00 94.62 213 HIS A N 1
ATOM 1641 C CA . HIS A 1 213 ? 14.061 -8.658 -25.937 1.00 94.62 213 HIS A CA 1
ATOM 1642 C C . HIS A 1 213 ? 14.213 -10.183 -26.088 1.00 94.62 213 HIS A C 1
ATOM 1644 O O . HIS A 1 213 ? 15.328 -10.694 -25.924 1.00 94.62 213 HIS A O 1
ATOM 1650 N N . PRO A 1 214 ? 13.146 -10.923 -26.454 1.00 90.69 214 PRO A N 1
ATOM 1651 C CA . PRO A 1 214 ? 13.183 -12.385 -26.539 1.00 90.69 214 PRO A CA 1
ATOM 1652 C C . PRO A 1 214 ? 14.268 -12.929 -27.474 1.00 90.69 214 PRO A C 1
ATOM 1654 O O . PRO A 1 214 ? 14.827 -13.986 -27.199 1.00 90.69 214 PRO A O 1
ATOM 1657 N N . LYS A 1 215 ? 14.582 -12.189 -28.547 1.00 90.88 215 LYS A N 1
ATOM 1658 C CA . LYS A 1 215 ? 15.578 -12.577 -29.559 1.00 90.88 215 LYS A CA 1
ATOM 1659 C C . LYS A 1 215 ? 17.000 -12.087 -29.263 1.00 90.88 215 LYS A C 1
ATOM 1661 O O . LYS A 1 215 ? 17.942 -12.616 -29.834 1.00 90.88 215 LYS A O 1
ATOM 1666 N N . CYS A 1 216 ? 17.167 -11.090 -28.386 1.00 92.44 216 CYS A N 1
ATOM 1667 C CA . CYS A 1 216 ? 18.478 -10.471 -28.140 1.00 92.44 216 CYS A CA 1
ATOM 1668 C C . CYS A 1 216 ? 19.063 -10.906 -26.794 1.00 92.44 216 CYS A C 1
ATOM 1670 O O . CYS A 1 216 ? 20.194 -11.366 -26.757 1.00 92.44 216 CYS A O 1
ATOM 1672 N N . GLY A 1 217 ? 18.289 -10.753 -25.706 1.00 91.38 217 GLY A N 1
ATOM 1673 C CA . GLY A 1 217 ? 18.546 -11.145 -24.306 1.00 91.38 217 GLY A CA 1
ATOM 1674 C C . GLY A 1 217 ? 19.964 -11.019 -23.751 1.00 91.38 217 GLY A C 1
ATOM 1675 O O . GLY A 1 217 ? 20.317 -11.712 -22.792 1.00 91.38 217 GLY A O 1
ATOM 1676 N N . ILE A 1 218 ? 20.754 -10.115 -24.318 1.00 93.62 218 ILE A N 1
ATOM 1677 C CA . ILE A 1 218 ? 22.118 -9.777 -23.929 1.00 93.62 218 ILE A CA 1
ATOM 1678 C C . ILE A 1 218 ? 22.142 -8.277 -23.642 1.00 93.62 218 ILE A C 1
ATOM 1680 O O . ILE A 1 218 ? 21.480 -7.485 -24.312 1.00 93.62 218 ILE A O 1
ATOM 1684 N N . TYR A 1 219 ? 22.902 -7.880 -22.624 1.00 95.94 219 TYR A N 1
ATOM 1685 C CA . TYR A 1 219 ? 23.038 -6.479 -22.234 1.00 95.94 219 TYR A CA 1
ATOM 1686 C C . TYR A 1 219 ? 24.068 -5.753 -23.117 1.00 95.94 219 TYR A C 1
ATOM 1688 O O . TYR A 1 219 ? 25.202 -5.524 -22.700 1.00 95.94 219 TYR A O 1
ATOM 1696 N N . GLN A 1 220 ? 23.682 -5.431 -24.351 1.00 95.81 220 GLN A N 1
ATOM 1697 C CA . GLN A 1 220 ? 24.484 -4.704 -25.345 1.00 95.81 220 GLN A CA 1
ATOM 1698 C C . GLN A 1 220 ? 23.590 -3.822 -26.220 1.00 95.81 220 GLN A C 1
ATOM 1700 O O . GLN A 1 220 ? 22.379 -4.030 -26.273 1.00 95.81 220 GLN A O 1
ATOM 1705 N N . ASP A 1 221 ? 24.182 -2.865 -26.935 1.00 97.25 221 ASP A N 1
ATOM 1706 C CA . ASP A 1 221 ? 23.480 -2.218 -28.043 1.00 97.25 221 ASP A CA 1
ATOM 1707 C C . ASP A 1 221 ? 23.126 -3.296 -29.084 1.00 97.25 221 ASP A C 1
ATOM 1709 O O . ASP A 1 221 ? 23.967 -4.119 -29.446 1.00 97.25 221 ASP A O 1
ATOM 1713 N N . PHE A 1 222 ? 21.882 -3.294 -29.557 1.00 97.44 222 PHE A N 1
ATOM 1714 C CA . PHE A 1 222 ? 21.427 -4.183 -30.624 1.00 97.44 222 PHE A CA 1
ATOM 1715 C C . PHE A 1 222 ? 20.901 -3.374 -31.795 1.00 97.44 222 PHE A C 1
ATOM 1717 O O . PHE A 1 222 ? 20.254 -2.339 -31.614 1.00 97.44 222 PHE A O 1
ATOM 1724 N N . TYR A 1 223 ? 21.143 -3.874 -32.998 1.00 97.94 223 TYR A N 1
ATOM 1725 C CA . TYR A 1 223 ? 20.692 -3.239 -34.224 1.00 97.94 223 TYR A CA 1
ATOM 1726 C C . TYR A 1 223 ? 19.960 -4.244 -35.097 1.00 97.94 223 TYR A C 1
ATOM 1728 O O . TYR A 1 223 ? 20.411 -5.375 -35.260 1.00 97.94 223 TYR A O 1
ATOM 1736 N N . MET A 1 224 ? 18.843 -3.825 -35.686 1.00 97.94 224 MET A N 1
ATOM 1737 C CA . MET A 1 224 ? 18.213 -4.603 -36.745 1.00 97.94 224 MET A CA 1
ATOM 1738 C C . MET A 1 224 ? 18.929 -4.295 -38.058 1.00 97.94 224 MET A C 1
ATOM 1740 O O . MET A 1 224 ? 18.755 -3.221 -38.641 1.00 97.94 224 MET A O 1
ATOM 1744 N N . VAL A 1 225 ? 19.759 -5.229 -38.498 1.00 97.25 225 VAL A N 1
ATOM 1745 C CA . VAL A 1 225 ? 20.577 -5.134 -39.701 1.00 97.25 225 VAL A CA 1
ATOM 1746 C C . VAL A 1 225 ? 19.767 -5.628 -40.881 1.00 97.25 225 VAL A C 1
ATOM 1748 O O . VAL A 1 225 ? 19.366 -6.785 -40.912 1.00 97.25 225 VAL A O 1
ATOM 1751 N N . GLN A 1 226 ? 19.544 -4.765 -41.865 1.00 96.12 226 GLN A N 1
ATOM 1752 C CA . GLN A 1 226 ? 19.043 -5.177 -43.167 1.00 96.12 226 GLN A CA 1
ATOM 1753 C C . GLN A 1 226 ? 20.235 -5.559 -44.041 1.00 96.12 226 GLN A C 1
ATOM 1755 O O . GLN A 1 226 ? 21.078 -4.716 -44.364 1.00 96.12 226 GLN A O 1
ATOM 1760 N N . TRP A 1 227 ? 20.312 -6.830 -44.413 1.00 94.94 227 TRP A N 1
ATOM 1761 C CA . TRP A 1 227 ? 21.386 -7.350 -45.250 1.00 94.94 227 TRP A CA 1
ATOM 1762 C C . TRP A 1 227 ? 21.250 -6.850 -46.688 1.00 94.94 227 TRP A C 1
ATOM 1764 O O . TRP A 1 227 ? 20.146 -6.605 -47.163 1.00 94.94 227 TRP A O 1
ATOM 1774 N N . ALA A 1 228 ? 22.371 -6.704 -47.390 1.00 92.06 228 ALA A N 1
ATOM 1775 C CA . ALA A 1 228 ? 22.413 -6.378 -48.813 1.00 92.06 228 ALA A CA 1
ATOM 1776 C C . ALA A 1 228 ? 22.108 -7.617 -49.690 1.00 92.06 228 ALA A C 1
ATOM 1778 O O . ALA A 1 228 ? 22.061 -8.745 -49.184 1.00 92.06 228 ALA A O 1
ATOM 1779 N N . PRO A 1 229 ? 21.871 -7.455 -51.009 1.00 91.56 229 PRO A N 1
ATOM 1780 C CA . PRO A 1 229 ? 21.741 -8.587 -51.924 1.00 91.56 229 PRO A CA 1
ATOM 1781 C C . PRO A 1 229 ? 22.918 -9.579 -51.822 1.00 91.56 229 PRO A C 1
ATOM 1783 O O . PRO A 1 229 ? 24.055 -9.146 -51.645 1.00 91.56 229 PRO A O 1
ATOM 1786 N N . PRO A 1 230 ? 22.666 -10.897 -51.956 1.00 91.06 230 PRO A N 1
ATOM 1787 C CA . PRO A 1 230 ? 21.374 -11.531 -52.257 1.00 91.06 230 PRO A CA 1
ATOM 1788 C C . PRO A 1 230 ? 20.474 -11.761 -51.025 1.00 91.06 230 PRO A C 1
ATOM 1790 O O . PRO A 1 230 ? 19.347 -12.229 -51.171 1.00 91.06 230 PRO A O 1
ATOM 1793 N N . HIS A 1 231 ? 20.949 -11.438 -49.820 1.00 92.94 231 HIS A N 1
ATOM 1794 C CA . HIS A 1 231 ? 20.299 -11.779 -48.549 1.00 92.94 231 HIS A CA 1
ATOM 1795 C C . HIS A 1 231 ? 19.130 -10.863 -48.172 1.00 92.94 231 HIS A C 1
ATOM 1797 O O . HIS A 1 231 ? 18.313 -11.226 -47.329 1.00 92.94 231 HIS A O 1
ATOM 1803 N N . ASN A 1 232 ? 19.007 -9.707 -48.824 1.00 94.12 232 ASN A N 1
ATOM 1804 C CA . ASN A 1 232 ? 17.955 -8.721 -48.571 1.00 94.12 232 ASN A CA 1
ATOM 1805 C C . ASN A 1 232 ? 16.521 -9.223 -48.839 1.00 94.12 232 ASN A C 1
ATOM 1807 O O . ASN A 1 232 ? 15.557 -8.589 -48.419 1.00 94.12 232 ASN A O 1
ATOM 1811 N N . LYS A 1 233 ? 16.368 -10.343 -49.556 1.00 95.38 233 LYS A N 1
ATOM 1812 C CA . LYS A 1 233 ? 15.071 -10.971 -49.869 1.00 95.38 233 LYS A CA 1
ATOM 1813 C C . LYS A 1 233 ? 14.816 -12.271 -49.108 1.00 95.38 233 LYS A C 1
ATOM 1815 O O . LYS A 1 233 ? 13.768 -12.880 -49.304 1.00 95.38 233 LYS A O 1
ATOM 1820 N N . THR A 1 234 ? 15.758 -12.716 -48.283 1.00 96.00 234 THR A N 1
ATOM 1821 C CA . THR A 1 234 ? 15.576 -13.921 -47.475 1.00 96.00 234 THR A CA 1
ATOM 1822 C C . THR A 1 234 ? 14.665 -13.596 -46.300 1.00 96.00 234 THR A C 1
ATOM 1824 O O . THR A 1 234 ? 14.921 -12.651 -45.556 1.00 96.00 234 THR A O 1
ATOM 1827 N N . ASP A 1 235 ? 13.602 -14.371 -46.117 1.00 96.00 235 ASP A N 1
ATOM 1828 C CA . ASP A 1 235 ? 12.809 -14.288 -44.897 1.00 96.00 235 ASP A CA 1
ATOM 1829 C C . ASP A 1 235 ? 13.608 -14.919 -43.754 1.00 96.00 235 ASP A C 1
ATOM 1831 O O . ASP A 1 235 ? 13.907 -16.108 -43.790 1.00 96.00 235 ASP A O 1
ATOM 1835 N N . TYR A 1 236 ? 13.986 -14.114 -42.765 1.00 95.62 236 TYR A N 1
ATOM 1836 C CA . TYR A 1 236 ? 14.684 -14.589 -41.576 1.00 95.62 236 TYR A CA 1
ATOM 1837 C C . TYR A 1 236 ? 13.754 -14.730 -40.374 1.00 95.62 236 TYR A C 1
ATOM 1839 O O . TYR A 1 236 ? 14.222 -15.172 -39.334 1.00 95.62 236 TYR A O 1
ATOM 1847 N N . GLY A 1 237 ? 12.458 -14.412 -40.475 1.00 94.19 237 GLY A N 1
ATOM 1848 C CA . GLY A 1 237 ? 11.548 -14.330 -39.326 1.00 94.19 237 GLY A CA 1
ATOM 1849 C C . GLY A 1 237 ? 11.463 -15.608 -38.484 1.00 94.19 237 GLY A C 1
ATOM 1850 O O . GLY A 1 237 ? 11.233 -15.534 -37.278 1.00 94.19 237 GLY A O 1
ATOM 1851 N N . TYR A 1 238 ? 11.730 -16.770 -39.091 1.00 92.06 238 TYR A N 1
ATOM 1852 C CA . TYR A 1 238 ? 11.780 -18.074 -38.420 1.00 92.06 238 TYR A CA 1
ATOM 1853 C C . TYR A 1 238 ? 13.077 -18.343 -37.635 1.00 92.06 238 TYR A C 1
ATOM 1855 O O . TYR A 1 238 ? 13.147 -19.314 -36.880 1.00 92.06 238 TYR A O 1
ATOM 1863 N N . MET A 1 239 ? 14.127 -17.545 -37.837 1.00 91.25 239 MET A N 1
ATOM 1864 C CA . MET A 1 239 ? 15.399 -17.680 -37.129 1.00 91.25 239 MET A CA 1
ATOM 1865 C C . MET A 1 239 ? 15.336 -17.011 -35.759 1.00 91.25 239 MET A C 1
ATOM 1867 O O . MET A 1 239 ? 14.605 -16.047 -35.543 1.00 91.25 239 MET A O 1
ATOM 1871 N N . GLU A 1 240 ? 16.169 -17.494 -34.838 1.00 86.88 240 GLU A N 1
ATOM 1872 C CA . GLU A 1 240 ? 16.195 -17.016 -33.454 1.00 86.88 240 GLU A CA 1
ATOM 1873 C C . GLU A 1 240 ? 16.411 -15.500 -33.341 1.00 86.88 240 GLU A C 1
ATOM 1875 O O . GLU A 1 240 ? 15.724 -14.840 -32.572 1.00 86.88 240 GLU A O 1
ATOM 1880 N N . HIS A 1 241 ? 17.315 -14.950 -34.152 1.00 90.75 241 HIS A N 1
ATOM 1881 C CA . HIS A 1 241 ? 17.641 -13.524 -34.217 1.00 90.75 241 HIS A CA 1
ATOM 1882 C C . HIS A 1 241 ? 16.979 -12.829 -35.421 1.00 90.75 241 HIS A C 1
ATOM 1884 O O . HIS A 1 241 ? 17.300 -11.694 -35.742 1.00 90.75 241 HIS A O 1
ATOM 1890 N N . GLY A 1 242 ? 16.046 -13.481 -36.118 1.00 94.62 242 GLY A N 1
ATOM 1891 C CA . GLY A 1 242 ? 15.406 -12.922 -37.307 1.00 94.62 242 GLY A CA 1
ATOM 1892 C C . GLY A 1 242 ? 14.381 -11.828 -37.026 1.00 94.62 242 GLY A C 1
ATOM 1893 O O . GLY A 1 242 ? 13.693 -11.851 -36.000 1.00 94.62 242 GLY A O 1
ATOM 1894 N N . SER A 1 243 ? 14.227 -10.887 -37.959 1.00 95.56 243 SER A N 1
ATOM 1895 C CA . SER A 1 243 ? 13.132 -9.915 -37.921 1.00 95.56 243 SER A CA 1
ATOM 1896 C C . SER A 1 243 ? 11.854 -10.486 -38.535 1.00 95.56 243 SER A C 1
ATOM 1898 O O . SER A 1 243 ? 11.878 -11.057 -39.620 1.00 95.56 243 SER A O 1
ATOM 1900 N N . GLU A 1 244 ? 10.727 -10.304 -37.847 1.00 94.88 244 GLU A N 1
ATOM 1901 C CA . GLU A 1 244 ? 9.387 -10.623 -38.371 1.00 94.88 244 GLU A CA 1
ATOM 1902 C C . GLU A 1 244 ? 8.780 -9.457 -39.160 1.00 94.88 244 GLU A C 1
ATOM 1904 O O . GLU A 1 244 ? 7.850 -9.642 -39.940 1.00 94.88 244 GLU A O 1
ATOM 1909 N N . THR A 1 2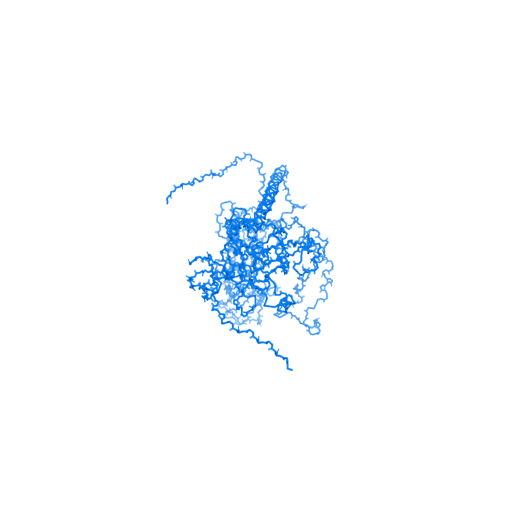45 ? 9.287 -8.241 -38.947 1.00 95.88 245 THR A N 1
ATOM 1910 C CA . THR A 1 245 ? 8.722 -7.012 -39.515 1.00 95.88 245 THR A CA 1
ATOM 1911 C C . THR A 1 245 ? 9.422 -6.584 -40.798 1.00 95.88 245 THR A C 1
ATOM 1913 O O . THR A 1 245 ? 8.830 -5.862 -41.601 1.00 95.88 245 THR A O 1
ATOM 1916 N N . LEU A 1 246 ? 10.667 -7.023 -41.012 1.00 96.38 246 LEU A N 1
ATOM 1917 C CA . LEU A 1 246 ? 11.490 -6.616 -42.144 1.00 96.38 246 LEU A CA 1
ATOM 1918 C C . LEU A 1 246 ? 12.183 -7.825 -42.785 1.00 96.38 246 LEU A C 1
ATOM 1920 O O . LEU A 1 246 ? 13.082 -8.431 -42.207 1.00 96.38 246 LEU A O 1
ATOM 1924 N N . CYS A 1 247 ? 11.778 -8.150 -44.014 1.00 96.50 247 CYS A N 1
ATOM 1925 C CA . CYS A 1 247 ? 12.418 -9.191 -44.816 1.00 96.50 247 CYS A CA 1
ATOM 1926 C C . CYS A 1 247 ? 13.904 -8.868 -45.042 1.00 96.50 247 CYS A C 1
ATOM 1928 O O . CYS A 1 247 ? 14.271 -7.711 -45.262 1.00 96.50 247 CYS A O 1
ATOM 1930 N N . GLY A 1 248 ? 14.754 -9.895 -45.008 1.00 96.44 248 GLY A N 1
ATOM 1931 C CA . GLY A 1 248 ? 16.195 -9.740 -45.163 1.00 96.44 248 GLY A CA 1
ATOM 1932 C C . GLY A 1 248 ? 16.881 -9.074 -43.975 1.00 96.44 248 GLY A C 1
ATOM 1933 O O . GLY A 1 248 ? 17.992 -8.578 -44.152 1.00 96.44 248 GLY A O 1
ATOM 1934 N N . ALA A 1 249 ? 16.248 -9.031 -42.796 1.00 97.56 249 ALA A N 1
ATOM 1935 C CA . ALA A 1 249 ? 16.826 -8.414 -41.610 1.00 97.56 249 ALA A CA 1
ATOM 1936 C C . ALA A 1 249 ? 16.942 -9.351 -40.402 1.00 97.56 249 ALA A C 1
ATOM 1938 O O . ALA A 1 249 ? 16.085 -10.205 -40.158 1.00 97.56 249 ALA A O 1
ATOM 1939 N N . THR A 1 250 ? 17.997 -9.145 -39.617 1.00 97.06 250 THR A N 1
ATOM 1940 C CA . THR A 1 250 ? 18.261 -9.847 -38.355 1.00 97.06 250 THR A CA 1
ATOM 1941 C C . THR A 1 250 ? 18.698 -8.868 -37.262 1.00 97.06 250 THR A C 1
ATOM 1943 O O . THR A 1 250 ? 19.153 -7.761 -37.538 1.00 97.06 250 THR A O 1
ATOM 1946 N N . TRP A 1 251 ? 18.505 -9.249 -36.004 1.00 96.81 251 TRP A N 1
ATOM 1947 C CA . TRP A 1 251 ? 18.958 -8.531 -34.820 1.00 96.81 251 TRP A CA 1
ATOM 1948 C C . TRP A 1 251 ? 20.385 -8.945 -34.481 1.00 96.81 251 TRP A C 1
ATOM 1950 O O . TRP A 1 251 ? 20.613 -10.082 -34.081 1.00 96.81 251 TRP A O 1
ATOM 1960 N N . GLU A 1 252 ? 21.322 -8.009 -34.580 1.00 95.12 252 GLU A N 1
ATOM 1961 C CA . GLU A 1 252 ? 22.736 -8.262 -34.310 1.00 95.12 252 GLU A CA 1
ATOM 1962 C C . GLU A 1 252 ? 23.219 -7.460 -33.094 1.00 95.12 252 GLU A C 1
ATOM 1964 O O . GLU A 1 252 ? 22.885 -6.269 -32.973 1.00 95.12 252 GLU A O 1
ATOM 1969 N N . PRO A 1 253 ? 24.012 -8.073 -32.194 1.00 95.44 253 PRO A N 1
ATOM 1970 C CA . PRO A 1 253 ? 24.696 -7.336 -31.143 1.00 95.44 253 PRO A CA 1
ATOM 1971 C C . PRO A 1 253 ? 25.747 -6.413 -31.763 1.00 95.44 253 PRO A C 1
ATOM 1973 O O . PRO A 1 253 ? 26.367 -6.738 -32.778 1.00 95.44 253 PRO A O 1
ATOM 1976 N N . ASP A 1 254 ? 25.994 -5.270 -31.126 1.00 94.69 254 ASP A N 1
ATOM 1977 C CA . ASP A 1 254 ? 26.945 -4.276 -31.629 1.00 94.69 254 ASP A CA 1
ATOM 1978 C C . ASP A 1 254 ? 28.347 -4.845 -31.876 1.00 94.69 254 ASP A C 1
ATOM 1980 O O . ASP A 1 254 ? 29.016 -4.436 -32.828 1.00 94.69 254 ASP A O 1
ATOM 1984 N N . GLU A 1 255 ? 28.778 -5.811 -31.057 1.00 92.31 255 GLU A N 1
ATOM 1985 C CA . GLU A 1 255 ? 30.105 -6.412 -31.189 1.00 92.31 255 GLU A CA 1
ATOM 1986 C C . GLU A 1 255 ? 30.302 -7.239 -32.471 1.00 92.31 255 GLU A C 1
ATOM 1988 O O . GLU A 1 255 ? 31.442 -7.467 -32.873 1.00 92.31 255 GLU A O 1
ATOM 1993 N N . CYS A 1 256 ? 29.217 -7.649 -33.136 1.00 91.19 256 CYS A N 1
ATOM 1994 C CA . CYS A 1 256 ? 29.254 -8.372 -34.411 1.00 91.19 256 CYS A CA 1
ATOM 1995 C C . CYS A 1 256 ? 29.258 -7.443 -35.635 1.00 91.19 256 CYS A C 1
ATOM 1997 O O . CYS A 1 256 ? 29.334 -7.916 -36.770 1.00 91.19 256 CYS A O 1
ATOM 1999 N N . LEU A 1 257 ? 29.172 -6.128 -35.426 1.00 91.00 257 LEU A N 1
ATOM 2000 C CA . LEU A 1 257 ? 29.087 -5.145 -36.497 1.00 91.00 257 LEU A CA 1
ATOM 2001 C C . LEU A 1 257 ? 30.413 -4.390 -36.654 1.00 91.00 257 LEU A C 1
ATOM 2003 O O . LEU A 1 257 ? 30.935 -3.871 -35.666 1.00 91.00 257 LEU A O 1
ATOM 2007 N N . PRO A 1 258 ? 30.948 -4.238 -37.876 1.00 90.56 258 PRO A N 1
ATOM 2008 C CA . PRO A 1 258 ? 32.224 -3.557 -38.081 1.00 90.56 258 PRO A CA 1
ATOM 2009 C C . PRO A 1 258 ? 32.155 -2.065 -37.706 1.00 90.56 258 PRO A C 1
ATOM 2011 O O . PRO A 1 258 ? 31.078 -1.465 -37.628 1.00 90.56 258 PRO A O 1
ATOM 2014 N N . ASP A 1 259 ? 33.302 -1.460 -37.384 1.00 91.62 259 ASP A N 1
ATOM 2015 C CA . ASP A 1 259 ? 33.411 -0.075 -36.895 1.00 91.62 259 ASP A CA 1
ATOM 2016 C C . ASP A 1 259 ? 33.187 0.983 -37.991 1.00 91.62 259 ASP A C 1
ATOM 2018 O O . ASP A 1 259 ? 32.867 2.133 -37.697 1.00 91.62 259 ASP A O 1
ATOM 2022 N N . ASP A 1 260 ? 33.269 0.602 -39.261 1.00 89.12 260 ASP A N 1
ATOM 2023 C CA . ASP A 1 260 ? 32.920 1.447 -40.409 1.00 89.12 260 ASP A CA 1
ATOM 2024 C C . ASP A 1 260 ? 31.416 1.786 -40.494 1.00 89.12 260 ASP A C 1
ATOM 2026 O O . ASP A 1 260 ? 31.044 2.801 -41.086 1.00 89.12 260 ASP A O 1
ATOM 2030 N N . LEU A 1 261 ? 30.544 1.025 -39.821 1.00 91.81 261 LEU A N 1
ATOM 2031 C CA . LEU A 1 261 ? 29.109 1.324 -39.709 1.00 91.81 261 LEU A CA 1
ATOM 2032 C C . LEU A 1 261 ? 28.779 2.373 -38.631 1.00 91.81 261 LEU A C 1
ATOM 2034 O O . LEU A 1 261 ? 27.604 2.656 -38.387 1.00 91.81 261 LEU A O 1
ATOM 2038 N N . ASP A 1 262 ? 29.770 2.984 -37.972 1.00 93.88 262 ASP A N 1
ATOM 2039 C CA . ASP A 1 262 ? 29.548 3.936 -36.871 1.00 93.88 262 ASP A CA 1
ATOM 2040 C C . ASP A 1 262 ? 28.671 5.131 -37.266 1.00 93.88 262 ASP A C 1
ATOM 2042 O O . ASP A 1 262 ? 27.811 5.559 -36.491 1.00 93.88 262 ASP A O 1
ATOM 2046 N N . THR A 1 263 ? 28.792 5.618 -38.501 1.00 92.19 263 THR A N 1
ATOM 2047 C CA . THR A 1 263 ? 27.920 6.683 -39.015 1.00 92.19 263 THR A CA 1
ATOM 2048 C C . THR A 1 263 ? 26.456 6.232 -39.092 1.00 92.19 263 THR A C 1
ATOM 2050 O O . THR A 1 263 ? 25.553 6.994 -38.734 1.00 92.19 263 THR A O 1
ATOM 2053 N N . LEU A 1 264 ? 26.205 4.976 -39.483 1.00 92.94 264 LEU A N 1
ATOM 2054 C CA . LEU A 1 264 ? 24.859 4.395 -39.492 1.00 92.94 264 LEU A CA 1
ATOM 2055 C C . LEU A 1 264 ? 24.332 4.181 -38.069 1.00 92.94 264 LEU A C 1
ATOM 2057 O O . LEU A 1 264 ? 23.165 4.476 -37.815 1.00 92.94 264 LEU A O 1
ATOM 2061 N N . ARG A 1 265 ? 25.185 3.759 -37.123 1.00 95.38 265 ARG A N 1
ATOM 2062 C CA . ARG A 1 265 ? 24.822 3.628 -35.699 1.00 95.38 265 ARG A CA 1
ATOM 2063 C C . ARG A 1 265 ? 24.348 4.949 -35.113 1.00 95.38 265 ARG A C 1
ATOM 2065 O O . ARG A 1 265 ? 23.323 4.991 -34.437 1.00 95.38 265 ARG A O 1
ATOM 2072 N N . VAL A 1 266 ? 25.073 6.036 -35.382 1.00 95.88 266 VAL A N 1
ATOM 2073 C CA . VAL A 1 266 ? 24.675 7.379 -34.936 1.00 95.88 266 VAL A CA 1
ATOM 2074 C C . VAL A 1 266 ? 23.342 7.774 -35.569 1.00 95.88 266 VAL A C 1
ATOM 2076 O O . VAL A 1 266 ? 22.473 8.295 -34.870 1.00 95.88 266 VAL A O 1
ATOM 2079 N N . ALA A 1 267 ? 23.151 7.513 -36.864 1.00 95.44 267 ALA A N 1
ATOM 2080 C CA . ALA A 1 267 ? 21.914 7.847 -37.564 1.00 95.44 267 ALA A CA 1
ATOM 2081 C C . ALA A 1 267 ? 20.693 7.100 -36.995 1.00 95.44 267 ALA A C 1
ATOM 2083 O O . ALA A 1 267 ? 19.676 7.729 -36.696 1.00 95.44 267 ALA A O 1
ATOM 2084 N N . VAL A 1 268 ? 20.793 5.786 -36.776 1.00 97.44 268 VAL A N 1
ATOM 2085 C CA . VAL A 1 268 ? 19.687 4.992 -36.213 1.00 97.44 268 VAL A CA 1
ATOM 2086 C C . VAL A 1 268 ? 19.451 5.306 -34.731 1.00 97.44 268 VAL A C 1
ATOM 2088 O O . VAL A 1 268 ? 18.300 5.381 -34.312 1.00 97.44 268 VAL A O 1
ATOM 2091 N N . LYS A 1 269 ? 20.500 5.620 -33.952 1.00 98.00 269 LYS A N 1
ATOM 2092 C CA . LYS A 1 269 ? 20.357 6.144 -32.581 1.00 98.00 269 LYS A CA 1
ATOM 2093 C C . LYS A 1 269 ? 19.603 7.472 -32.561 1.00 98.00 269 LYS A C 1
ATOM 2095 O O . LYS A 1 269 ? 18.719 7.646 -31.729 1.00 98.00 269 LYS A O 1
ATOM 2100 N N . ARG A 1 270 ? 19.878 8.391 -33.498 1.00 97.94 270 ARG A N 1
ATOM 2101 C CA . ARG A 1 270 ? 19.113 9.648 -33.628 1.00 97.94 270 ARG A CA 1
ATOM 2102 C C . ARG A 1 270 ? 17.643 9.376 -33.929 1.00 97.94 270 ARG A C 1
ATOM 2104 O O . ARG A 1 270 ? 16.787 9.891 -33.213 1.00 97.94 270 ARG A O 1
ATOM 2111 N N . ARG A 1 271 ? 17.359 8.505 -34.901 1.00 97.88 271 ARG A N 1
ATOM 2112 C CA . ARG A 1 271 ? 15.988 8.083 -35.225 1.00 97.88 271 ARG A CA 1
ATOM 2113 C C . ARG A 1 271 ? 15.283 7.477 -34.010 1.00 97.88 271 ARG A C 1
ATOM 2115 O O . ARG A 1 271 ? 14.155 7.853 -33.710 1.00 97.88 271 ARG A O 1
ATOM 2122 N N . TRP A 1 272 ? 15.957 6.596 -33.270 1.00 98.06 272 TRP A N 1
ATOM 2123 C CA . TRP A 1 272 ? 15.421 6.039 -32.028 1.00 98.06 272 TRP A CA 1
ATOM 2124 C C . TRP A 1 272 ? 15.151 7.137 -30.995 1.00 98.06 272 TRP A C 1
ATOM 2126 O O . TRP A 1 272 ? 14.086 7.144 -30.393 1.00 98.06 272 TRP A O 1
ATOM 2136 N N . THR A 1 273 ? 16.043 8.123 -30.822 1.00 98.19 273 THR A N 1
ATOM 2137 C CA . THR A 1 273 ? 15.801 9.227 -29.874 1.00 98.19 273 THR A CA 1
ATOM 2138 C C . THR A 1 273 ? 14.613 10.106 -30.272 1.00 98.19 273 THR A C 1
ATOM 2140 O O . THR A 1 273 ? 13.914 10.621 -29.403 1.00 98.19 273 THR A O 1
ATOM 2143 N N . GLU A 1 274 ? 14.348 10.279 -31.566 1.00 97.88 274 GLU A N 1
ATOM 2144 C CA . GLU A 1 274 ? 13.159 10.987 -32.055 1.00 97.88 274 GLU A CA 1
ATOM 2145 C C . GLU A 1 274 ? 11.887 10.189 -31.745 1.00 97.88 274 GLU A C 1
ATOM 2147 O O . GLU A 1 274 ? 10.971 10.716 -31.117 1.00 97.88 274 GLU A O 1
ATOM 2152 N N . GLN A 1 275 ? 11.876 8.892 -32.063 1.00 97.56 275 GLN A N 1
ATOM 2153 C CA . GLN A 1 275 ? 10.753 8.001 -31.754 1.00 97.56 275 GLN A CA 1
ATOM 2154 C C . GLN A 1 275 ? 10.503 7.885 -30.245 1.00 97.56 275 GLN A C 1
ATOM 2156 O O . GLN A 1 275 ? 9.359 7.906 -29.789 1.00 97.56 275 GLN A O 1
ATOM 2161 N N . GLN A 1 276 ? 11.566 7.790 -29.447 1.00 97.12 276 GLN A N 1
ATOM 2162 C CA . GLN A 1 276 ? 11.469 7.686 -27.998 1.00 97.12 276 GLN A CA 1
ATOM 2163 C C . GLN A 1 276 ? 10.965 8.987 -27.375 1.00 97.12 276 GLN A C 1
ATOM 2165 O O . GLN A 1 276 ? 10.211 8.942 -26.407 1.00 97.12 276 GLN A O 1
ATOM 2170 N N . ARG A 1 277 ? 11.304 10.148 -27.950 1.00 97.50 277 ARG A N 1
ATOM 2171 C CA . ARG A 1 277 ? 10.720 11.433 -27.542 1.00 97.50 277 ARG A CA 1
ATOM 2172 C C . ARG A 1 277 ? 9.208 11.432 -27.715 1.00 97.50 277 ARG A C 1
ATOM 2174 O O . ARG A 1 277 ? 8.508 11.851 -26.801 1.00 97.50 277 ARG A O 1
ATOM 2181 N N . GLU A 1 278 ? 8.711 10.941 -28.846 1.00 97.12 278 GLU A N 1
ATOM 2182 C CA . GLU A 1 278 ? 7.270 10.837 -29.096 1.00 97.12 278 GLU A CA 1
ATOM 2183 C C . GLU A 1 278 ? 6.587 9.827 -28.164 1.00 97.12 278 GLU A C 1
ATOM 2185 O O . GLU A 1 278 ? 5.455 10.054 -27.742 1.00 97.12 278 GLU A O 1
ATOM 2190 N N . ARG A 1 279 ? 7.248 8.711 -27.827 1.00 95.44 279 ARG A N 1
ATOM 2191 C CA . ARG A 1 279 ? 6.739 7.734 -26.846 1.00 95.44 279 ARG A CA 1
ATOM 2192 C C . ARG A 1 279 ? 6.659 8.343 -25.445 1.00 95.44 279 ARG A C 1
ATOM 2194 O O . ARG A 1 279 ? 5.575 8.392 -24.881 1.00 95.44 279 ARG A O 1
ATOM 2201 N N . GLU A 1 280 ? 7.757 8.903 -24.936 1.00 94.75 280 GLU A N 1
ATOM 2202 C CA . GLU A 1 280 ? 7.789 9.540 -23.610 1.00 94.75 280 GLU A CA 1
ATOM 2203 C C . GLU A 1 280 ? 6.828 10.740 -23.524 1.00 94.75 280 GLU A C 1
ATOM 2205 O O . GLU A 1 280 ? 6.232 10.986 -22.475 1.00 94.75 280 GLU A O 1
ATOM 2210 N N . GLN A 1 281 ? 6.639 11.485 -24.620 1.00 94.81 281 GLN A N 1
ATOM 2211 C CA . GLN A 1 281 ? 5.642 12.553 -24.684 1.00 94.81 281 GLN A CA 1
ATOM 2212 C C . GLN A 1 281 ? 4.213 12.003 -24.608 1.00 94.81 281 GLN A C 1
ATOM 2214 O O . GLN A 1 281 ? 3.423 12.528 -23.827 1.00 94.81 281 GLN A O 1
ATOM 2219 N N . ARG A 1 282 ? 3.886 10.948 -25.366 1.00 95.44 282 ARG A N 1
ATOM 2220 C CA . ARG A 1 282 ? 2.565 10.303 -25.309 1.00 95.44 282 ARG A CA 1
ATOM 2221 C C . ARG A 1 282 ? 2.271 9.723 -23.932 1.00 95.44 282 ARG A C 1
ATOM 2223 O O . ARG A 1 282 ? 1.194 9.974 -23.403 1.00 95.44 282 ARG A O 1
ATOM 2230 N N . ASP A 1 283 ? 3.231 9.032 -23.326 1.00 90.88 283 ASP A N 1
ATOM 2231 C CA . ASP A 1 283 ? 3.090 8.474 -21.976 1.00 90.88 283 ASP A CA 1
ATOM 2232 C C . ASP A 1 283 ? 2.843 9.588 -20.954 1.00 90.88 283 ASP A C 1
ATOM 2234 O O . ASP A 1 283 ? 1.987 9.483 -20.076 1.00 90.88 283 ASP A O 1
ATOM 2238 N N . ARG A 1 284 ? 3.546 10.715 -21.104 1.00 91.25 284 ARG A N 1
ATOM 2239 C CA . ARG A 1 284 ? 3.338 11.890 -20.263 1.00 91.25 284 ARG A CA 1
ATOM 2240 C C . ARG A 1 284 ? 1.960 12.517 -20.469 1.00 91.25 284 ARG A C 1
ATOM 2242 O O . ARG A 1 284 ? 1.312 12.864 -19.486 1.00 91.25 284 ARG A O 1
ATOM 2249 N N . GLU A 1 285 ? 1.520 12.695 -21.710 1.00 94.06 285 GLU A N 1
ATOM 2250 C CA . GLU A 1 285 ? 0.188 13.221 -22.024 1.00 94.06 285 GLU A CA 1
ATOM 2251 C C . GLU A 1 285 ? -0.910 12.298 -21.483 1.00 94.06 285 GLU A C 1
ATOM 2253 O O . GLU A 1 285 ? -1.894 12.785 -20.926 1.00 94.06 285 GLU A O 1
ATOM 2258 N N . GLN A 1 286 ? -0.713 10.980 -21.562 1.00 93.31 286 GLN A N 1
ATOM 2259 C CA . GLN A 1 286 ? -1.610 9.989 -20.979 1.00 93.31 286 GLN A CA 1
ATOM 2260 C C . GLN A 1 286 ? -1.652 10.091 -19.451 1.00 93.31 286 GLN A C 1
ATOM 2262 O O . GLN A 1 286 ? -2.739 10.188 -18.891 1.00 93.31 286 GLN A O 1
ATOM 2267 N N . LEU A 1 287 ? -0.505 10.153 -18.769 1.00 90.50 287 LEU A N 1
ATOM 2268 C CA . LEU A 1 287 ? -0.453 10.319 -17.311 1.00 90.50 287 LEU A CA 1
ATOM 2269 C C . LEU A 1 287 ? -1.075 11.647 -16.858 1.00 90.50 287 LEU A C 1
ATOM 2271 O O . LEU A 1 287 ? -1.797 11.697 -15.861 1.00 90.50 287 LEU A O 1
ATOM 2275 N N . GLU A 1 288 ? -0.823 12.740 -17.585 1.00 91.00 288 GLU A N 1
ATOM 2276 C CA . GLU A 1 288 ? -1.450 14.035 -17.313 1.00 91.00 288 GLU A CA 1
ATOM 2277 C C . GLU A 1 288 ? -2.969 13.976 -17.555 1.00 91.00 288 GLU A C 1
ATOM 2279 O O . GLU A 1 288 ? -3.726 14.559 -16.776 1.00 91.00 288 GLU A O 1
ATOM 2284 N N . LYS A 1 289 ? -3.432 13.243 -18.576 1.00 94.38 289 LYS A N 1
ATOM 2285 C CA . LYS A 1 289 ? -4.856 12.997 -18.838 1.00 94.38 289 LYS A CA 1
ATOM 2286 C C . LYS A 1 289 ? -5.499 12.163 -17.730 1.00 94.38 289 LYS A C 1
ATOM 2288 O O . LYS A 1 289 ? -6.504 12.596 -17.182 1.00 94.38 289 LYS A O 1
ATOM 2293 N N . GLU A 1 290 ? -4.905 11.039 -17.340 1.00 92.81 290 GLU A N 1
ATOM 2294 C CA . GLU A 1 290 ? -5.390 10.183 -16.248 1.00 92.81 290 GLU A CA 1
ATOM 2295 C C . GLU A 1 290 ? -5.441 10.942 -14.920 1.00 92.81 290 GLU A C 1
ATOM 2297 O O . GLU A 1 290 ? -6.402 10.821 -14.159 1.00 92.81 290 GLU A O 1
ATOM 2302 N N . LYS A 1 291 ? -4.434 11.780 -14.649 1.00 92.12 291 LYS A N 1
ATOM 2303 C CA . LYS A 1 291 ? -4.437 12.661 -13.482 1.00 92.12 291 LYS A CA 1
ATOM 2304 C C . LYS A 1 291 ? -5.567 13.684 -13.558 1.00 92.12 291 LYS A C 1
ATOM 2306 O O . LYS A 1 291 ? -6.283 13.846 -12.579 1.00 92.12 291 LYS A O 1
ATOM 2311 N N . ARG A 1 292 ? -5.764 14.347 -14.703 1.00 93.69 292 ARG A N 1
ATOM 2312 C CA . ARG A 1 292 ? -6.876 15.295 -14.895 1.00 93.69 292 ARG A CA 1
ATOM 2313 C C . ARG A 1 292 ? -8.232 14.618 -14.761 1.00 93.69 292 ARG A C 1
ATOM 2315 O O . ARG A 1 292 ? -9.114 15.205 -14.156 1.00 93.69 292 ARG A O 1
ATOM 2322 N N . GLU A 1 293 ? -8.399 13.408 -15.282 1.00 94.25 293 GLU A N 1
ATOM 2323 C CA . GLU A 1 293 ? -9.625 12.622 -15.126 1.00 94.25 293 GLU A CA 1
ATOM 2324 C C . GLU A 1 293 ? -9.848 12.218 -13.670 1.00 94.25 293 GLU A C 1
ATOM 2326 O O . GLU A 1 293 ? -10.973 12.283 -13.188 1.00 94.25 293 GLU A O 1
ATOM 2331 N N . ARG A 1 294 ? -8.791 11.843 -12.940 1.00 93.06 294 ARG A N 1
ATOM 2332 C CA . ARG A 1 294 ? -8.876 11.553 -11.504 1.00 93.06 294 ARG A CA 1
ATOM 2333 C C . ARG A 1 294 ? -9.236 12.799 -10.700 1.00 93.06 294 ARG A C 1
ATOM 2335 O O . ARG A 1 294 ? -10.114 12.721 -9.851 1.00 93.06 294 ARG A O 1
ATOM 2342 N N . ASP A 1 295 ? -8.595 13.928 -10.982 1.00 93.31 295 ASP A N 1
ATOM 2343 C CA . ASP A 1 295 ? -8.866 15.206 -10.323 1.00 93.31 295 ASP A CA 1
ATOM 2344 C C . ASP A 1 295 ? -10.274 15.718 -10.683 1.00 93.31 295 ASP A C 1
ATOM 2346 O O . ASP A 1 295 ? -10.969 16.250 -9.823 1.00 93.31 295 ASP A O 1
ATOM 2350 N N . ALA A 1 296 ? -10.731 15.515 -11.924 1.00 93.94 296 ALA A N 1
ATOM 2351 C CA . ALA A 1 296 ? -12.088 15.833 -12.362 1.00 93.94 296 ALA A CA 1
ATOM 2352 C C . ALA A 1 296 ? -13.122 14.945 -11.667 1.00 93.94 296 ALA A C 1
ATOM 2354 O O . ALA A 1 296 ? -14.064 15.480 -11.103 1.00 93.94 296 ALA A O 1
ATOM 2355 N N . LYS A 1 297 ? -12.906 13.625 -11.609 1.00 93.06 297 LYS A N 1
ATOM 2356 C CA . LYS A 1 297 ? -13.758 12.695 -10.850 1.00 93.06 297 LYS A CA 1
ATOM 2357 C C . LYS A 1 297 ? -13.771 13.015 -9.359 1.00 93.06 297 LYS A C 1
ATOM 2359 O O . LYS A 1 297 ? -14.797 12.860 -8.715 1.00 93.06 297 LYS A O 1
ATOM 2364 N N . ALA A 1 298 ? -12.644 13.448 -8.795 1.00 92.06 298 ALA A N 1
ATOM 2365 C CA . ALA A 1 298 ? -12.577 13.866 -7.400 1.00 92.06 298 ALA A CA 1
ATOM 2366 C C . ALA A 1 298 ? -13.378 15.152 -7.158 1.00 92.06 298 ALA A C 1
ATOM 2368 O O . ALA A 1 298 ? -14.080 15.232 -6.157 1.00 92.06 298 ALA A O 1
ATOM 2369 N N . ARG A 1 299 ? -13.314 16.121 -8.082 1.00 93.19 299 ARG A N 1
ATOM 2370 C CA . ARG A 1 299 ? -14.118 17.351 -8.035 1.00 93.19 299 ARG A CA 1
ATOM 2371 C C . ARG A 1 299 ? -15.599 17.092 -8.263 1.00 93.19 299 ARG A C 1
ATOM 2373 O O . ARG A 1 299 ? -16.396 17.651 -7.534 1.00 93.19 299 ARG A O 1
ATOM 2380 N N . GLU A 1 300 ? -15.955 16.240 -9.218 1.00 92.75 300 GLU A N 1
ATOM 2381 C CA . GLU A 1 300 ? -17.334 15.801 -9.455 1.00 92.75 300 GLU A CA 1
ATOM 2382 C C . GLU A 1 300 ? -17.869 15.088 -8.214 1.00 92.75 300 GLU A C 1
ATOM 2384 O O . GLU A 1 300 ? -18.912 15.459 -7.712 1.00 92.75 300 GLU A O 1
ATOM 2389 N N . ALA A 1 301 ? -17.097 14.179 -7.610 1.00 90.00 301 ALA A N 1
ATOM 2390 C CA . ALA A 1 301 ? -17.480 13.550 -6.348 1.00 90.00 301 ALA A CA 1
ATOM 2391 C C . ALA A 1 301 ? -17.571 14.545 -5.175 1.00 90.00 301 ALA A C 1
ATOM 2393 O O . ALA A 1 301 ? -18.318 14.305 -4.230 1.00 90.00 301 ALA A O 1
ATOM 2394 N N . GLU A 1 302 ? -16.794 15.629 -5.180 1.00 91.12 302 GLU A N 1
ATOM 2395 C CA . GLU A 1 302 ? -16.876 16.698 -4.178 1.00 91.12 302 GLU A CA 1
ATOM 2396 C C . GLU A 1 302 ? -18.089 17.608 -4.419 1.00 91.12 302 GLU A C 1
ATOM 2398 O O . GLU A 1 302 ? -18.761 17.979 -3.463 1.00 91.12 302 GLU A O 1
ATOM 2403 N N . GLU A 1 303 ? -18.413 17.911 -5.675 1.00 89.31 303 GLU A N 1
ATOM 2404 C CA . GLU A 1 303 ? -19.583 18.686 -6.089 1.00 89.31 303 GLU A CA 1
ATOM 2405 C C . GLU A 1 303 ? -20.877 17.891 -5.899 1.00 89.31 303 GLU A C 1
ATOM 2407 O O . GLU A 1 303 ? -21.843 18.437 -5.382 1.00 89.31 303 GLU A O 1
ATOM 2412 N N . ASP A 1 304 ? -20.879 16.594 -6.200 1.00 86.12 304 ASP A N 1
ATOM 2413 C CA . ASP A 1 304 ? -21.960 15.661 -5.890 1.00 86.12 304 ASP A CA 1
ATOM 2414 C C . ASP A 1 304 ? -22.142 15.545 -4.384 1.00 86.12 304 ASP A C 1
ATOM 2416 O O . ASP A 1 304 ? -23.265 15.621 -3.908 1.00 86.12 304 ASP A O 1
ATOM 2420 N N . LYS A 1 305 ? -21.058 15.452 -3.602 1.00 84.25 305 LYS A N 1
ATOM 2421 C CA . LYS A 1 305 ? -21.156 15.511 -2.137 1.00 84.25 305 LYS A CA 1
ATOM 2422 C C . LYS A 1 305 ? -21.699 16.850 -1.657 1.00 84.25 305 LYS A C 1
ATOM 2424 O O . LYS A 1 305 ? -22.522 16.854 -0.752 1.00 84.25 305 LYS A O 1
ATOM 2429 N N . ALA A 1 306 ? -21.273 17.966 -2.243 1.00 81.56 306 ALA A N 1
ATOM 2430 C CA . ALA A 1 306 ? -21.757 19.293 -1.882 1.00 81.56 306 ALA A CA 1
ATOM 2431 C C . ALA A 1 306 ? -23.229 19.490 -2.278 1.00 81.56 306 ALA A C 1
ATOM 2433 O O . ALA A 1 306 ? -23.986 20.082 -1.514 1.00 81.56 306 ALA A O 1
ATOM 2434 N N . ASN A 1 307 ? -23.658 18.954 -3.423 1.00 80.56 307 ASN A N 1
ATOM 2435 C CA . ASN A 1 307 ? -25.043 18.956 -3.885 1.00 80.56 307 ASN A CA 1
ATOM 2436 C C . ASN A 1 307 ? -25.905 17.995 -3.066 1.00 80.56 307 ASN A C 1
ATOM 2438 O O . ASN A 1 307 ? -26.993 18.379 -2.664 1.00 80.56 307 ASN A O 1
ATOM 2442 N N . GLU A 1 308 ? -25.426 16.794 -2.741 1.00 75.88 308 GLU A N 1
ATOM 2443 C CA . GLU A 1 308 ? -26.079 15.870 -1.810 1.00 75.88 308 GLU A CA 1
ATOM 2444 C C . GLU A 1 308 ? -26.164 16.469 -0.405 1.00 75.88 308 GLU A C 1
ATOM 2446 O O . GLU A 1 308 ? -27.158 16.264 0.285 1.00 75.88 308 GLU A O 1
ATOM 2451 N N . GLU A 1 309 ? -25.158 17.219 0.045 1.00 72.62 309 GLU A N 1
ATOM 2452 C CA . GLU A 1 309 ? -25.164 17.926 1.326 1.00 72.62 309 GLU A CA 1
ATOM 2453 C C . GLU A 1 309 ? -26.117 19.128 1.294 1.00 72.62 309 GLU A C 1
ATOM 2455 O O . GLU A 1 309 ? -26.868 19.332 2.250 1.00 72.62 309 GLU A O 1
ATOM 2460 N N . ALA A 1 310 ? -26.187 19.862 0.180 1.00 70.75 310 ALA A N 1
ATOM 2461 C CA . ALA A 1 310 ? -27.177 20.910 -0.075 1.00 70.75 310 ALA A CA 1
ATOM 2462 C C . ALA A 1 310 ? -28.610 20.340 -0.158 1.00 70.75 310 ALA A C 1
ATOM 2464 O O . ALA A 1 310 ? -29.553 20.913 0.389 1.00 70.75 310 ALA A O 1
ATOM 2465 N N . GLU A 1 311 ? -28.792 19.168 -0.770 1.00 68.69 311 GLU A N 1
ATOM 2466 C CA . GLU A 1 311 ? -30.086 18.496 -0.877 1.00 68.69 311 GLU A CA 1
ATOM 2467 C C . GLU A 1 311 ? -30.479 17.814 0.443 1.00 68.69 311 GLU A C 1
ATOM 2469 O O . GLU A 1 311 ? -31.652 17.832 0.811 1.00 68.69 311 GLU A O 1
ATOM 2474 N N . ARG A 1 312 ? -29.518 17.300 1.225 1.00 55.44 312 ARG A N 1
ATOM 2475 C CA . ARG A 1 312 ? -29.711 16.830 2.612 1.00 55.44 312 ARG A CA 1
ATOM 2476 C C . ARG A 1 312 ? -30.000 17.972 3.578 1.00 55.44 312 ARG A C 1
ATOM 2478 O O . ARG A 1 312 ? -30.746 17.774 4.532 1.00 55.44 312 ARG A O 1
ATOM 2485 N N . THR A 1 313 ? -29.441 19.159 3.368 1.00 51.06 313 THR A N 1
ATOM 2486 C CA . THR A 1 313 ? -29.799 20.343 4.164 1.00 51.06 313 THR A CA 1
ATOM 2487 C C . THR A 1 313 ? -31.159 20.912 3.749 1.00 51.06 313 THR A C 1
ATOM 2489 O O . THR A 1 313 ? -31.884 21.403 4.612 1.00 51.06 313 THR A O 1
ATOM 2492 N N . ALA A 1 314 ? -31.579 20.750 2.486 1.00 50.44 314 ALA A N 1
ATOM 2493 C CA . ALA A 1 314 ? -32.929 21.087 2.016 1.00 50.44 314 ALA A CA 1
ATOM 2494 C C . ALA A 1 314 ? -34.003 20.032 2.375 1.00 50.44 314 ALA A C 1
ATOM 2496 O O . ALA A 1 314 ? -35.170 20.367 2.585 1.00 50.44 314 ALA A O 1
ATOM 2497 N N . LYS A 1 315 ? -33.625 18.757 2.492 1.00 49.16 315 LYS A N 1
ATOM 2498 C CA . LYS A 1 315 ? -34.450 17.639 2.968 1.00 49.16 315 LYS A CA 1
ATOM 2499 C C . LYS A 1 315 ? -33.696 16.956 4.101 1.00 49.16 315 LYS A C 1
ATOM 2501 O O . LYS A 1 315 ? -33.012 15.962 3.867 1.00 49.16 315 LYS A O 1
ATOM 2506 N N . ALA A 1 316 ? -33.829 17.487 5.320 1.00 38.69 316 ALA A N 1
ATOM 2507 C CA . ALA A 1 316 ? -33.206 16.913 6.512 1.00 38.69 316 ALA A CA 1
ATOM 2508 C C . ALA A 1 316 ? -33.386 15.381 6.509 1.00 38.69 316 ALA A C 1
ATOM 2510 O O . ALA A 1 316 ? -34.533 14.917 6.592 1.00 38.69 316 ALA A O 1
ATOM 2511 N N . PRO A 1 317 ? -32.309 14.581 6.370 1.00 38.41 317 PRO A N 1
ATOM 2512 C CA . PRO A 1 317 ? -32.430 13.140 6.369 1.00 38.41 317 PRO A CA 1
ATOM 2513 C C . PRO A 1 317 ? -32.913 12.751 7.757 1.00 38.41 317 PRO A C 1
ATOM 2515 O O . PRO A 1 317 ? -32.181 12.807 8.745 1.00 38.41 317 PRO A O 1
ATOM 2518 N N . ARG A 1 318 ? -34.194 12.386 7.843 1.00 38.59 318 ARG A N 1
ATOM 2519 C CA . ARG A 1 318 ? -34.700 11.648 8.990 1.00 38.59 318 ARG A CA 1
ATOM 2520 C C . ARG A 1 318 ? -33.791 10.436 9.127 1.00 38.59 318 ARG A C 1
ATOM 2522 O O . ARG A 1 318 ? -33.635 9.687 8.164 1.00 38.59 318 ARG A O 1
ATOM 2529 N N . MET A 1 319 ? -33.200 10.269 10.309 1.00 36.81 319 MET A N 1
ATOM 2530 C CA . MET A 1 319 ? -32.613 9.008 10.753 1.00 36.81 319 MET A CA 1
ATOM 2531 C C . MET A 1 319 ? -33.468 7.874 10.184 1.00 36.81 319 MET A C 1
ATOM 2533 O O . MET A 1 319 ? -34.691 7.895 10.375 1.00 36.81 319 MET A O 1
ATOM 2537 N N . PHE A 1 320 ? -32.862 6.917 9.477 1.00 42.03 320 PHE A N 1
ATOM 2538 C CA . PHE A 1 320 ? -33.541 5.666 9.159 1.00 42.03 320 PHE A CA 1
ATOM 2539 C C . PHE A 1 320 ? -33.703 4.894 10.472 1.00 42.03 320 PHE A C 1
ATOM 2541 O O . PHE A 1 320 ? -32.961 3.983 10.812 1.00 42.03 320 PHE A O 1
ATOM 2548 N N . ASN A 1 321 ? -34.672 5.360 11.245 1.00 41.16 321 ASN A N 1
ATOM 2549 C CA . ASN A 1 321 ? -35.331 4.698 12.335 1.00 41.16 321 ASN A CA 1
ATOM 2550 C C . ASN A 1 321 ? -36.740 4.453 11.791 1.00 41.16 321 ASN A C 1
ATOM 2552 O O . ASN A 1 321 ? -37.644 5.245 12.080 1.00 41.16 321 ASN A O 1
ATOM 2556 N N . PRO A 1 322 ? -36.923 3.446 10.911 1.00 38.84 322 PRO A N 1
ATOM 2557 C CA . PRO A 1 322 ? -38.176 3.236 10.181 1.00 38.84 322 PRO A CA 1
ATOM 2558 C C . PRO A 1 322 ? -39.383 3.065 11.117 1.00 38.84 322 PRO A C 1
ATOM 2560 O O . PRO A 1 322 ? -40.521 3.173 10.675 1.00 38.84 322 PRO A O 1
ATOM 2563 N N . LEU A 1 323 ? -39.128 2.862 12.415 1.00 36.91 323 LEU A N 1
ATOM 2564 C CA . LEU A 1 323 ? -40.108 2.654 13.470 1.00 36.91 323 LEU A CA 1
ATOM 2565 C C . LEU A 1 323 ? -40.115 3.744 14.565 1.00 36.91 323 LEU A C 1
ATOM 2567 O O . LEU A 1 323 ? -40.897 3.634 15.501 1.00 36.91 323 LEU A O 1
ATOM 2571 N N . ARG A 1 324 ? -39.283 4.799 14.478 1.00 41.34 324 ARG A N 1
ATOM 2572 C CA . ARG A 1 324 ? -39.121 5.830 15.535 1.00 41.34 324 ARG A CA 1
ATOM 2573 C C . ARG A 1 324 ? -38.880 5.254 16.945 1.00 41.34 324 ARG A C 1
ATOM 2575 O O . ARG A 1 324 ? -39.373 5.791 17.931 1.00 41.34 324 ARG A O 1
ATOM 2582 N N . LEU A 1 325 ? -38.113 4.174 17.051 1.00 42.97 325 LEU A N 1
ATOM 2583 C CA . LEU A 1 325 ? -37.788 3.547 18.329 1.00 42.97 325 LEU A CA 1
ATOM 2584 C C . LEU A 1 325 ? -36.873 4.456 19.159 1.00 42.97 325 LEU A C 1
ATOM 2586 O O . LEU A 1 325 ? -35.832 4.913 18.679 1.00 42.97 325 LEU A O 1
ATOM 2590 N N . GLU A 1 326 ? -37.267 4.727 20.401 1.00 48.59 326 GLU A N 1
ATOM 2591 C CA . GLU A 1 326 ? -36.435 5.389 21.405 1.00 48.59 326 GLU A CA 1
ATOM 2592 C C . GLU A 1 326 ? -35.363 4.402 21.895 1.00 48.59 326 GLU A C 1
ATOM 2594 O O . GLU A 1 326 ? -35.470 3.863 22.990 1.00 48.59 326 GLU A O 1
ATOM 2599 N N . LEU A 1 327 ? -34.315 4.176 21.092 1.00 47.06 327 LEU A N 1
ATOM 2600 C CA . LEU A 1 327 ? -33.237 3.201 21.357 1.00 47.06 327 LEU A CA 1
ATOM 2601 C C . LEU A 1 327 ? -32.520 3.400 22.703 1.00 47.06 327 LEU A C 1
ATOM 2603 O O . LEU A 1 327 ? -31.842 2.495 23.180 1.00 47.06 327 LEU A O 1
ATOM 2607 N N . ILE A 1 328 ? -32.672 4.574 23.331 1.00 48.91 328 ILE A N 1
ATOM 2608 C CA . ILE A 1 328 ? -32.265 4.768 24.723 1.00 48.91 328 ILE A CA 1
ATOM 2609 C C . ILE A 1 328 ? -32.971 3.728 25.589 1.00 48.91 328 ILE A C 1
ATOM 2611 O O . ILE A 1 328 ? -32.270 2.967 26.232 1.00 48.91 328 ILE A O 1
ATOM 2615 N N . LYS A 1 329 ? -34.304 3.605 25.541 1.00 47.31 329 LYS A N 1
ATOM 2616 C CA . LYS A 1 329 ? -35.053 2.633 26.355 1.00 47.31 329 LYS A CA 1
ATOM 2617 C C . LYS A 1 329 ? -34.555 1.199 26.160 1.00 47.31 329 LYS A C 1
ATOM 2619 O O . LYS A 1 329 ? -34.462 0.480 27.150 1.00 47.31 329 LYS A O 1
ATOM 2624 N N . ASP A 1 330 ? -34.148 0.836 24.946 1.00 46.72 330 ASP A N 1
ATOM 2625 C CA . ASP A 1 330 ? -33.614 -0.493 24.620 1.00 46.72 330 ASP A CA 1
ATOM 2626 C C . ASP A 1 330 ? -32.201 -0.723 25.193 1.00 46.72 330 ASP A C 1
ATOM 2628 O O . ASP A 1 330 ? -31.895 -1.813 25.666 1.00 46.72 330 ASP A O 1
ATOM 2632 N N . LEU A 1 331 ? -31.345 0.307 25.226 1.00 46.78 331 LEU A N 1
ATOM 2633 C CA . LEU A 1 331 ? -29.997 0.236 25.817 1.00 46.78 331 LEU A CA 1
ATOM 2634 C C . LEU A 1 331 ? -30.000 0.195 27.354 1.00 46.78 331 LEU A C 1
ATOM 2636 O O . LEU A 1 331 ? -29.032 -0.261 27.959 1.00 46.78 331 LEU A O 1
ATOM 2640 N N . VAL A 1 332 ? -31.055 0.708 27.992 1.00 44.31 332 VAL A N 1
ATOM 2641 C CA . VAL A 1 332 ? -31.179 0.789 29.460 1.00 44.31 332 VAL A CA 1
ATOM 2642 C C . VAL A 1 332 ? -32.202 -0.183 30.063 1.00 44.31 332 VAL A C 1
ATOM 2644 O O . VAL A 1 332 ? -32.348 -0.233 31.285 1.00 44.31 332 VAL A O 1
ATOM 2647 N N . SER A 1 333 ? -32.858 -1.008 29.240 1.00 47.16 333 SER A N 1
ATOM 2648 C CA . SER A 1 333 ? -33.792 -2.053 29.683 1.00 47.16 333 SER A CA 1
ATOM 2649 C C . SER A 1 333 ? -33.258 -3.450 29.335 1.00 47.16 333 SER A C 1
ATOM 2651 O O . SER A 1 333 ? -33.700 -4.033 28.349 1.00 47.16 333 SER A O 1
ATOM 2653 N N . PRO A 1 334 ? -32.337 -4.026 30.136 1.00 42.41 334 PRO A N 1
ATOM 2654 C CA . PRO A 1 334 ? -31.731 -5.341 29.871 1.00 42.41 334 PRO A CA 1
ATOM 2655 C C . PRO A 1 334 ? -32.729 -6.509 29.748 1.00 42.41 334 PRO A C 1
ATOM 2657 O O . PRO A 1 334 ? -32.369 -7.564 29.240 1.00 42.41 334 PRO A O 1
ATOM 2660 N N . GLU A 1 335 ? -33.973 -6.335 30.201 1.00 41.19 335 GLU A N 1
ATOM 2661 C CA . GLU A 1 335 ? -35.030 -7.358 30.168 1.00 41.19 335 GLU A CA 1
ATOM 2662 C C . GLU A 1 335 ? -35.892 -7.312 28.894 1.00 41.19 335 GLU A C 1
ATOM 2664 O O . GLU A 1 335 ? -36.633 -8.255 28.605 1.00 41.19 335 GLU A O 1
ATOM 2669 N N . VAL A 1 336 ? -35.798 -6.240 28.098 1.00 42.69 336 VAL A N 1
ATOM 2670 C CA . VAL A 1 336 ? -36.518 -6.142 26.825 1.00 42.69 336 VAL A CA 1
ATOM 2671 C C . VAL A 1 336 ? -35.653 -6.793 25.758 1.00 42.69 336 VAL A C 1
ATOM 2673 O O . VAL A 1 336 ? -34.769 -6.176 25.169 1.00 42.69 336 VAL A O 1
ATOM 2676 N N . ASN A 1 337 ? -35.907 -8.080 25.526 1.00 38.72 337 ASN A N 1
ATOM 2677 C CA . ASN A 1 337 ? -35.343 -8.819 24.404 1.00 38.72 337 ASN A CA 1
ATOM 2678 C C . ASN A 1 337 ? -35.425 -7.975 23.119 1.00 38.72 337 ASN A C 1
ATOM 2680 O O . ASN A 1 337 ? -36.521 -7.596 22.695 1.00 38.72 337 ASN A O 1
ATOM 2684 N N . HIS A 1 338 ? -34.271 -7.683 22.511 1.00 42.84 338 HIS A N 1
ATOM 2685 C CA . HIS A 1 338 ? -34.172 -6.851 21.310 1.00 42.84 338 HIS A CA 1
ATOM 2686 C C . HIS A 1 338 ? -35.128 -7.360 20.213 1.00 42.84 338 HIS A C 1
ATOM 2688 O O . HIS A 1 338 ? -35.365 -8.562 20.097 1.00 42.84 338 HIS A O 1
ATOM 2694 N N . VAL A 1 339 ? -35.639 -6.484 19.341 1.00 41.81 339 VAL A N 1
ATOM 2695 C CA . VAL A 1 339 ? -36.496 -6.884 18.198 1.00 41.81 339 VAL A CA 1
ATOM 2696 C C . VAL A 1 339 ? -35.854 -8.003 17.358 1.00 41.81 339 VAL A C 1
ATOM 2698 O O . VAL A 1 339 ? -36.551 -8.885 16.864 1.00 41.81 339 VAL A O 1
ATOM 2701 N N . VAL A 1 340 ? -34.518 -8.029 17.275 1.00 40.97 340 VAL A N 1
ATOM 2702 C CA . VAL A 1 340 ? -33.745 -9.111 16.633 1.00 40.97 340 VAL A CA 1
ATOM 2703 C C . VAL A 1 340 ? -33.889 -10.450 17.364 1.00 40.97 340 VAL A C 1
ATOM 2705 O O . VAL A 1 340 ? -34.036 -11.465 16.702 1.00 40.97 340 VAL A O 1
ATOM 2708 N N . TYR A 1 341 ? -33.928 -10.479 18.698 1.00 42.31 341 TYR A N 1
ATOM 2709 C CA . TYR A 1 341 ? -34.157 -11.710 19.464 1.00 42.31 341 TYR A CA 1
ATOM 2710 C C . TYR A 1 341 ? -35.543 -12.306 19.175 1.00 42.31 341 TYR A C 1
ATOM 2712 O O . TYR A 1 341 ? -35.681 -13.510 18.981 1.00 42.31 341 TYR A O 1
ATOM 2720 N N . ASN A 1 342 ? -36.571 -11.460 19.057 1.00 44.53 342 ASN A N 1
ATOM 2721 C CA . ASN A 1 342 ? -37.916 -11.914 18.687 1.00 44.53 342 ASN A CA 1
ATOM 2722 C C . ASN A 1 342 ? -38.017 -12.338 17.208 1.00 44.53 342 ASN A C 1
ATOM 2724 O O . ASN A 1 342 ? -38.834 -13.192 16.884 1.00 44.53 342 ASN A O 1
ATOM 2728 N N . LEU A 1 343 ? -37.172 -11.790 16.326 1.00 42.94 343 LEU A N 1
ATOM 2729 C CA . LEU A 1 343 ? -37.023 -12.229 14.929 1.00 42.94 343 LEU A CA 1
ATOM 2730 C C . LEU A 1 343 ? -36.226 -13.538 14.786 1.00 42.94 343 LEU A C 1
ATOM 2732 O O . LEU A 1 343 ? -36.442 -14.270 13.824 1.00 42.94 343 LEU A O 1
ATOM 2736 N N . LEU A 1 344 ? -35.304 -13.819 15.714 1.00 42.22 344 LEU A N 1
ATOM 2737 C CA . LEU A 1 344 ? -34.492 -15.042 15.759 1.00 42.22 344 LEU A CA 1
ATOM 2738 C C . LEU A 1 344 ? -35.182 -16.194 16.500 1.00 42.22 344 LEU A C 1
ATOM 2740 O O . LEU A 1 344 ? -34.835 -17.348 16.264 1.00 42.22 344 LEU A O 1
ATOM 2744 N N . LYS A 1 345 ? -36.209 -15.912 17.315 1.00 45.34 345 LYS A N 1
ATOM 2745 C CA . LYS A 1 345 ? -37.183 -16.901 17.810 1.00 45.34 345 LYS A CA 1
ATOM 2746 C C . LYS A 1 345 ? -38.052 -17.434 16.662 1.00 45.34 345 LYS A C 1
ATOM 2748 O O . LYS A 1 345 ? -39.270 -17.274 16.646 1.00 45.34 345 LYS A O 1
ATOM 2753 N N . SER A 1 346 ? -37.430 -18.067 15.677 1.00 48.50 346 SER A N 1
ATOM 2754 C CA . SER A 1 346 ? -38.138 -18.922 14.735 1.00 48.50 346 SER A CA 1
ATOM 2755 C C . SER A 1 346 ? -38.384 -20.281 15.397 1.00 48.50 346 SER A C 1
ATOM 2757 O O . SER A 1 346 ? -37.601 -20.749 16.224 1.00 48.50 346 SER A O 1
ATOM 2759 N N . THR A 1 347 ? -39.487 -20.932 15.044 1.00 52.59 347 THR A N 1
ATOM 2760 C CA . THR A 1 347 ? -39.820 -22.303 15.462 1.00 52.59 347 THR A CA 1
ATOM 2761 C C . THR A 1 347 ? -38.740 -23.334 15.106 1.00 52.59 347 THR A C 1
ATOM 2763 O O . THR A 1 347 ? -38.688 -24.385 15.738 1.00 52.59 347 THR A O 1
ATOM 2766 N N . GLU A 1 348 ? -37.853 -23.021 14.157 1.00 56.69 348 GLU A N 1
ATOM 2767 C CA . GLU A 1 348 ? -36.742 -23.879 13.724 1.00 56.69 348 GLU A CA 1
ATOM 2768 C C . GLU A 1 348 ? -35.647 -23.998 14.795 1.00 56.69 348 GLU A C 1
ATOM 2770 O O . GLU A 1 348 ? -35.033 -25.051 14.946 1.00 56.69 348 GLU A O 1
ATOM 2775 N N . ASP A 1 349 ? -35.445 -22.960 15.609 1.00 53.16 349 ASP A N 1
ATOM 2776 C CA . ASP A 1 349 ? -34.327 -22.880 16.555 1.00 53.16 349 ASP A CA 1
ATOM 2777 C C . ASP A 1 349 ? -34.468 -23.888 17.715 1.00 53.16 349 ASP A C 1
ATOM 2779 O O . ASP A 1 349 ? -33.529 -24.587 18.102 1.00 53.16 349 ASP A O 1
ATOM 2783 N N . ALA A 1 350 ? -35.695 -24.062 18.218 1.00 59.22 350 ALA A N 1
ATOM 2784 C CA . ALA A 1 350 ? -36.015 -25.085 19.215 1.00 59.22 350 ALA A CA 1
ATOM 2785 C C . ALA A 1 350 ? -35.951 -26.518 18.652 1.00 59.22 350 ALA A C 1
ATOM 2787 O O . ALA A 1 350 ? -35.733 -27.465 19.410 1.00 59.22 350 ALA A O 1
ATOM 2788 N N . GLU A 1 351 ? -36.157 -26.694 17.345 1.00 61.44 351 GLU A N 1
ATOM 2789 C CA . GLU A 1 351 ? -36.126 -27.999 16.687 1.00 61.44 351 GLU A CA 1
ATOM 2790 C C . GLU A 1 351 ? -34.686 -28.438 16.384 1.00 61.44 351 GLU A C 1
ATOM 2792 O O . GLU A 1 351 ? -34.320 -29.579 16.666 1.00 61.44 351 GLU A O 1
ATOM 2797 N N . ILE A 1 352 ? -33.832 -27.506 15.952 1.00 56.69 352 ILE A N 1
ATOM 2798 C CA . ILE A 1 352 ? -32.394 -27.717 15.731 1.00 56.69 352 ILE A CA 1
ATOM 2799 C C . ILE A 1 352 ? -31.682 -28.063 17.050 1.00 56.69 352 ILE A C 1
ATOM 2801 O O . ILE A 1 352 ? -30.917 -29.030 17.111 1.00 56.69 352 ILE A O 1
ATOM 2805 N N . LYS A 1 353 ? -32.004 -27.355 18.143 1.00 60.19 353 LYS A N 1
ATOM 2806 C CA . LYS A 1 353 ? -31.429 -27.587 19.485 1.00 60.19 353 LYS A CA 1
ATOM 2807 C C . LYS A 1 353 ? -31.777 -28.952 20.097 1.00 60.19 353 LYS A C 1
ATOM 2809 O O . LYS A 1 353 ? -31.136 -29.366 21.065 1.00 60.19 353 LYS A O 1
ATOM 2814 N N . LYS A 1 354 ? -32.767 -29.686 19.565 1.00 70.44 354 LYS A N 1
ATOM 2815 C CA . LYS A 1 354 ? -33.057 -31.067 20.008 1.00 70.44 354 LYS A CA 1
ATOM 2816 C C . LYS A 1 354 ? -31.982 -32.065 19.580 1.00 70.44 354 LYS A C 1
ATOM 2818 O O . LYS A 1 354 ? -31.845 -33.088 20.240 1.00 70.44 354 LYS A O 1
ATOM 2823 N N . GLY A 1 355 ? -31.248 -31.785 18.501 1.00 67.88 355 GLY A N 1
ATOM 2824 C CA . GLY A 1 355 ? -30.233 -32.691 17.957 1.00 67.88 355 GLY A CA 1
ATOM 2825 C C . GLY A 1 355 ? -28.830 -32.515 18.543 1.00 67.88 355 GLY A C 1
ATOM 2826 O O . GLY A 1 355 ? -27.924 -33.247 18.152 1.00 67.88 355 GLY A O 1
ATOM 2827 N N . TRP A 1 356 ? -28.613 -31.537 19.426 1.00 72.00 356 TRP A N 1
ATOM 2828 C CA . TRP A 1 356 ? -27.278 -31.232 19.942 1.00 72.00 356 TRP A CA 1
ATOM 2829 C C . TRP A 1 356 ? -26.900 -32.135 21.117 1.00 72.00 356 TRP A C 1
ATOM 2831 O O . TRP A 1 356 ? -27.724 -32.308 22.014 1.00 72.00 356 TRP A O 1
ATOM 2841 N N . PRO A 1 357 ? -25.661 -32.662 21.151 1.00 68.50 357 PRO A N 1
ATOM 2842 C CA . PRO A 1 357 ? -25.198 -33.482 22.257 1.00 68.50 357 PRO A CA 1
ATOM 2843 C C . PRO A 1 357 ? -25.031 -32.637 23.528 1.00 68.50 357 PRO A C 1
ATOM 2845 O O . PRO A 1 357 ? -24.161 -31.769 23.610 1.00 68.50 357 PRO A O 1
ATOM 2848 N N . LYS A 1 358 ? -25.865 -32.904 24.535 1.00 68.12 358 LYS A N 1
ATOM 2849 C CA . LYS A 1 358 ? -25.916 -32.207 25.837 1.00 68.12 358 LYS A CA 1
ATOM 2850 C C . LYS A 1 358 ? -25.047 -32.864 26.901 1.00 68.12 358 LYS A C 1
ATOM 2852 O O . LYS A 1 358 ? -24.892 -32.340 28.002 1.00 68.12 358 LYS A O 1
ATOM 2857 N N . SER A 1 359 ? -24.492 -34.026 26.584 1.00 71.44 359 SER A N 1
ATOM 2858 C CA . SER A 1 359 ? -23.620 -34.801 27.455 1.00 71.44 359 SER A CA 1
ATOM 2859 C C . SER A 1 359 ? -22.500 -35.444 26.643 1.00 71.44 359 SER A C 1
ATOM 2861 O O . SER A 1 359 ? -22.620 -35.652 25.437 1.00 71.44 359 SER A O 1
ATOM 2863 N N . ARG A 1 360 ? -21.391 -35.800 27.304 1.00 72.25 360 ARG A N 1
ATOM 2864 C CA . ARG A 1 360 ? -20.230 -36.433 26.650 1.00 72.25 360 ARG A CA 1
ATOM 2865 C C . ARG A 1 360 ? -20.593 -37.742 25.938 1.00 72.25 360 ARG A C 1
ATOM 2867 O O . ARG A 1 360 ? -19.987 -38.066 24.926 1.00 72.25 360 ARG A O 1
ATOM 2874 N N . SER A 1 361 ? -21.581 -38.467 26.455 1.00 79.69 361 SER A N 1
ATOM 2875 C CA . SER A 1 361 ? -22.112 -39.704 25.872 1.00 79.69 361 SER A CA 1
ATOM 2876 C C . SER A 1 361 ? -22.933 -39.499 24.600 1.00 79.69 361 SER A C 1
ATOM 2878 O O . SER A 1 361 ? -23.118 -40.455 23.857 1.00 79.69 361 SER A O 1
ATOM 2880 N N . GLU A 1 362 ? -23.437 -38.289 24.351 1.00 77.69 362 GLU A N 1
ATOM 2881 C CA . GLU A 1 362 ? -24.218 -37.983 23.146 1.00 77.69 362 GLU A CA 1
ATOM 2882 C C . GLU A 1 362 ? -23.329 -37.643 21.936 1.00 77.69 362 GLU A C 1
ATOM 2884 O O . GLU A 1 362 ? -23.826 -37.572 20.813 1.00 77.69 362 GLU A O 1
ATOM 2889 N N . TYR A 1 363 ? -22.016 -37.458 22.131 1.00 72.81 363 TYR A N 1
ATOM 2890 C CA . TYR A 1 363 ? -21.079 -37.259 21.025 1.00 72.81 363 TYR A CA 1
ATOM 2891 C C . TYR A 1 363 ? -20.855 -38.575 20.255 1.00 72.81 363 TYR A C 1
ATOM 2893 O O . TYR A 1 363 ? -20.741 -39.637 20.874 1.00 72.81 363 TYR A O 1
ATOM 2901 N N . PRO A 1 364 ? -20.748 -38.537 18.912 1.00 77.88 364 PRO A N 1
ATOM 2902 C CA . PRO A 1 364 ? -20.430 -39.721 18.121 1.00 77.88 364 PRO A CA 1
ATOM 2903 C C . PRO A 1 364 ? -19.104 -40.377 18.554 1.00 77.88 364 PRO A C 1
ATOM 2905 O O . PRO A 1 364 ? -18.177 -39.670 18.959 1.00 77.88 364 PRO A O 1
ATOM 2908 N N . PRO A 1 365 ? -18.959 -41.711 18.427 1.00 77.88 365 PRO A N 1
ATOM 2909 C CA . PRO A 1 365 ? -17.727 -42.408 18.792 1.00 77.88 365 PRO A CA 1
ATOM 2910 C C . PRO A 1 365 ? -16.492 -41.805 18.104 1.00 77.88 365 PRO A C 1
ATOM 2912 O O . PRO A 1 365 ? -16.468 -41.655 16.885 1.00 77.88 365 PRO A O 1
ATOM 2915 N N . GLY A 1 366 ? -15.465 -41.463 18.889 1.00 79.94 366 GLY A N 1
ATOM 2916 C CA . GLY A 1 366 ? -14.233 -40.823 18.403 1.00 79.94 366 GLY A CA 1
ATOM 2917 C C . GLY A 1 366 ? -14.245 -39.290 18.431 1.00 79.94 366 GLY A C 1
ATOM 2918 O O . GLY A 1 366 ? -13.200 -38.682 18.212 1.00 79.94 366 GLY A O 1
ATOM 2919 N N . PHE A 1 367 ? -15.381 -38.667 18.755 1.00 69.25 367 PHE A N 1
ATOM 2920 C CA . PHE A 1 367 ? -15.509 -37.224 18.960 1.00 69.25 367 PHE A CA 1
ATOM 2921 C C . PHE A 1 367 ? -15.754 -36.915 20.444 1.00 69.25 367 PHE A C 1
ATOM 2923 O O . PHE A 1 367 ? -16.273 -37.742 21.193 1.00 69.25 367 PHE A O 1
ATOM 2930 N N . GLY A 1 368 ? -15.369 -35.721 20.890 1.00 69.69 368 GLY A N 1
ATOM 2931 C CA . GLY A 1 368 ? -15.600 -35.246 22.252 1.00 69.69 368 GLY A CA 1
ATOM 2932 C C . GLY A 1 368 ? -15.839 -33.738 22.276 1.00 69.69 368 GLY A C 1
ATOM 2933 O O . GLY A 1 368 ? -15.666 -33.086 21.244 1.00 69.69 368 GLY A O 1
ATOM 2934 N N . PRO A 1 369 ? -16.236 -33.175 23.430 1.00 67.69 369 PRO A N 1
ATOM 2935 C CA . PRO A 1 369 ? -16.266 -31.726 23.594 1.00 67.69 369 PRO A CA 1
ATOM 2936 C C . PRO A 1 369 ? -14.877 -31.129 23.304 1.00 67.69 369 PRO A C 1
ATOM 2938 O O . PRO A 1 369 ? -13.866 -31.817 23.469 1.00 67.69 369 PRO A O 1
ATOM 2941 N N . ALA A 1 370 ? -14.828 -29.863 22.875 1.00 54.19 370 ALA A N 1
ATOM 2942 C CA . ALA A 1 370 ? -13.572 -29.127 22.707 1.00 54.19 370 ALA A CA 1
ATOM 2943 C C . ALA A 1 370 ? -12.728 -29.171 23.998 1.00 54.19 370 ALA A C 1
ATOM 2945 O O . ALA A 1 370 ? -13.290 -29.316 25.080 1.00 54.19 370 ALA A O 1
ATOM 2946 N N . ASP A 1 371 ? -11.400 -29.061 23.890 1.00 47.88 371 ASP A N 1
ATOM 2947 C CA . ASP A 1 371 ? -10.485 -29.054 25.042 1.00 47.88 371 ASP A CA 1
ATOM 2948 C C . ASP A 1 371 ? -9.694 -27.723 25.071 1.00 47.88 371 ASP A C 1
ATOM 2950 O O . ASP A 1 371 ? -8.969 -27.445 24.110 1.00 47.88 371 ASP A O 1
ATOM 2954 N N . PRO A 1 372 ? -9.840 -26.868 26.108 1.00 48.97 372 PRO A N 1
ATOM 2955 C CA . PRO A 1 372 ? -10.620 -27.100 27.324 1.00 48.97 372 PRO A CA 1
ATOM 2956 C C . PRO A 1 372 ? -12.130 -27.169 27.048 1.00 48.97 372 PRO A C 1
ATOM 2958 O O . PRO A 1 372 ? -12.618 -26.456 26.164 1.00 48.97 372 PRO A O 1
ATOM 2961 N N . PRO A 1 373 ? -12.881 -28.002 27.799 1.00 52.81 373 PRO A N 1
ATOM 2962 C CA . PRO A 1 373 ? -14.327 -28.051 27.672 1.00 52.81 373 PRO A CA 1
ATOM 2963 C C . PRO A 1 373 ? -14.874 -26.662 27.969 1.00 52.81 373 PRO A C 1
ATOM 2965 O O . PRO A 1 373 ? -14.676 -26.125 29.059 1.00 52.81 373 PRO A O 1
ATOM 2968 N N . GLY A 1 374 ? -15.564 -26.077 26.989 1.00 52.72 374 GLY A N 1
ATOM 2969 C CA . GLY A 1 374 ? -16.433 -24.935 27.247 1.00 52.72 374 GLY A CA 1
ATOM 2970 C C . GLY A 1 374 ? -17.456 -25.286 28.334 1.00 52.72 374 GLY A C 1
ATOM 2971 O O . GLY A 1 374 ? -17.580 -26.444 28.742 1.00 52.72 374 GLY A O 1
ATOM 2972 N N . CYS A 1 375 ? -18.224 -24.304 28.800 1.00 48.84 375 CYS A N 1
ATOM 2973 C CA . CYS A 1 375 ? -19.276 -24.471 29.813 1.00 48.84 375 CYS A CA 1
ATOM 2974 C C . CYS A 1 375 ? -20.499 -25.265 29.289 1.00 48.84 375 CYS A C 1
ATOM 2976 O O . CYS A 1 375 ? -21.646 -24.898 29.537 1.00 48.84 375 CYS A O 1
ATOM 2978 N N . CYS A 1 376 ? -20.255 -26.344 28.541 1.00 51.59 376 CYS A N 1
ATOM 2979 C CA . CYS A 1 376 ? -21.188 -27.200 27.825 1.00 51.59 376 CYS A CA 1
ATOM 2980 C C . CYS A 1 376 ? -22.042 -28.044 28.785 1.00 51.59 376 CYS A C 1
ATOM 2982 O O . CYS A 1 376 ? -21.908 -29.263 28.840 1.00 51.59 376 CYS A O 1
ATOM 2984 N N . GLY A 1 377 ? -22.885 -27.393 29.588 1.00 55.53 377 GLY A N 1
ATOM 2985 C CA . GLY A 1 377 ? -23.947 -28.031 30.364 1.00 55.53 377 GLY A CA 1
ATOM 2986 C C . GLY A 1 377 ? -25.247 -28.177 29.565 1.00 55.53 377 GLY A C 1
ATOM 2987 O O . GLY A 1 377 ? -25.336 -27.780 28.405 1.00 55.53 377 GLY A O 1
ATOM 2988 N N . VAL A 1 378 ? -26.299 -28.681 30.220 1.00 55.97 378 VAL A N 1
ATOM 2989 C CA . VAL A 1 378 ? -27.650 -28.853 29.634 1.00 55.97 378 VAL A CA 1
ATOM 2990 C C . VAL A 1 378 ? -28.247 -27.529 29.122 1.00 55.97 378 VAL A C 1
ATOM 2992 O O . VAL A 1 378 ? -29.150 -27.534 28.288 1.00 55.97 378 VAL A O 1
ATOM 2995 N N . SER A 1 379 ? -27.732 -26.403 29.621 1.00 54.78 379 SER A N 1
ATOM 2996 C CA . SER A 1 379 ? -28.104 -25.038 29.253 1.00 54.78 379 SER A CA 1
ATOM 2997 C C . SER A 1 379 ? -27.095 -24.332 28.335 1.00 54.78 379 SER A C 1
ATOM 2999 O O . SER A 1 379 ? -27.244 -23.132 28.146 1.00 54.78 379 SER A O 1
ATOM 3001 N N . CYS A 1 380 ? -26.065 -25.012 27.807 1.00 54.97 380 CYS A N 1
ATOM 3002 C CA . CYS A 1 380 ? -25.084 -24.359 26.930 1.00 54.97 380 CYS A CA 1
ATOM 3003 C C . CYS A 1 380 ? -25.644 -24.106 25.535 1.00 54.97 380 CYS A C 1
ATOM 3005 O O . CYS A 1 380 ? -26.160 -25.000 24.867 1.00 54.97 380 CYS A O 1
ATOM 3007 N N . ASP A 1 381 ? -25.431 -22.882 25.096 1.00 53.94 381 ASP A N 1
ATOM 3008 C CA . ASP A 1 381 ? -25.721 -22.284 23.801 1.00 53.94 381 ASP A CA 1
ATOM 3009 C C . ASP A 1 381 ? -24.438 -22.075 22.972 1.00 53.94 381 ASP A C 1
ATOM 3011 O O . ASP A 1 381 ? -24.471 -21.587 21.856 1.00 53.94 381 ASP A O 1
ATOM 3015 N N . CYS A 1 382 ? -23.288 -22.549 23.445 1.00 56.00 382 CYS A N 1
ATOM 3016 C CA . CYS A 1 382 ? -21.979 -22.439 22.791 1.00 56.00 382 CYS A CA 1
ATOM 3017 C C . CYS A 1 382 ? -21.882 -22.977 21.339 1.00 56.00 382 CYS A C 1
ATOM 3019 O O . CYS A 1 382 ? -20.973 -22.592 20.609 1.00 56.00 382 CYS A O 1
ATOM 3021 N N . MET A 1 383 ? -22.788 -23.862 20.901 1.00 52.69 383 MET A N 1
ATOM 3022 C CA . MET A 1 383 ? -22.869 -24.351 19.506 1.00 52.69 383 MET A CA 1
ATOM 3023 C C . MET A 1 383 ? -23.736 -23.451 18.597 1.00 52.69 383 MET A C 1
ATOM 3025 O O . MET A 1 383 ? -23.839 -23.699 17.396 1.00 52.69 383 MET A O 1
ATOM 3029 N N . GLU A 1 384 ? -24.337 -22.392 19.146 1.00 52.56 384 GLU A N 1
ATOM 3030 C CA . GLU A 1 384 ? -25.187 -21.414 18.451 1.00 52.56 384 GLU A CA 1
ATOM 3031 C C . GLU A 1 384 ? -24.369 -20.484 17.534 1.00 52.56 384 GLU A C 1
ATOM 3033 O O . GLU A 1 384 ? -24.840 -20.098 16.461 1.00 52.56 384 GLU A O 1
ATOM 3038 N N . ASP A 1 385 ? -23.089 -20.254 17.852 1.00 47.91 385 ASP A N 1
ATOM 3039 C CA . ASP A 1 385 ? -22.158 -19.467 17.026 1.00 47.91 385 ASP A CA 1
ATOM 3040 C C . ASP A 1 385 ? -21.929 -20.065 15.624 1.00 47.91 385 ASP A C 1
ATOM 3042 O O . ASP A 1 385 ? -21.601 -19.345 14.674 1.00 47.91 385 ASP A O 1
ATOM 3046 N N . TRP A 1 386 ? -22.174 -21.368 15.431 1.00 45.69 386 TRP A N 1
ATOM 3047 C CA . TRP A 1 386 ? -22.096 -21.994 14.105 1.00 45.69 386 TRP A CA 1
ATOM 3048 C C . TRP A 1 386 ? -23.201 -21.507 13.145 1.00 45.69 386 TRP A C 1
ATOM 3050 O O . TRP A 1 386 ? -23.039 -21.595 11.924 1.00 45.69 386 TRP A O 1
ATOM 3060 N N . HIS A 1 387 ? -24.287 -20.921 13.665 1.00 44.44 387 HIS A N 1
ATOM 3061 C CA . HIS A 1 387 ? -25.360 -20.317 12.868 1.00 44.44 387 HIS A CA 1
ATOM 3062 C C . HIS A 1 387 ? -25.112 -18.843 12.528 1.00 44.44 387 HIS A C 1
ATOM 3064 O O . HIS A 1 387 ? -25.529 -18.406 11.454 1.00 44.44 387 HIS A O 1
ATOM 3070 N N . LEU A 1 388 ? -24.348 -18.102 13.342 1.00 44.34 388 LEU A N 1
ATOM 3071 C CA . LEU A 1 388 ? -23.878 -16.762 12.958 1.00 44.34 388 LEU A CA 1
ATOM 3072 C C . LEU A 1 388 ? -22.976 -16.827 11.714 1.00 44.34 388 LEU A C 1
ATOM 3074 O O . LEU A 1 388 ? -23.037 -15.945 10.862 1.00 44.34 388 LEU A O 1
ATOM 3078 N N . GLY A 1 389 ? -22.213 -17.917 11.558 1.00 43.03 389 GLY A N 1
ATOM 3079 C CA . GLY A 1 389 ? -21.441 -18.204 10.345 1.00 43.03 389 GLY A CA 1
ATOM 3080 C C . GLY A 1 389 ? -22.250 -18.814 9.191 1.00 43.03 389 GLY A C 1
ATOM 3081 O O . GLY A 1 389 ? -21.929 -18.565 8.030 1.00 43.03 389 GLY A O 1
ATOM 3082 N N . ARG A 1 390 ? -23.311 -19.594 9.461 1.00 40.50 390 ARG A N 1
ATOM 3083 C CA . ARG A 1 390 ? -24.144 -20.203 8.399 1.00 40.50 390 ARG A CA 1
ATOM 3084 C C . ARG A 1 390 ? -25.204 -19.277 7.811 1.00 40.50 390 ARG A C 1
ATOM 3086 O O . ARG A 1 390 ? -25.528 -19.454 6.643 1.00 40.50 390 ARG A O 1
ATOM 3093 N N . HIS A 1 391 ? -25.685 -18.259 8.524 1.00 43.62 391 HIS A N 1
ATOM 3094 C CA . HIS A 1 391 ? -26.561 -17.254 7.904 1.00 43.62 391 HIS A CA 1
ATOM 3095 C C . HIS A 1 391 ? -25.832 -16.339 6.908 1.00 43.62 391 HIS A C 1
ATOM 3097 O O . HIS A 1 391 ? -26.492 -15.667 6.122 1.00 43.62 391 HIS A O 1
ATOM 3103 N N . ALA A 1 392 ? -24.495 -16.374 6.862 1.00 42.84 392 ALA A N 1
ATOM 3104 C CA . ALA A 1 392 ? -23.724 -15.777 5.771 1.00 42.84 392 ALA A CA 1
ATOM 3105 C C . ALA A 1 392 ? -23.837 -16.566 4.445 1.00 42.84 392 ALA A C 1
ATOM 3107 O O . ALA A 1 392 ? -23.475 -16.043 3.394 1.00 42.84 392 ALA A O 1
ATOM 3108 N N . LEU A 1 393 ? -24.355 -17.806 4.462 1.00 43.88 393 LEU A N 1
ATOM 3109 C CA . LEU A 1 393 ? -24.619 -18.599 3.251 1.00 43.88 393 LEU A CA 1
ATOM 3110 C C . LEU A 1 393 ? -26.047 -18.431 2.710 1.00 43.88 393 LEU A C 1
ATOM 3112 O O . LEU A 1 393 ? -26.283 -18.745 1.543 1.00 43.88 393 LEU A O 1
ATOM 3116 N N . ASP A 1 394 ? -26.975 -17.865 3.489 1.00 45.00 394 ASP A N 1
ATOM 3117 C CA . ASP A 1 394 ? -28.252 -17.387 2.953 1.00 45.00 394 ASP A CA 1
ATOM 3118 C C . ASP A 1 394 ? -28.024 -16.026 2.287 1.00 45.00 394 ASP A C 1
ATOM 3120 O O . ASP A 1 394 ? -28.336 -14.966 2.835 1.00 45.00 394 ASP A O 1
ATOM 3124 N N . ALA A 1 395 ? -27.497 -16.065 1.063 1.00 43.03 395 ALA A N 1
ATOM 3125 C CA . ALA A 1 395 ? -27.248 -14.941 0.155 1.00 43.03 395 ALA A CA 1
ATOM 3126 C C . ALA A 1 395 ? -28.500 -14.095 -0.214 1.00 43.03 395 ALA A C 1
ATOM 3128 O O . ALA A 1 395 ? -28.511 -13.392 -1.222 1.00 43.03 395 ALA A O 1
ATOM 3129 N N . GLY A 1 396 ? -29.577 -14.161 0.571 1.00 46.81 396 GLY A N 1
ATOM 3130 C CA . GLY A 1 396 ? -30.890 -13.589 0.286 1.00 46.81 396 GLY A CA 1
ATOM 3131 C C . GLY A 1 396 ? -31.425 -12.608 1.328 1.00 46.81 396 GLY A C 1
ATOM 3132 O O . GLY A 1 396 ? -32.575 -12.194 1.202 1.00 46.81 396 GLY A O 1
ATOM 3133 N N . ARG A 1 397 ? -30.651 -12.206 2.348 1.00 50.97 397 ARG A N 1
ATOM 3134 C CA . ARG A 1 397 ? -31.056 -11.121 3.264 1.00 50.97 397 ARG A CA 1
ATOM 3135 C C . ARG A 1 397 ? -30.344 -9.815 2.888 1.00 50.97 397 ARG A C 1
ATOM 3137 O O . ARG A 1 397 ? -29.339 -9.470 3.510 1.00 50.97 397 ARG A O 1
ATOM 3144 N N . PRO A 1 398 ? -30.861 -9.046 1.906 1.00 50.28 398 PRO A N 1
ATOM 3145 C CA . PRO A 1 398 ? -30.215 -7.839 1.386 1.00 50.28 398 PRO A CA 1
ATOM 3146 C C . PRO A 1 398 ? -30.051 -6.718 2.417 1.00 50.28 398 PRO A C 1
ATOM 3148 O O . PRO A 1 398 ? -29.472 -5.696 2.088 1.00 50.28 398 PRO A O 1
ATOM 3151 N N . TRP A 1 399 ? -30.550 -6.860 3.648 1.00 52.44 399 TRP A N 1
ATOM 3152 C CA . TRP A 1 399 ? -30.344 -5.890 4.725 1.00 52.44 399 TRP A CA 1
ATOM 3153 C C . TRP A 1 399 ? -29.114 -6.173 5.601 1.00 52.44 399 TRP A C 1
ATOM 3155 O O . TRP A 1 399 ? -28.757 -5.300 6.389 1.00 52.44 399 TRP A O 1
ATOM 3165 N N . ILE A 1 400 ? -28.482 -7.352 5.507 1.00 53.31 400 ILE A N 1
ATOM 3166 C CA . ILE A 1 400 ? -27.315 -7.704 6.337 1.00 53.31 400 ILE A CA 1
ATOM 3167 C C . ILE A 1 400 ? -26.024 -7.187 5.695 1.00 53.31 400 ILE A C 1
ATOM 3169 O O . ILE A 1 400 ? -25.307 -6.448 6.353 1.00 53.31 400 ILE A O 1
ATOM 3173 N N . ASP A 1 401 ? -25.793 -7.422 4.404 1.00 57.66 401 ASP A N 1
ATOM 3174 C CA . ASP A 1 401 ? -24.579 -6.963 3.704 1.00 57.66 401 ASP A CA 1
ATOM 3175 C C . ASP A 1 401 ? -24.897 -6.035 2.529 1.00 57.66 401 ASP A C 1
ATOM 3177 O O . ASP A 1 401 ? -24.367 -6.165 1.425 1.00 57.66 401 ASP A O 1
ATOM 3181 N N . SER A 1 402 ? -25.795 -5.072 2.742 1.00 62.81 402 SER A N 1
ATOM 3182 C CA . SER A 1 402 ? -25.986 -4.022 1.745 1.00 62.81 402 SER A CA 1
ATOM 3183 C C . SER A 1 402 ? -24.787 -3.078 1.755 1.00 62.81 402 SER A C 1
ATOM 3185 O O . SER A 1 402 ? -24.330 -2.641 2.814 1.00 62.81 402 SER A O 1
ATOM 3187 N N . GLN A 1 403 ? -24.300 -2.704 0.572 1.00 71.31 403 GLN A N 1
ATOM 3188 C CA . GLN A 1 403 ? -23.271 -1.673 0.437 1.00 71.31 403 GLN A CA 1
ATOM 3189 C C . GLN A 1 403 ? -23.639 -0.376 1.198 1.00 71.31 403 GLN A C 1
ATOM 3191 O O . GLN A 1 403 ? -22.769 0.148 1.894 1.00 71.31 403 GLN A O 1
ATOM 3196 N N . PRO A 1 404 ? -24.903 0.110 1.184 1.00 68.25 404 PRO A N 1
ATOM 3197 C CA . PRO A 1 404 ? -25.306 1.258 1.998 1.00 68.25 404 PRO A CA 1
ATOM 3198 C C . PRO A 1 404 ? -25.170 1.040 3.511 1.00 68.25 404 PRO A C 1
ATOM 3200 O O . PRO A 1 404 ? -24.721 1.943 4.214 1.00 68.25 404 PRO A O 1
ATOM 3203 N N . ARG A 1 405 ? -25.535 -0.142 4.031 1.00 67.50 405 ARG A N 1
ATOM 3204 C CA . ARG A 1 405 ? -25.373 -0.466 5.456 1.00 67.50 405 ARG A CA 1
ATOM 3205 C C . ARG A 1 405 ? -23.899 -0.532 5.819 1.00 67.50 405 ARG A C 1
ATOM 3207 O O . ARG A 1 405 ? -23.513 0.076 6.808 1.00 67.50 405 ARG A O 1
ATOM 3214 N N . ASN A 1 406 ? -23.092 -1.228 5.023 1.00 70.25 406 ASN A N 1
ATOM 3215 C CA . ASN A 1 406 ? -21.666 -1.395 5.292 1.00 70.25 406 ASN A CA 1
ATOM 3216 C C . ASN A 1 406 ? -20.947 -0.043 5.284 1.00 70.25 406 ASN A C 1
ATOM 3218 O O . ASN A 1 406 ? -20.205 0.248 6.217 1.00 70.25 406 ASN A O 1
ATOM 3222 N N . ALA A 1 407 ? -21.273 0.833 4.329 1.00 70.56 407 ALA A N 1
ATOM 3223 C CA . ALA A 1 407 ? -20.784 2.208 4.315 1.00 70.56 407 ALA A CA 1
ATOM 3224 C C . ALA A 1 407 ? -21.253 3.007 5.546 1.00 70.56 407 ALA A C 1
ATOM 3226 O O . ALA A 1 407 ? -20.464 3.722 6.156 1.00 70.56 407 ALA A O 1
ATOM 3227 N N . ALA A 1 408 ? -22.519 2.877 5.960 1.00 66.56 408 ALA A N 1
ATOM 3228 C CA . ALA A 1 408 ? -23.026 3.556 7.154 1.00 66.56 408 ALA A CA 1
ATOM 3229 C C . ALA A 1 408 ? -22.363 3.049 8.448 1.00 66.56 408 ALA A C 1
ATOM 3231 O O . ALA A 1 408 ? -22.031 3.850 9.321 1.00 66.56 408 ALA A O 1
ATOM 3232 N N . CYS A 1 409 ? -22.139 1.738 8.563 1.00 65.06 409 CYS A N 1
ATOM 3233 C CA . CYS A 1 409 ? -21.410 1.118 9.664 1.00 65.06 409 CYS A CA 1
ATOM 3234 C C . CYS A 1 409 ? -19.954 1.586 9.692 1.00 65.06 409 CYS A C 1
ATOM 3236 O O . CYS A 1 409 ? -19.472 1.968 10.753 1.00 65.06 409 CYS A O 1
ATOM 3238 N N . GLU A 1 410 ? -19.279 1.623 8.543 1.00 75.31 410 GLU A N 1
ATOM 3239 C CA . GLU A 1 410 ? -17.907 2.117 8.425 1.00 75.31 410 GLU A CA 1
ATOM 3240 C C . GLU A 1 410 ? -17.813 3.593 8.825 1.00 75.31 410 GLU A C 1
ATOM 3242 O O . GLU A 1 410 ? -16.975 3.955 9.647 1.00 75.31 410 GLU A O 1
ATOM 3247 N N . VAL A 1 411 ? -18.726 4.441 8.342 1.00 72.50 411 VAL A N 1
ATOM 3248 C CA . VAL A 1 411 ? -18.801 5.855 8.737 1.00 72.50 411 VAL A CA 1
ATOM 3249 C C . VAL A 1 411 ? -19.053 5.998 10.238 1.00 72.50 411 VAL A C 1
ATOM 3251 O O . VAL A 1 411 ? -18.384 6.800 10.885 1.00 72.50 411 VAL A O 1
ATOM 3254 N N . ALA A 1 412 ? -19.975 5.224 10.816 1.00 69.00 412 ALA A N 1
ATOM 3255 C CA . ALA A 1 412 ? -20.259 5.262 12.250 1.00 69.00 412 ALA A CA 1
ATOM 3256 C C . ALA A 1 412 ? -19.052 4.805 13.086 1.00 69.00 412 ALA A C 1
ATOM 3258 O O . ALA A 1 412 ? -18.703 5.457 14.072 1.00 69.00 412 ALA A O 1
ATOM 3259 N N . MET A 1 413 ? -18.379 3.730 12.665 1.00 74.12 413 MET A N 1
ATOM 3260 C CA . MET A 1 413 ? -17.157 3.236 13.295 1.00 74.12 413 MET A CA 1
ATOM 3261 C C . MET A 1 413 ? -16.038 4.267 13.210 1.00 74.12 413 MET A C 1
ATOM 3263 O O . MET A 1 413 ? -15.450 4.588 14.236 1.00 74.12 413 MET A O 1
ATOM 3267 N N . LEU A 1 414 ? -15.772 4.834 12.031 1.00 77.75 414 LEU A N 1
ATOM 3268 C CA . LEU A 1 414 ? -14.755 5.869 11.837 1.00 77.75 414 LEU A CA 1
ATOM 3269 C C . LEU A 1 414 ? -15.069 7.128 12.648 1.00 77.75 414 LEU A C 1
ATOM 3271 O O . LEU A 1 414 ? -14.178 7.688 13.283 1.00 77.75 414 LEU A O 1
ATOM 3275 N N . ALA A 1 415 ? -16.332 7.555 12.678 1.00 73.19 415 ALA A N 1
ATOM 3276 C CA . ALA A 1 415 ? -16.760 8.702 13.468 1.00 73.19 415 ALA A CA 1
ATOM 3277 C C . ALA A 1 415 ? -16.521 8.466 14.965 1.00 73.19 415 ALA A C 1
ATOM 3279 O O . ALA A 1 415 ? -15.956 9.331 15.629 1.00 73.19 415 ALA A O 1
ATOM 3280 N N . PHE A 1 416 ? -16.867 7.283 15.481 1.00 74.19 416 PHE A N 1
ATOM 3281 C CA . PHE A 1 416 ? -16.580 6.896 16.862 1.00 74.19 416 PHE A CA 1
ATOM 3282 C C . PHE A 1 416 ? -15.065 6.803 17.121 1.00 74.19 416 PHE A C 1
ATOM 3284 O O . PHE A 1 416 ? -14.547 7.394 18.061 1.00 74.19 416 PHE A O 1
ATOM 3291 N N . MET A 1 417 ? -14.317 6.165 16.219 1.00 77.88 417 MET A N 1
ATOM 3292 C CA . MET A 1 417 ? -12.855 6.036 16.250 1.00 77.88 417 MET A CA 1
ATOM 3293 C C . MET A 1 417 ? -12.095 7.365 16.232 1.00 77.88 417 MET A C 1
ATOM 3295 O O . MET A 1 417 ? -10.936 7.400 16.660 1.00 77.88 417 MET A O 1
ATOM 3299 N N . ASN A 1 418 ? -12.688 8.413 15.663 1.00 77.56 418 ASN A N 1
ATOM 3300 C CA . ASN A 1 418 ? -12.093 9.742 15.553 1.00 77.56 418 ASN A CA 1
ATOM 3301 C C . ASN A 1 418 ? -12.378 10.617 16.778 1.00 77.56 418 ASN A C 1
ATOM 3303 O O . ASN A 1 418 ? -11.738 11.655 16.936 1.00 77.56 418 ASN A O 1
ATOM 3307 N N . GLN A 1 419 ? -13.250 10.181 17.691 1.00 73.38 419 GLN A N 1
ATOM 3308 C CA . GLN A 1 419 ? -13.396 10.788 19.013 1.00 73.38 419 GLN A CA 1
ATOM 3309 C C . GLN A 1 419 ? -12.243 10.348 19.924 1.00 73.38 419 GLN A C 1
ATOM 3311 O O . GLN A 1 419 ? -12.456 9.685 20.934 1.00 73.38 419 GLN A O 1
ATOM 3316 N N . GLN A 1 420 ? -11.003 10.689 19.563 1.00 70.62 420 GLN A N 1
ATOM 3317 C CA . GLN A 1 420 ? -9.790 10.233 20.262 1.00 70.62 420 GLN A CA 1
ATOM 3318 C C . GLN A 1 420 ? -9.774 10.603 21.758 1.00 70.62 420 GLN A C 1
ATOM 3320 O O . GLN A 1 420 ? -9.137 9.923 22.555 1.00 70.62 420 GLN A O 1
ATOM 3325 N N . GLU A 1 421 ? -10.517 11.642 22.144 1.00 68.12 421 GLU A N 1
ATOM 3326 C CA . GLU A 1 421 ? -10.720 12.064 23.537 1.00 68.12 421 GLU A CA 1
ATOM 3327 C C . GLU A 1 421 ? -11.660 11.137 24.334 1.00 68.12 421 GLU A C 1
ATOM 3329 O O . GLU A 1 421 ? -11.618 11.094 25.561 1.00 68.12 421 GLU A O 1
ATOM 3334 N N . HIS A 1 422 ? -12.527 10.386 23.654 1.00 70.81 422 HIS A N 1
ATOM 3335 C CA . HIS A 1 422 ? -13.584 9.576 24.268 1.00 70.81 422 HIS A CA 1
ATOM 3336 C C . HIS A 1 422 ? -13.524 8.101 23.889 1.00 70.81 422 HIS A C 1
ATOM 3338 O O . HIS A 1 422 ? -14.285 7.308 24.436 1.00 70.81 422 HIS A O 1
ATOM 3344 N N . VAL A 1 423 ? -12.640 7.711 22.974 1.00 73.62 423 VAL A N 1
ATOM 3345 C CA . VAL A 1 423 ? -12.511 6.337 22.497 1.00 73.62 423 VAL A CA 1
ATOM 3346 C C . VAL A 1 423 ? -11.049 5.930 22.513 1.00 73.62 423 VAL A C 1
ATOM 3348 O O . VAL A 1 423 ? -10.212 6.477 21.797 1.00 73.62 423 VAL A O 1
ATOM 3351 N N . THR A 1 424 ? -10.748 4.915 23.316 1.00 75.62 424 THR A N 1
ATOM 3352 C CA . THR A 1 424 ? -9.438 4.270 23.342 1.00 75.62 424 THR A CA 1
ATOM 3353 C C . THR A 1 424 ? -9.425 3.152 22.308 1.00 75.62 424 THR A C 1
ATOM 3355 O O . THR A 1 424 ? -10.273 2.258 22.338 1.00 75.62 424 THR A O 1
ATOM 3358 N N . ARG A 1 425 ? -8.446 3.170 21.401 1.00 75.44 425 ARG A N 1
ATOM 3359 C CA . ARG A 1 425 ? -8.188 2.041 20.496 1.00 75.44 425 ARG A CA 1
ATOM 3360 C C . ARG A 1 425 ? -7.278 1.038 21.196 1.00 75.44 425 ARG A C 1
ATOM 3362 O O . ARG A 1 425 ? -6.208 1.411 21.673 1.00 75.44 425 ARG A O 1
ATOM 3369 N N . ARG A 1 426 ? -7.682 -0.231 21.251 1.00 67.44 426 ARG A N 1
ATOM 3370 C CA . ARG A 1 426 ? -6.898 -1.313 21.868 1.00 67.44 426 ARG A CA 1
ATOM 3371 C C . ARG A 1 426 ? -6.625 -2.445 20.882 1.00 67.44 426 ARG A C 1
ATOM 3373 O O . ARG A 1 426 ? -7.285 -2.558 19.855 1.00 67.44 426 ARG A O 1
ATOM 3380 N N . GLY A 1 427 ? -5.623 -3.256 21.230 1.00 59.78 427 GLY A N 1
ATOM 3381 C CA . GLY A 1 427 ? -5.265 -4.504 20.550 1.00 59.78 427 GLY A CA 1
ATOM 3382 C C . GLY A 1 427 ? -4.526 -4.353 19.213 1.00 59.78 427 GLY A C 1
ATOM 3383 O O . GLY A 1 427 ? -4.398 -5.311 18.456 1.00 59.78 427 GLY A O 1
ATOM 3384 N N . GLN A 1 428 ? -3.914 -3.187 18.970 1.00 57.81 428 GLN A N 1
ATOM 3385 C CA . GLN A 1 428 ? -2.996 -2.979 17.842 1.00 57.81 428 GLN A CA 1
ATOM 3386 C C . GLN A 1 428 ? -1.823 -3.980 17.837 1.00 57.81 428 GLN A C 1
ATOM 3388 O O . GLN A 1 428 ? -1.391 -4.405 16.773 1.00 57.81 428 GLN A O 1
ATOM 3393 N N . PHE A 1 429 ? -1.342 -4.396 19.015 1.00 46.34 429 PHE A N 1
ATOM 3394 C CA . PHE A 1 429 ? -0.289 -5.412 19.145 1.00 46.34 429 PHE A CA 1
ATOM 3395 C C . PHE A 1 429 ? -0.807 -6.853 19.063 1.00 46.34 429 PHE A C 1
ATOM 3397 O O . PHE A 1 429 ? -0.067 -7.735 18.644 1.00 46.34 429 PHE A O 1
ATOM 3404 N N . SER A 1 430 ? -2.061 -7.104 19.452 1.00 50.38 430 SER A N 1
ATOM 3405 C CA . SER A 1 430 ? -2.674 -8.439 19.397 1.00 50.38 430 SER A CA 1
ATOM 3406 C C . SER A 1 430 ? -3.337 -8.742 18.049 1.00 50.38 430 SER A C 1
ATOM 3408 O O . SER A 1 430 ? -3.848 -9.841 17.872 1.00 50.38 430 SER A O 1
ATOM 3410 N N . GLY A 1 431 ? -3.379 -7.776 17.122 1.00 50.72 431 GLY A N 1
ATOM 3411 C CA . GLY A 1 431 ? -4.122 -7.884 15.860 1.00 50.72 431 GLY A CA 1
ATOM 3412 C C . GLY A 1 431 ? -5.646 -7.848 16.031 1.00 50.72 431 GLY A C 1
ATOM 3413 O O . GLY A 1 431 ? -6.376 -8.141 15.090 1.00 50.72 431 GLY A O 1
ATOM 3414 N N . LEU A 1 432 ? -6.133 -7.497 17.224 1.00 54.06 432 LEU A N 1
ATOM 3415 C CA . LEU A 1 432 ? -7.558 -7.433 17.548 1.00 54.06 432 LEU A CA 1
ATOM 3416 C C . LEU A 1 432 ? -7.939 -5.963 17.706 1.00 54.06 432 LEU A C 1
ATOM 3418 O O . LEU A 1 432 ? -7.406 -5.275 18.567 1.00 54.06 432 LEU A O 1
ATOM 3422 N N . HIS A 1 433 ? -8.827 -5.447 16.862 1.00 67.19 433 HIS A N 1
ATOM 3423 C CA . HIS A 1 433 ? -9.164 -4.024 16.861 1.00 67.19 433 HIS A CA 1
ATOM 3424 C C . HIS A 1 433 ? -10.367 -3.751 17.766 1.00 67.19 433 HIS A C 1
ATOM 3426 O O . HIS A 1 433 ? -11.510 -3.938 17.357 1.00 67.19 433 HIS A O 1
ATOM 3432 N N . TYR A 1 434 ? -10.112 -3.284 18.990 1.00 72.69 434 TYR A N 1
ATOM 3433 C CA . TYR A 1 434 ? -11.168 -2.917 19.938 1.00 72.69 434 TYR A CA 1
ATOM 3434 C C . TYR A 1 434 ? -11.313 -1.401 20.055 1.00 72.69 434 TYR A C 1
ATOM 3436 O O . TYR A 1 434 ? -10.317 -0.671 20.102 1.00 72.69 434 TYR A O 1
ATOM 3444 N N . LEU A 1 435 ? -12.560 -0.940 20.156 1.00 71.88 435 LEU A N 1
ATOM 3445 C CA . LEU A 1 435 ? -12.914 0.448 20.435 1.00 71.88 435 LEU A CA 1
ATOM 3446 C C . LEU A 1 435 ? -13.587 0.512 21.801 1.00 71.88 435 LEU A C 1
ATOM 3448 O O . LEU A 1 435 ? -14.666 -0.043 21.989 1.00 71.88 435 LEU A O 1
ATOM 3452 N N . GLU A 1 436 ? -12.941 1.177 22.752 1.00 74.38 436 GLU A N 1
ATOM 3453 C CA . GLU A 1 436 ? -13.417 1.266 24.128 1.00 74.38 436 GLU A CA 1
ATOM 3454 C C . GLU A 1 436 ? -13.790 2.709 24.471 1.00 74.38 436 GLU A C 1
ATOM 3456 O O . GLU A 1 436 ? -12.945 3.605 24.445 1.00 74.38 436 GLU A O 1
ATOM 3461 N N . ALA A 1 437 ? -15.058 2.935 24.814 1.00 74.12 437 ALA A N 1
ATOM 3462 C CA . ALA A 1 437 ? -15.534 4.230 25.281 1.00 74.12 437 ALA A CA 1
ATOM 3463 C C . ALA A 1 437 ? -14.906 4.599 26.636 1.00 74.12 437 ALA A C 1
ATOM 3465 O O . ALA A 1 437 ? -15.073 3.893 27.632 1.00 74.12 437 ALA A O 1
ATOM 3466 N N . ASN A 1 438 ? -14.248 5.751 26.687 1.00 74.94 438 ASN A N 1
ATOM 3467 C CA . ASN A 1 438 ? -13.652 6.330 27.878 1.00 74.94 438 ASN A CA 1
ATOM 3468 C C . ASN A 1 438 ? -14.486 7.521 28.367 1.00 74.94 438 ASN A C 1
ATOM 3470 O O . ASN A 1 438 ? -14.250 8.670 27.995 1.00 74.94 438 ASN A O 1
ATOM 3474 N N . THR A 1 439 ? -15.473 7.243 29.220 1.00 72.75 439 THR A N 1
ATOM 3475 C CA . THR A 1 439 ? -16.329 8.286 29.812 1.00 72.75 439 THR A CA 1
ATOM 3476 C C . THR A 1 439 ? -15.738 8.905 31.077 1.00 72.75 439 THR A C 1
ATOM 3478 O O . THR A 1 439 ? -16.276 9.886 31.580 1.00 72.75 439 THR A O 1
ATOM 3481 N N . ASP A 1 440 ? -14.654 8.336 31.611 1.00 65.12 440 ASP A N 1
ATOM 3482 C CA . ASP A 1 440 ? -14.207 8.617 32.981 1.00 65.12 440 ASP A CA 1
ATOM 3483 C C . ASP A 1 440 ? -13.092 9.672 33.031 1.00 65.12 440 ASP A C 1
ATOM 3485 O O . ASP A 1 440 ? -12.922 10.353 34.042 1.00 65.12 440 ASP A O 1
ATOM 3489 N N . ARG A 1 441 ? -12.341 9.849 31.934 1.00 62.97 441 ARG A N 1
ATOM 3490 C CA . ARG A 1 441 ? -11.138 10.700 31.923 1.00 62.97 441 ARG A CA 1
ATOM 3491 C C . ARG A 1 441 ? -11.359 12.156 31.493 1.00 62.97 441 ARG A C 1
ATOM 3493 O O . ARG A 1 441 ? -10.440 12.951 31.658 1.00 62.97 441 ARG A O 1
ATOM 3500 N N . HIS A 1 442 ? -12.517 12.531 30.940 1.00 57.94 442 HIS A N 1
ATOM 3501 C CA . HIS A 1 442 ? -12.651 13.809 30.219 1.00 57.94 442 HIS A CA 1
ATOM 3502 C C . HIS A 1 442 ? -13.814 14.676 30.728 1.00 57.94 442 HIS A C 1
ATOM 3504 O O . HIS A 1 442 ? -14.977 14.284 30.694 1.00 57.94 442 HIS A O 1
ATOM 3510 N N . LYS A 1 443 ? -13.480 15.893 31.184 1.00 56.44 443 LYS A N 1
ATOM 3511 C CA . LYS A 1 443 ? -14.416 16.946 31.608 1.00 56.44 443 LYS A CA 1
ATOM 3512 C C . LYS A 1 443 ? -14.696 17.882 30.433 1.00 56.44 443 LYS A C 1
ATOM 3514 O O . LYS A 1 443 ? -14.096 18.947 30.335 1.00 56.44 443 LYS A O 1
ATOM 3519 N N . ARG A 1 444 ? -15.571 17.479 29.521 1.00 56.75 444 ARG A N 1
ATOM 3520 C CA . ARG A 1 444 ? -16.088 18.387 28.492 1.00 56.75 444 ARG A CA 1
ATOM 3521 C C . ARG A 1 444 ? -17.334 19.101 29.014 1.00 56.75 444 ARG A C 1
ATOM 3523 O O . ARG A 1 444 ? -18.260 18.442 29.485 1.00 56.75 444 ARG A O 1
ATOM 3530 N N . GLU A 1 445 ? -17.354 20.434 28.951 1.00 56.09 445 GLU A N 1
ATOM 3531 C CA . GLU A 1 445 ? -18.513 21.247 29.366 1.00 56.09 445 GLU A CA 1
ATOM 3532 C C . GLU A 1 445 ? -19.751 20.962 28.501 1.00 56.09 445 GLU A C 1
ATOM 3534 O O . GLU A 1 445 ? -20.874 20.992 28.997 1.00 56.09 445 GLU A O 1
ATOM 3539 N N . ASP A 1 446 ? -19.552 20.584 27.235 1.00 60.31 446 ASP A N 1
ATOM 3540 C CA . ASP A 1 446 ? -20.617 20.238 26.291 1.00 60.31 446 ASP A CA 1
ATOM 3541 C C . ASP A 1 446 ? -21.216 18.836 26.503 1.00 60.31 446 ASP A C 1
ATOM 3543 O O . ASP A 1 446 ? -22.199 18.485 25.852 1.00 60.31 446 ASP A O 1
ATOM 3547 N N . VAL A 1 447 ? -20.682 18.044 27.445 1.00 69.00 447 VAL A N 1
ATOM 3548 C CA . VAL A 1 447 ? -21.159 16.678 27.726 1.00 69.00 447 VAL A CA 1
ATOM 3549 C C . VAL A 1 447 ? -21.402 16.430 29.222 1.00 69.00 447 VAL A C 1
ATOM 3551 O O . VAL A 1 447 ? -21.190 15.331 29.742 1.00 69.00 447 VAL A O 1
ATOM 3554 N N . ALA A 1 448 ? -21.898 17.446 29.935 1.00 77.25 448 ALA A N 1
ATOM 3555 C CA . ALA A 1 448 ? -22.208 17.374 31.368 1.00 77.25 448 ALA A CA 1
ATOM 3556 C C . ALA A 1 448 ? -23.080 16.155 31.753 1.00 77.25 448 ALA A C 1
ATOM 3558 O O . ALA A 1 448 ? -22.858 15.538 32.796 1.00 77.25 448 ALA A O 1
ATOM 3559 N N . GLN A 1 449 ? -24.014 15.749 30.884 1.00 80.50 449 GLN A N 1
ATOM 3560 C CA . GLN A 1 449 ? -24.877 14.577 31.095 1.00 80.50 449 GLN A CA 1
ATOM 3561 C C . GLN A 1 449 ? -24.096 13.251 31.103 1.00 80.50 449 GLN A C 1
ATOM 3563 O O . GLN A 1 449 ? -24.374 12.378 31.925 1.00 80.50 449 GLN A O 1
ATOM 3568 N N . VAL A 1 450 ? -23.085 13.097 30.237 1.00 81.38 450 VAL A N 1
ATOM 3569 C CA . VAL A 1 450 ? -22.231 11.892 30.204 1.00 81.38 450 VAL A CA 1
ATOM 3570 C C . VAL A 1 450 ? -21.377 11.811 31.452 1.00 81.38 450 VAL A C 1
ATOM 3572 O O . VAL A 1 450 ? -21.340 10.762 32.093 1.00 81.38 450 VAL A O 1
ATOM 3575 N N . ALA A 1 451 ? -20.744 12.922 31.830 1.00 82.56 451 ALA A N 1
ATOM 3576 C CA . ALA A 1 451 ? -19.937 12.987 33.041 1.00 82.56 451 ALA A CA 1
ATOM 3577 C C . ALA A 1 451 ? -20.779 12.681 34.290 1.00 82.56 451 ALA A C 1
ATOM 3579 O O . ALA A 1 451 ? -20.321 11.992 35.205 1.00 82.56 451 ALA A O 1
ATOM 3580 N N . PHE A 1 452 ? -22.033 13.143 34.322 1.00 86.81 452 PHE A N 1
ATOM 3581 C CA . PHE A 1 452 ? -22.943 12.835 35.416 1.00 86.81 452 PHE A CA 1
ATOM 3582 C C . PHE A 1 452 ? -23.289 11.342 35.475 1.00 86.81 452 PHE A C 1
ATOM 3584 O O . PHE A 1 452 ? -23.160 10.738 36.541 1.00 86.81 452 PHE A O 1
ATOM 3591 N N . ALA A 1 453 ? -23.699 10.745 34.351 1.00 89.06 453 ALA A N 1
ATOM 3592 C CA . ALA A 1 453 ? -24.049 9.328 34.269 1.00 89.06 453 ALA A CA 1
ATOM 3593 C C . ALA A 1 453 ? -22.851 8.419 34.600 1.00 89.06 453 ALA A C 1
ATOM 3595 O O . ALA A 1 453 ? -22.985 7.489 35.395 1.00 89.06 453 ALA A O 1
ATOM 3596 N N . ALA A 1 454 ? -21.657 8.746 34.096 1.00 87.31 454 ALA A N 1
ATOM 3597 C CA . ALA A 1 454 ? -20.416 8.061 34.453 1.00 87.31 454 ALA A CA 1
ATOM 3598 C C . ALA A 1 454 ? -20.114 8.187 35.957 1.00 87.31 454 ALA A C 1
ATOM 3600 O O . ALA A 1 454 ? -19.796 7.202 36.624 1.00 87.31 454 ALA A O 1
ATOM 3601 N N . GLY A 1 455 ? -20.304 9.381 36.528 1.00 89.31 455 GLY A N 1
ATOM 3602 C CA . GLY A 1 455 ? -20.168 9.617 37.964 1.00 89.31 455 GLY A CA 1
ATOM 3603 C C . GLY A 1 455 ? -21.168 8.824 38.813 1.00 89.31 455 GLY A C 1
ATOM 3604 O O . GLY A 1 455 ? -20.805 8.341 39.886 1.00 89.31 455 GLY A O 1
ATOM 3605 N N . LEU A 1 456 ? -22.410 8.655 38.346 1.00 92.69 456 LEU A N 1
ATOM 3606 C CA . LEU A 1 456 ? -23.410 7.807 39.000 1.00 92.69 456 LEU A CA 1
ATOM 3607 C C . LEU A 1 456 ? -23.019 6.325 38.926 1.00 92.69 456 LEU A C 1
ATOM 3609 O O . LEU A 1 456 ? -23.074 5.642 39.946 1.00 92.69 456 LEU A O 1
ATOM 3613 N N . ALA A 1 457 ? -22.560 5.843 37.766 1.00 91.44 457 ALA A N 1
ATOM 3614 C CA . ALA A 1 457 ? -22.070 4.474 37.611 1.00 91.44 457 ALA A CA 1
ATOM 3615 C C . ALA A 1 457 ? -20.888 4.187 38.549 1.00 91.44 457 ALA A C 1
ATOM 3617 O O . ALA A 1 457 ? -20.859 3.163 39.231 1.00 91.44 457 ALA A O 1
ATOM 3618 N N . LYS A 1 458 ? -19.939 5.126 38.643 1.00 90.25 458 LYS A N 1
ATOM 3619 C CA . LYS A 1 458 ? -18.802 5.055 39.566 1.00 90.25 458 LYS A CA 1
ATOM 3620 C C . LYS A 1 458 ? -19.248 5.006 41.029 1.00 90.25 458 LYS A C 1
ATOM 3622 O O . LYS A 1 458 ? -18.733 4.189 41.789 1.00 90.25 458 LYS A O 1
ATOM 3627 N N . LEU A 1 459 ? -20.216 5.838 41.421 1.00 94.25 459 LEU A N 1
ATOM 3628 C CA . LEU A 1 459 ? -20.781 5.812 42.772 1.00 94.25 459 LEU A CA 1
ATOM 3629 C C . LEU A 1 459 ? -21.448 4.464 43.071 1.00 94.25 459 LEU A C 1
ATOM 3631 O O . LEU A 1 459 ? -21.182 3.878 44.115 1.00 94.25 459 LEU A O 1
ATOM 3635 N N . ALA A 1 460 ? -22.262 3.952 42.147 1.00 95.06 460 ALA A N 1
ATOM 3636 C CA . ALA A 1 460 ? -22.937 2.667 42.296 1.00 95.06 460 ALA A CA 1
ATOM 3637 C C . ALA A 1 460 ? -21.935 1.494 42.423 1.00 95.06 460 ALA A C 1
ATOM 3639 O O . ALA A 1 460 ? -22.082 0.631 43.285 1.00 95.06 460 ALA A O 1
ATOM 3640 N N . ARG A 1 461 ? -20.840 1.503 41.652 1.00 93.50 461 ARG A N 1
ATOM 3641 C CA . ARG A 1 461 ? -19.732 0.540 41.815 1.00 93.50 461 ARG A CA 1
ATOM 3642 C C . ARG A 1 461 ? -19.025 0.677 43.164 1.00 93.50 461 ARG A C 1
ATOM 3644 O O . ARG A 1 461 ? -18.695 -0.331 43.782 1.00 93.50 461 ARG A O 1
ATOM 3651 N N . SER A 1 462 ? -18.812 1.906 43.636 1.00 94.38 462 SER A N 1
ATOM 3652 C CA . SER A 1 462 ? -18.216 2.151 44.954 1.00 94.38 462 SER A CA 1
ATOM 3653 C C . SER A 1 462 ? -19.079 1.578 46.073 1.00 94.38 462 SER A C 1
ATOM 3655 O O . SER A 1 462 ? -18.543 0.938 46.968 1.00 94.38 462 SER A O 1
ATOM 3657 N N . VAL A 1 463 ? -20.405 1.751 46.022 1.00 96.94 463 VAL A N 1
ATOM 3658 C CA . VAL A 1 463 ? -21.277 1.193 47.068 1.00 96.94 463 VAL A CA 1
ATOM 3659 C C . VAL A 1 463 ? -21.358 -0.334 47.009 1.00 96.94 463 VAL A C 1
ATOM 3661 O O . VAL A 1 463 ? -21.445 -0.959 48.058 1.00 96.94 463 VAL A O 1
ATOM 3664 N N . LEU A 1 464 ? -21.263 -0.948 45.821 1.00 96.56 464 LEU A N 1
ATOM 3665 C CA . LEU A 1 464 ? -21.132 -2.407 45.692 1.00 96.56 464 LEU A CA 1
ATOM 3666 C C . LEU A 1 464 ? -19.848 -2.913 46.364 1.00 96.56 464 LEU A C 1
ATOM 3668 O O . LEU A 1 464 ? -19.872 -3.926 47.058 1.00 96.56 464 LEU A O 1
ATOM 3672 N N . ARG A 1 465 ? -18.739 -2.184 46.207 1.00 95.38 465 ARG A N 1
ATOM 3673 C CA . ARG A 1 465 ? -17.462 -2.501 46.861 1.00 95.38 465 ARG A CA 1
ATOM 3674 C C . ARG A 1 465 ? -17.538 -2.366 48.379 1.00 95.38 465 ARG A C 1
ATOM 3676 O O . ARG A 1 465 ? -17.047 -3.241 49.087 1.00 95.38 465 ARG A O 1
ATOM 3683 N N . ASP A 1 466 ? -18.170 -1.299 48.866 1.00 96.19 466 ASP A N 1
ATOM 3684 C CA . ASP A 1 466 ? -18.388 -1.078 50.299 1.00 96.19 466 ASP A CA 1
ATOM 3685 C C . ASP A 1 466 ? -19.259 -2.198 50.892 1.00 96.19 466 ASP A C 1
ATOM 3687 O O . ASP A 1 466 ? -18.943 -2.735 51.953 1.00 96.19 466 ASP A O 1
ATOM 3691 N N . ALA A 1 467 ? -20.315 -2.609 50.181 1.00 97.00 467 ALA A N 1
ATOM 3692 C CA . ALA A 1 467 ? -21.179 -3.715 50.589 1.00 97.00 467 ALA A CA 1
ATOM 3693 C C . ALA A 1 467 ? -20.444 -5.068 50.595 1.00 97.00 467 ALA A C 1
ATOM 3695 O O . ALA A 1 467 ? -20.663 -5.880 51.492 1.00 97.00 467 ALA A O 1
ATOM 3696 N N . ALA A 1 468 ? -19.519 -5.297 49.654 1.00 96.81 468 ALA A N 1
ATOM 3697 C CA . ALA A 1 468 ? -18.692 -6.506 49.614 1.00 96.81 468 ALA A CA 1
ATOM 3698 C C . ALA A 1 468 ? -17.803 -6.676 50.864 1.00 96.81 468 ALA A C 1
ATOM 3700 O O . ALA A 1 468 ? -17.401 -7.791 51.193 1.00 96.81 468 ALA A O 1
ATOM 3701 N N . GLN A 1 469 ? -17.526 -5.599 51.610 1.00 96.56 469 GLN A N 1
ATOM 3702 C CA . GLN A 1 469 ? -16.764 -5.684 52.859 1.00 96.56 469 GLN A CA 1
ATOM 3703 C C . GLN A 1 469 ? -17.553 -6.291 54.024 1.00 96.56 469 GLN A C 1
ATOM 3705 O O . GLN A 1 469 ? -16.952 -6.509 55.076 1.00 96.56 469 GLN A O 1
ATOM 3710 N N . ARG A 1 470 ? -18.869 -6.510 53.882 1.00 96.00 470 ARG A N 1
ATOM 3711 C CA . ARG A 1 470 ? -19.763 -7.017 54.938 1.00 96.00 470 ARG A CA 1
ATOM 3712 C C . ARG A 1 470 ? -20.915 -7.843 54.349 1.00 96.00 470 ARG A C 1
ATOM 3714 O O . ARG A 1 470 ? -22.082 -7.505 54.533 1.00 96.00 470 ARG A O 1
ATOM 3721 N N . VAL A 1 471 ? -20.588 -8.898 53.606 1.00 96.44 471 VAL A N 1
ATOM 3722 C CA . VAL A 1 471 ? -21.569 -9.806 52.993 1.00 96.44 471 VAL A CA 1
ATOM 3723 C C . VAL A 1 471 ? -22.205 -10.687 54.079 1.00 96.44 471 VAL A C 1
ATOM 3725 O O . VAL A 1 471 ? -21.471 -11.418 54.743 1.00 96.44 471 VAL A O 1
ATOM 3728 N N . PRO A 1 472 ? -23.535 -10.669 54.273 1.00 95.44 472 PRO A N 1
ATOM 3729 C CA . PRO A 1 472 ? -24.195 -11.566 55.221 1.00 95.44 472 PRO A CA 1
ATOM 3730 C C . PRO A 1 472 ? -24.039 -13.031 54.803 1.00 95.44 472 PRO A C 1
ATOM 3732 O O . PRO A 1 472 ? -24.203 -13.351 53.623 1.00 95.44 472 PRO A O 1
ATOM 3735 N N . LEU A 1 473 ? -23.784 -13.936 55.753 1.00 92.75 473 LEU A N 1
ATOM 3736 C CA . LEU A 1 473 ? -23.727 -15.376 55.458 1.00 92.75 473 LEU A CA 1
ATOM 3737 C C . LEU A 1 473 ? -25.067 -15.887 54.894 1.00 92.75 473 LEU A C 1
ATOM 3739 O O . LEU A 1 473 ? -25.079 -16.560 53.864 1.00 92.75 473 LEU A O 1
ATOM 3743 N N . GLU A 1 474 ? -26.185 -15.452 55.485 1.00 92.75 474 GLU A N 1
ATOM 3744 C CA . GLU A 1 474 ? -27.551 -15.762 55.028 1.00 92.75 474 GLU A CA 1
ATOM 3745 C C . GLU A 1 474 ? -27.787 -15.369 53.558 1.00 92.75 474 GLU A C 1
ATOM 3747 O O . GLU A 1 474 ? -28.552 -16.013 52.841 1.00 92.75 474 GLU A O 1
ATOM 3752 N N . ALA A 1 475 ? -27.115 -14.319 53.070 1.00 94.25 475 ALA A N 1
ATOM 3753 C CA . ALA A 1 475 ? -27.252 -13.883 51.684 1.00 94.25 475 ALA A CA 1
ATOM 3754 C C . ALA A 1 475 ? -26.597 -14.861 50.700 1.00 94.25 475 ALA A C 1
ATOM 3756 O O . ALA A 1 475 ? -27.110 -15.045 49.599 1.00 94.25 475 ALA A O 1
ATOM 3757 N N . LEU A 1 476 ? -25.487 -15.497 51.090 1.00 91.69 476 LEU A N 1
ATOM 3758 C CA . LEU A 1 476 ? -24.821 -16.527 50.286 1.00 91.69 476 LEU A CA 1
ATOM 3759 C C . LEU A 1 476 ? -25.634 -17.825 50.267 1.00 91.69 476 LEU A C 1
ATOM 3761 O O . LEU A 1 476 ? -25.719 -18.484 49.232 1.00 91.69 476 LEU A O 1
ATOM 3765 N N . GLU A 1 477 ? -26.269 -18.165 51.389 1.00 89.25 477 GLU A N 1
ATOM 3766 C CA . GLU A 1 477 ? -27.196 -19.296 51.483 1.00 89.25 477 GLU A CA 1
ATOM 3767 C C . GLU A 1 477 ? -28.429 -19.084 50.600 1.00 89.25 477 GLU A C 1
ATOM 3769 O O . GLU A 1 477 ? -28.813 -19.977 49.843 1.00 89.25 477 GLU A O 1
ATOM 3774 N N . ALA A 1 478 ? -29.013 -17.883 50.636 1.00 87.69 478 ALA A N 1
ATOM 3775 C CA . ALA A 1 478 ? -30.146 -17.519 49.793 1.00 87.69 478 ALA A CA 1
ATOM 3776 C C . ALA A 1 478 ? -29.779 -17.469 48.298 1.00 87.69 478 ALA A C 1
ATOM 3778 O O . ALA A 1 478 ? -30.580 -17.887 47.460 1.00 87.69 478 ALA A O 1
ATOM 3779 N N . ASP A 1 479 ? -28.566 -17.021 47.949 1.00 83.00 479 ASP A N 1
ATOM 3780 C CA . ASP A 1 479 ? -28.109 -16.928 46.553 1.00 83.00 479 ASP A CA 1
ATOM 3781 C C . ASP A 1 479 ? -28.050 -18.299 45.861 1.00 83.00 479 ASP A C 1
ATOM 3783 O O . ASP A 1 479 ? -28.307 -18.406 44.658 1.00 83.00 479 ASP A O 1
ATOM 3787 N N . ARG A 1 480 ? -27.827 -19.378 46.629 1.00 73.25 480 ARG A N 1
ATOM 3788 C CA . ARG A 1 480 ? -27.925 -20.765 46.143 1.00 73.25 480 ARG A CA 1
ATOM 3789 C C . ARG A 1 480 ? -29.294 -21.062 45.522 1.00 73.25 480 ARG A C 1
ATOM 3791 O O . ARG A 1 480 ? -29.372 -21.827 44.563 1.00 73.25 480 ARG A O 1
ATOM 3798 N N . ALA A 1 481 ? -30.365 -20.462 46.044 1.00 68.25 481 ALA A N 1
ATOM 3799 C CA . ALA A 1 481 ? -31.716 -20.622 45.512 1.00 68.25 481 ALA A CA 1
ATOM 3800 C C . ALA A 1 481 ? -31.996 -19.700 44.309 1.00 68.25 481 ALA A C 1
ATOM 3802 O O . ALA A 1 481 ? -32.804 -20.049 43.450 1.00 68.25 481 ALA A O 1
ATOM 3803 N N . SER A 1 482 ? -31.315 -18.551 44.210 1.00 64.44 482 SER A N 1
ATOM 3804 C CA . SER A 1 482 ? -31.553 -17.513 43.195 1.00 64.44 482 SER A CA 1
ATOM 3805 C C . SER A 1 482 ? -30.517 -17.478 42.063 1.00 64.44 482 SER A C 1
ATOM 3807 O O . SER A 1 482 ? -30.207 -16.410 41.541 1.00 64.44 482 SER A O 1
ATOM 3809 N N . GLN A 1 483 ? -30.021 -18.646 41.637 1.00 68.94 483 GLN A N 1
ATOM 3810 C CA . GLN A 1 483 ? -29.083 -18.820 40.511 1.00 68.94 483 GLN A CA 1
ATOM 3811 C C . GLN A 1 483 ? -27.625 -18.382 40.759 1.00 68.94 483 GLN A C 1
ATOM 3813 O O . GLN A 1 483 ? -26.846 -18.359 39.806 1.00 68.94 483 GLN A O 1
ATOM 3818 N N . GLY A 1 484 ? -27.225 -18.080 41.998 1.00 74.50 484 GLY A N 1
ATOM 3819 C CA . GLY A 1 484 ? -25.814 -17.970 42.373 1.00 74.50 484 GLY A CA 1
ATOM 3820 C C . GLY A 1 484 ? -25.062 -16.831 41.679 1.00 74.50 484 GLY A C 1
ATOM 3821 O O . GLY A 1 484 ? -24.048 -17.089 41.034 1.00 74.50 48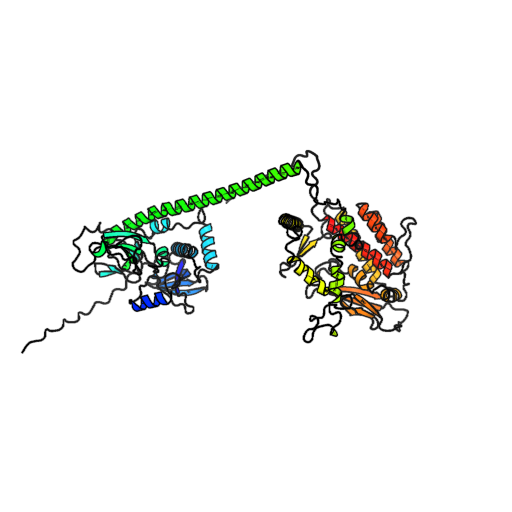4 GLY A O 1
ATOM 3822 N N . ARG A 1 485 ? -25.552 -15.587 41.723 1.00 86.38 485 ARG A N 1
ATOM 3823 C CA . ARG A 1 485 ? -24.922 -14.454 41.003 1.00 86.38 485 ARG A CA 1
ATOM 3824 C C . ARG A 1 485 ? -24.431 -13.336 41.914 1.00 86.38 485 ARG A C 1
ATOM 3826 O O . ARG A 1 485 ? -24.022 -12.286 41.411 1.00 86.38 485 ARG A O 1
ATOM 3833 N N . LEU A 1 486 ? -24.443 -13.526 43.231 1.00 93.81 486 LEU A N 1
ATOM 3834 C CA . LEU A 1 486 ? -24.078 -12.478 44.181 1.00 93.81 486 LEU A CA 1
ATOM 3835 C C . LEU A 1 486 ? -22.635 -11.998 43.983 1.00 93.81 486 LEU A C 1
ATOM 3837 O O . LEU A 1 486 ? -22.402 -10.805 43.786 1.00 93.81 486 LEU A O 1
ATOM 3841 N N . ILE A 1 487 ? -21.672 -12.925 43.966 1.00 94.38 487 ILE A N 1
ATOM 3842 C CA . ILE A 1 487 ? -20.248 -12.607 43.770 1.00 94.38 487 ILE A CA 1
ATOM 3843 C C . ILE A 1 487 ? -20.004 -12.006 42.385 1.00 94.38 487 ILE A C 1
ATOM 3845 O O . ILE A 1 487 ? -19.311 -10.997 42.275 1.00 94.38 487 ILE A O 1
ATOM 3849 N N . HIS A 1 488 ? -20.631 -12.560 41.343 1.00 91.00 488 HIS A N 1
ATOM 3850 C CA . HIS A 1 488 ? -20.557 -12.020 39.984 1.00 91.00 488 HIS A CA 1
ATOM 3851 C C . HIS A 1 488 ? -20.983 -10.542 39.927 1.00 91.00 488 HIS A C 1
ATOM 3853 O O . HIS A 1 488 ? -20.275 -9.706 39.365 1.00 91.00 488 HIS A O 1
ATOM 3859 N N . ARG A 1 489 ? -22.112 -10.191 40.556 1.00 93.12 489 ARG A N 1
ATOM 3860 C CA . ARG A 1 489 ? -22.629 -8.813 40.585 1.00 93.12 489 ARG A CA 1
ATOM 3861 C C . ARG A 1 489 ? -21.750 -7.881 41.420 1.00 93.12 489 ARG A C 1
ATOM 3863 O O . ARG A 1 489 ? -21.496 -6.750 41.002 1.00 93.12 489 ARG A O 1
ATOM 3870 N N . LEU A 1 490 ? -21.257 -8.351 42.567 1.00 95.12 490 LEU A N 1
ATOM 3871 C CA . LEU A 1 490 ? -20.338 -7.594 43.423 1.00 95.12 490 LEU A CA 1
ATOM 3872 C C . LEU A 1 490 ? -18.989 -7.327 42.737 1.00 95.12 490 LEU A C 1
ATOM 3874 O O . LEU A 1 490 ? -18.428 -6.245 42.920 1.00 95.12 490 LEU A O 1
ATOM 3878 N N . ALA A 1 491 ? -18.501 -8.249 41.902 1.00 93.12 491 ALA A N 1
ATOM 3879 C CA . ALA A 1 491 ? -17.231 -8.105 41.187 1.00 93.12 491 ALA A CA 1
ATOM 3880 C C . ALA A 1 491 ? -17.175 -6.845 40.309 1.00 93.12 491 ALA A C 1
ATOM 3882 O O . ALA A 1 491 ? -16.124 -6.217 40.197 1.00 93.12 491 ALA A O 1
ATOM 3883 N N . MET A 1 492 ? -18.317 -6.384 39.788 1.00 89.94 492 MET A N 1
ATOM 3884 C CA . MET A 1 492 ? -18.397 -5.130 39.031 1.00 89.94 492 MET A CA 1
ATOM 3885 C C . MET A 1 492 ? -17.962 -3.893 39.847 1.00 89.94 492 MET A C 1
ATOM 3887 O O . MET A 1 492 ? -17.561 -2.878 39.273 1.00 89.94 492 MET A O 1
ATOM 3891 N N . GLY A 1 493 ? -18.025 -3.953 41.182 1.00 91.50 493 GLY A N 1
ATOM 3892 C CA . GLY A 1 493 ? -17.508 -2.907 42.069 1.00 91.50 493 GLY A CA 1
ATOM 3893 C C . GLY A 1 493 ? -15.977 -2.788 42.074 1.00 91.50 493 GLY A C 1
ATOM 3894 O O . GLY A 1 493 ? -15.446 -1.732 42.445 1.00 91.50 493 GLY A O 1
ATOM 3895 N N . PHE A 1 494 ? -15.280 -3.842 41.645 1.00 90.75 494 PHE A N 1
ATOM 3896 C CA . PHE A 1 494 ? -13.821 -3.960 41.641 1.00 90.75 494 PHE A CA 1
ATOM 3897 C C . PHE A 1 494 ? -13.2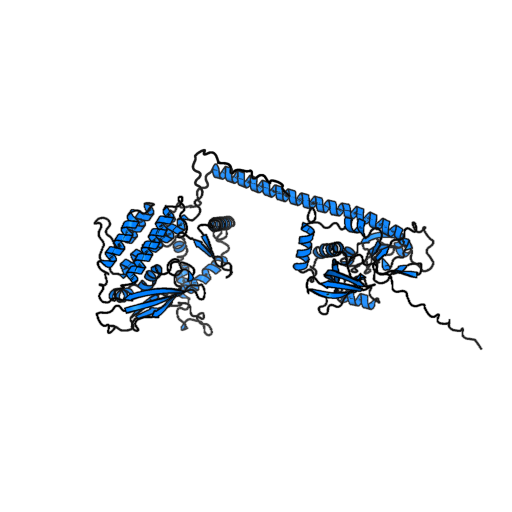29 -3.736 40.247 1.00 90.75 494 PHE A C 1
ATOM 3899 O O . PHE A 1 494 ? -12.208 -3.072 40.149 1.00 90.75 494 PHE A O 1
ATOM 3906 N N . SER A 1 495 ? -13.940 -4.133 39.186 1.00 75.88 495 SER A N 1
ATOM 3907 C CA . SER A 1 495 ? -13.524 -4.037 37.777 1.00 75.88 495 SER A CA 1
ATOM 3908 C C . SER A 1 495 ? -13.442 -2.607 37.200 1.00 75.88 495 SER A C 1
ATOM 3910 O O . SER A 1 495 ? -14.122 -2.293 36.220 1.00 75.88 495 SER A O 1
ATOM 3912 N N . ASN A 1 496 ? -12.662 -1.693 37.785 1.00 69.50 496 ASN A N 1
ATOM 3913 C CA . ASN A 1 496 ? -12.497 -0.329 37.268 1.00 69.50 496 ASN A CA 1
ATOM 3914 C C . ASN A 1 496 ? -11.034 0.137 37.265 1.00 69.50 496 ASN A C 1
ATOM 3916 O O . ASN A 1 496 ? -10.289 -0.134 38.202 1.00 69.50 496 ASN A O 1
ATOM 3920 N N . ASP A 1 497 ? -10.684 0.956 36.267 1.00 58.59 497 ASP A N 1
ATOM 3921 C CA . ASP A 1 497 ? -9.342 1.523 36.026 1.00 58.59 497 ASP A CA 1
ATOM 3922 C C . ASP A 1 497 ? -8.712 2.210 37.244 1.00 58.59 497 ASP A C 1
ATOM 3924 O O . ASP A 1 497 ? -7.494 2.316 37.346 1.00 58.59 497 ASP A O 1
ATOM 3928 N N . GLU A 1 498 ? -9.533 2.728 38.155 1.00 62.62 498 GLU A N 1
ATOM 3929 C CA . GLU A 1 498 ? -9.063 3.458 39.334 1.00 62.62 498 GLU A CA 1
ATOM 3930 C C . GLU A 1 498 ? -8.599 2.554 40.475 1.00 62.62 498 GLU A C 1
ATOM 3932 O O . GLU A 1 498 ? -7.900 3.026 41.368 1.00 62.62 498 GLU A O 1
ATOM 3937 N N . VAL A 1 499 ? -9.032 1.291 40.486 1.00 58.28 499 VAL A N 1
ATOM 3938 C CA . VAL A 1 499 ? -8.704 0.346 41.561 1.00 58.28 499 VAL A CA 1
ATOM 3939 C C . VAL A 1 499 ? -7.396 -0.359 41.234 1.00 58.28 499 VAL A C 1
ATOM 3941 O O . VAL A 1 499 ? -6.494 -0.375 42.066 1.00 58.28 499 VAL A O 1
ATOM 3944 N N . HIS A 1 500 ? -7.279 -0.848 39.997 1.00 59.97 500 HIS A N 1
ATOM 3945 C CA . HIS A 1 500 ? -6.113 -1.572 39.498 1.00 59.97 500 HIS A CA 1
ATOM 3946 C C . HIS A 1 500 ? -5.772 -1.134 38.063 1.00 59.97 500 HIS A C 1
ATOM 3948 O O . HIS A 1 500 ? -6.090 -1.843 37.103 1.00 59.97 500 HIS A O 1
ATOM 3954 N N . PRO A 1 501 ? -5.121 0.033 37.873 1.00 63.31 501 PRO A N 1
ATOM 3955 C CA . PRO A 1 501 ? -4.730 0.534 36.550 1.00 63.31 501 PRO A CA 1
ATOM 3956 C C . PRO A 1 501 ? -3.918 -0.487 35.740 1.00 63.31 501 PRO A C 1
ATOM 3958 O O . PRO A 1 501 ? -4.000 -0.558 34.512 1.00 63.31 501 PRO A O 1
ATOM 3961 N N . GLU A 1 502 ? -3.133 -1.307 36.437 1.00 65.19 502 GLU A N 1
ATOM 3962 C CA . GLU A 1 502 ? -2.332 -2.383 35.881 1.00 65.19 502 GLU A CA 1
ATOM 3963 C C . GLU A 1 502 ? -3.164 -3.502 35.256 1.00 65.19 502 GLU A C 1
ATOM 3965 O O . GLU A 1 502 ? -2.653 -4.145 3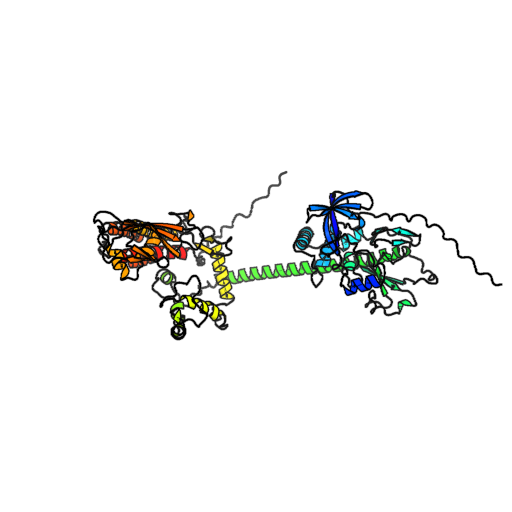4.339 1.00 65.19 502 GLU A O 1
ATOM 3970 N N . ALA A 1 503 ? -4.413 -3.717 35.679 1.00 63.31 503 ALA A N 1
ATOM 3971 C CA . ALA A 1 503 ? -5.297 -4.755 35.147 1.00 63.31 503 ALA A CA 1
ATOM 3972 C C . ALA A 1 503 ? -5.824 -4.416 33.736 1.00 63.31 503 ALA A C 1
ATOM 3974 O O . ALA A 1 503 ? -6.296 -5.294 33.013 1.00 63.31 503 ALA A O 1
ATOM 3975 N N . GLY A 1 504 ? -5.629 -3.169 33.285 1.00 59.97 504 GLY A N 1
ATOM 3976 C CA . GLY A 1 504 ? -5.787 -2.775 31.889 1.00 59.97 504 GLY A CA 1
ATOM 3977 C C . GLY A 1 504 ? -7.236 -2.617 31.438 1.00 59.97 504 GLY A C 1
ATOM 3978 O O . GLY A 1 504 ? -7.577 -3.090 30.350 1.00 59.97 504 GLY A O 1
ATOM 3979 N N . GLY A 1 505 ? -8.073 -1.950 32.228 1.00 61.75 505 GLY A N 1
ATOM 3980 C CA . GLY A 1 505 ? -9.431 -1.578 31.829 1.00 61.75 505 GLY A CA 1
ATOM 3981 C C . GLY A 1 505 ? -10.498 -1.985 32.842 1.00 61.75 505 GLY A C 1
ATOM 3982 O O . GLY A 1 505 ? -10.299 -2.939 33.593 1.00 61.75 505 GLY A O 1
ATOM 3983 N N . PRO A 1 506 ? -11.689 -1.369 32.802 1.00 64.50 506 PRO A N 1
ATOM 3984 C CA . PRO A 1 506 ? -12.890 -2.026 33.288 1.00 64.50 506 PRO A CA 1
ATOM 3985 C C . PRO A 1 506 ? -13.216 -3.234 32.393 1.00 64.50 506 PRO A C 1
ATOM 3987 O O . PRO A 1 506 ? -13.569 -3.072 31.226 1.00 64.50 506 PRO A O 1
ATOM 3990 N N . PHE A 1 507 ? -13.121 -4.453 32.922 1.00 68.94 507 PHE A N 1
ATOM 3991 C CA . PHE A 1 507 ? -13.490 -5.678 32.202 1.00 68.94 507 PHE A CA 1
ATOM 3992 C C . PHE A 1 507 ? -14.506 -6.504 32.991 1.00 68.94 507 PHE A C 1
ATOM 3994 O O . PHE A 1 507 ? -14.505 -6.503 34.218 1.00 68.94 507 PHE A O 1
ATOM 4001 N N . MET A 1 508 ? -15.369 -7.232 32.283 1.00 74.75 508 MET A N 1
ATOM 4002 C CA . MET A 1 508 ? -16.157 -8.288 32.915 1.00 74.75 508 MET A CA 1
ATOM 4003 C C . MET A 1 508 ? -15.212 -9.461 33.217 1.00 74.75 508 MET A C 1
ATOM 4005 O O . MET A 1 508 ? -14.532 -9.904 32.285 1.00 74.75 508 MET A O 1
ATOM 4009 N N . PRO A 1 509 ? -15.124 -9.953 34.466 1.00 81.00 509 PRO A N 1
ATOM 4010 C CA . PRO A 1 509 ? -14.260 -11.083 34.787 1.00 81.00 509 PRO A CA 1
ATOM 4011 C C . PRO A 1 509 ? -14.647 -12.310 33.961 1.00 81.00 509 PRO A C 1
ATOM 4013 O O . PRO A 1 509 ? -15.824 -12.664 33.902 1.00 81.00 509 PRO A O 1
ATOM 4016 N N . LEU A 1 510 ? -13.661 -12.953 33.333 1.00 81.25 510 LEU A N 1
ATOM 4017 C CA . LEU A 1 510 ? -13.867 -14.236 32.659 1.00 81.25 510 LEU A CA 1
ATOM 4018 C C . LEU A 1 510 ? -13.771 -15.410 33.627 1.00 81.25 510 LEU A C 1
ATOM 4020 O O . LEU A 1 510 ? -14.416 -16.431 33.401 1.00 81.25 510 LEU A O 1
ATOM 4024 N N . GLN A 1 511 ? -12.937 -15.289 34.666 1.00 88.25 511 GLN A N 1
ATOM 4025 C CA . GLN A 1 511 ? -12.858 -16.295 35.716 1.00 88.25 511 GLN A CA 1
ATOM 4026 C C . GLN A 1 511 ? -12.757 -15.680 37.113 1.00 88.25 511 GLN A C 1
ATOM 4028 O O . GLN A 1 511 ? -12.235 -14.577 37.299 1.00 88.25 511 GLN A O 1
ATOM 4033 N N . TYR A 1 512 ? -13.234 -16.450 38.090 1.00 93.19 512 TYR A N 1
ATOM 4034 C CA . TYR A 1 512 ? -13.307 -16.135 39.512 1.00 93.19 512 TYR A CA 1
ATOM 4035 C C . TYR A 1 512 ? -12.451 -17.128 40.298 1.00 93.19 512 TYR A C 1
ATOM 4037 O O . TYR A 1 512 ? -12.930 -18.159 40.768 1.00 93.19 512 TYR A O 1
ATOM 4045 N N . GLN A 1 513 ? -11.158 -16.844 40.433 1.00 94.69 513 GLN A N 1
ATOM 4046 C CA . GLN A 1 513 ? -10.246 -17.748 41.127 1.00 94.69 513 GLN A CA 1
ATOM 4047 C C . GLN A 1 513 ? -10.098 -17.344 42.595 1.00 94.69 513 GLN A C 1
ATOM 4049 O O . GLN A 1 513 ? -9.501 -16.316 42.907 1.00 94.69 513 GLN A O 1
ATOM 4054 N N . VAL A 1 514 ? -10.604 -18.164 43.517 1.00 96.00 514 VAL A N 1
ATOM 4055 C CA . VAL A 1 514 ? -10.416 -17.936 44.959 1.00 96.00 514 VAL A CA 1
ATOM 4056 C C . VAL A 1 514 ? -8.933 -18.069 45.306 1.00 96.00 514 VAL A C 1
ATOM 4058 O O . VAL A 1 514 ? -8.347 -19.138 45.139 1.00 96.00 514 VAL A O 1
ATOM 4061 N N . THR A 1 515 ? -8.323 -16.986 45.789 1.00 96.50 515 THR A N 1
ATOM 4062 C CA . THR A 1 515 ? -6.918 -16.966 46.230 1.00 96.50 515 THR A CA 1
ATOM 4063 C C . THR A 1 515 ? -6.802 -17.159 47.735 1.00 96.50 515 THR A C 1
ATOM 4065 O O . THR A 1 515 ? -5.916 -17.868 48.202 1.00 96.50 515 THR A O 1
ATOM 4068 N N . THR A 1 516 ? -7.722 -16.565 48.495 1.00 96.50 516 THR A N 1
ATOM 4069 C CA . THR A 1 516 ? -7.878 -16.765 49.939 1.00 96.50 516 THR A CA 1
ATOM 4070 C C . THR A 1 516 ? -9.361 -16.932 50.224 1.00 96.50 516 THR A C 1
ATOM 4072 O O . THR A 1 516 ? -10.156 -16.131 49.753 1.00 96.50 516 THR A O 1
ATOM 4075 N N . GLY A 1 517 ? -9.770 -17.930 50.996 1.00 93.12 517 GLY A N 1
ATOM 4076 C CA . GLY A 1 517 ? -11.178 -18.073 51.351 1.00 93.12 517 GLY A CA 1
ATOM 4077 C C . GLY A 1 517 ? -11.413 -19.189 52.357 1.00 93.12 517 GLY A C 1
ATOM 4078 O O . GLY A 1 517 ? -10.530 -20.029 52.557 1.00 93.12 517 GLY A O 1
ATOM 4079 N N . PRO A 1 518 ? -12.583 -19.205 53.009 1.00 92.06 518 PRO A N 1
ATOM 4080 C CA . PRO A 1 518 ? -12.946 -20.303 53.887 1.00 92.06 518 PRO A CA 1
ATOM 4081 C C . PRO A 1 518 ? -13.116 -21.608 53.096 1.00 92.06 518 PRO A C 1
ATOM 4083 O O . PRO A 1 518 ? -13.669 -21.613 52.000 1.00 92.06 518 PRO A O 1
ATOM 4086 N N . SER A 1 519 ? -12.681 -22.734 53.670 1.00 90.88 519 SER A N 1
ATOM 4087 C CA . SER A 1 519 ? -12.720 -24.057 53.019 1.00 90.88 519 SER A CA 1
ATOM 4088 C C . SER A 1 519 ? -14.132 -24.559 52.709 1.00 90.88 519 SER A C 1
ATOM 4090 O O . SER A 1 519 ? -14.309 -25.384 51.810 1.00 90.88 519 SER A O 1
ATOM 4092 N N . TRP A 1 520 ? -15.126 -24.064 53.447 1.00 90.12 520 TRP A N 1
ATOM 4093 C CA . TRP A 1 520 ? -16.540 -24.385 53.276 1.00 90.12 520 TRP A CA 1
ATOM 4094 C C . TRP A 1 520 ? -17.204 -23.610 52.133 1.00 90.12 520 TRP A C 1
ATOM 4096 O O . TRP A 1 520 ? -18.306 -23.971 51.727 1.00 90.12 520 TRP A O 1
ATOM 4106 N N . LEU A 1 521 ? -16.553 -22.580 51.583 1.00 91.31 521 LEU A N 1
ATOM 4107 C CA . LEU A 1 521 ? -17.079 -21.785 50.479 1.00 91.31 521 LEU A CA 1
ATOM 4108 C C . LEU A 1 521 ? -16.336 -22.108 49.187 1.00 91.31 521 LEU A C 1
ATOM 4110 O O . LEU A 1 521 ? -15.123 -21.936 49.077 1.00 91.31 521 LEU A O 1
ATOM 4114 N N . HIS A 1 522 ? -17.080 -22.539 48.180 1.00 93.12 522 HIS A N 1
ATOM 4115 C CA . HIS A 1 522 ? -16.574 -22.720 46.833 1.00 93.12 522 HIS A CA 1
ATOM 4116 C C . HIS A 1 522 ? -17.171 -21.658 45.914 1.00 93.12 522 HIS A C 1
ATOM 4118 O O . HIS A 1 522 ? -18.379 -21.443 45.932 1.00 93.12 522 HIS A O 1
ATOM 4124 N N . VAL A 1 523 ? -16.332 -21.008 45.109 1.00 93.69 523 VAL A N 1
ATOM 4125 C CA . VAL A 1 523 ? -16.772 -20.130 44.019 1.00 93.69 523 VAL A CA 1
ATOM 4126 C C . VAL A 1 523 ? -16.451 -20.840 42.715 1.00 93.69 523 VAL A C 1
ATOM 4128 O O . VAL A 1 523 ? -15.297 -21.209 42.486 1.00 93.69 523 VAL A O 1
ATOM 4131 N N . ASP A 1 524 ? -17.467 -21.057 41.887 1.00 92.69 524 ASP A N 1
ATOM 4132 C CA . ASP A 1 524 ? -17.292 -21.612 40.555 1.00 92.69 524 ASP A CA 1
ATOM 4133 C C . ASP A 1 524 ? -16.466 -20.650 39.698 1.00 92.69 524 ASP A C 1
ATOM 4135 O O . ASP A 1 524 ? -16.782 -19.464 39.572 1.00 92.69 524 ASP A O 1
ATOM 4139 N N . ALA A 1 525 ? -15.400 -21.176 39.100 1.00 90.81 525 ALA A N 1
ATOM 4140 C CA . ALA A 1 525 ? -14.424 -20.351 38.413 1.00 90.81 525 ALA A CA 1
ATOM 4141 C C . ALA A 1 525 ? -14.991 -19.680 37.157 1.00 90.81 525 ALA A C 1
ATOM 4143 O O . ALA A 1 525 ? -14.498 -18.618 36.813 1.00 90.81 525 ALA A O 1
ATOM 4144 N N . GLY A 1 526 ? -15.988 -20.250 36.473 1.00 84.62 526 GLY A N 1
ATOM 4145 C CA . GLY A 1 526 ? -16.528 -19.674 35.235 1.00 84.62 526 GLY A CA 1
ATOM 4146 C C . GLY A 1 526 ? -17.678 -18.693 35.464 1.00 84.62 526 GLY A C 1
ATOM 4147 O O . GLY A 1 526 ? -17.777 -17.673 34.790 1.00 84.62 526 GLY A O 1
ATOM 4148 N N . SER A 1 527 ? -18.547 -18.990 36.426 1.00 85.00 527 SER A N 1
ATOM 4149 C CA . SER A 1 527 ? -19.783 -18.235 36.672 1.00 85.00 527 SER A CA 1
ATOM 4150 C C . SER A 1 527 ? -19.698 -17.275 37.856 1.00 85.00 527 SER A C 1
ATOM 4152 O O . SER A 1 527 ? -20.490 -16.335 37.946 1.00 85.00 527 SER A O 1
ATOM 4154 N N . GLY A 1 528 ? -18.765 -17.504 38.783 1.00 87.25 528 GLY A N 1
ATOM 4155 C CA . GLY A 1 528 ? -18.742 -16.818 40.070 1.00 87.25 528 GLY A CA 1
ATOM 4156 C C . GLY A 1 528 ? -19.835 -17.299 41.030 1.00 87.25 528 GLY A C 1
ATOM 4157 O O . GLY A 1 528 ? -20.051 -16.660 42.058 1.00 87.25 528 GLY A O 1
ATOM 4158 N N . SER A 1 529 ? -20.540 -18.393 40.720 1.00 90.44 529 SER A N 1
ATOM 4159 C CA . SER A 1 529 ? -21.575 -18.940 41.597 1.00 90.44 529 SER A CA 1
ATOM 4160 C C . SER A 1 529 ? -20.996 -19.543 42.866 1.00 90.44 529 SER A C 1
ATOM 4162 O O . SER A 1 529 ? -19.961 -20.205 42.842 1.00 90.44 529 SER A O 1
ATOM 4164 N N . VAL A 1 530 ? -21.679 -19.324 43.989 1.00 90.00 530 VAL A N 1
ATOM 4165 C CA . VAL A 1 530 ? -21.227 -19.789 45.301 1.00 90.00 530 VAL A CA 1
ATOM 4166 C C . VAL A 1 530 ? -21.909 -21.102 45.666 1.00 90.00 530 VAL A C 1
ATOM 4168 O O . VAL A 1 530 ? -23.129 -21.228 45.588 1.00 90.00 530 VAL A O 1
ATOM 4171 N N . VAL A 1 531 ? -21.113 -22.074 46.103 1.00 88.94 531 VAL A N 1
ATOM 4172 C CA . VAL A 1 531 ? -21.575 -23.347 46.658 1.00 88.94 531 VAL A CA 1
ATOM 4173 C C . VAL A 1 531 ? -20.974 -23.517 48.048 1.00 88.94 531 VAL A C 1
ATOM 4175 O O . VAL A 1 531 ? -19.754 -23.516 48.214 1.00 88.94 531 VAL A O 1
ATOM 4178 N N . LEU A 1 532 ? -21.834 -23.685 49.049 1.00 87.75 532 LEU A N 1
ATOM 4179 C CA . LEU A 1 532 ? -21.431 -24.028 50.410 1.00 87.75 532 LEU A CA 1
ATOM 4180 C C . LEU A 1 532 ? -21.274 -25.553 50.497 1.00 87.75 532 LEU A C 1
ATOM 4182 O O . LEU A 1 532 ? -22.178 -26.289 50.103 1.00 87.75 532 LEU A O 1
ATOM 4186 N N . ARG A 1 533 ? -20.099 -26.027 50.923 1.00 83.12 533 ARG A N 1
ATOM 4187 C CA . ARG A 1 533 ? -19.732 -27.457 50.925 1.00 83.12 533 ARG A CA 1
ATOM 4188 C C . ARG A 1 533 ? -20.267 -28.234 52.127 1.00 83.12 533 ARG A C 1
ATOM 4190 O O . ARG A 1 533 ? -20.375 -29.451 52.038 1.00 83.12 533 ARG A O 1
ATOM 4197 N N . GLU A 1 534 ? -20.571 -27.548 53.222 1.00 75.81 534 GLU A N 1
ATOM 4198 C CA . GLU A 1 534 ? -21.068 -28.139 54.466 1.00 75.81 534 GLU A CA 1
ATOM 4199 C C . GLU A 1 534 ? -22.400 -27.485 54.836 1.00 75.81 534 GLU A C 1
ATOM 4201 O O . GLU A 1 534 ? -22.572 -26.282 54.639 1.00 75.81 534 GLU A O 1
ATOM 4206 N N . ASP A 1 535 ? -23.334 -28.277 55.373 1.00 66.75 535 ASP A N 1
ATOM 4207 C CA . ASP A 1 535 ? -24.691 -27.824 55.717 1.00 66.75 535 ASP A CA 1
ATOM 4208 C C . ASP A 1 535 ? -24.724 -26.845 56.910 1.00 66.75 535 ASP A C 1
ATOM 4210 O O . ASP A 1 535 ? -25.757 -26.243 57.185 1.00 66.75 535 ASP A O 1
ATOM 4214 N N . SER A 1 536 ? -23.597 -26.659 57.605 1.00 59.28 536 SER A N 1
ATOM 4215 C CA . SER A 1 536 ? -23.382 -25.576 58.566 1.00 59.28 536 SER A CA 1
ATOM 4216 C C . SER A 1 536 ? -21.881 -25.447 58.840 1.00 59.28 536 SER A C 1
ATOM 4218 O O . SER A 1 536 ? -21.322 -26.341 59.478 1.00 59.28 536 SER A O 1
ATOM 4220 N N . PRO A 1 537 ? -21.195 -24.383 58.388 1.00 64.75 537 PRO A N 1
ATOM 4221 C CA . PRO A 1 537 ? -19.804 -24.177 58.768 1.00 64.75 537 PRO A CA 1
ATOM 4222 C C . PRO A 1 537 ? -19.716 -24.004 60.291 1.00 64.75 537 PRO A C 1
ATOM 4224 O O . PRO A 1 537 ? -20.439 -23.182 60.855 1.00 64.75 537 PRO A O 1
ATOM 4227 N N . ASP A 1 538 ? -18.834 -24.757 60.958 1.00 63.81 538 ASP A N 1
ATOM 4228 C CA . ASP A 1 538 ? -18.490 -24.573 62.379 1.00 63.81 538 ASP A CA 1
ATOM 4229 C C . ASP A 1 538 ? -17.768 -23.227 62.538 1.00 63.81 538 ASP A C 1
ATOM 4231 O O . ASP A 1 538 ? -16.538 -23.112 62.547 1.00 63.81 538 ASP A O 1
ATOM 4235 N N . TYR A 1 539 ? -18.558 -22.161 62.541 1.00 68.88 539 TYR A N 1
ATOM 4236 C CA . TYR A 1 539 ? -18.061 -20.811 62.428 1.00 68.88 539 TYR A CA 1
ATOM 4237 C C . TYR A 1 539 ? -18.061 -20.145 63.807 1.00 68.88 539 TYR A C 1
ATOM 4239 O O . TYR A 1 539 ? -19.120 -20.044 64.433 1.00 68.88 539 TYR A O 1
ATOM 4247 N N . PRO A 1 540 ? -16.907 -19.669 64.320 1.00 74.62 540 PRO A N 1
ATOM 4248 C CA . PRO A 1 540 ? -16.893 -18.926 65.570 1.00 74.62 540 PRO A CA 1
ATOM 4249 C C . PRO A 1 540 ? -17.755 -17.668 65.376 1.00 74.62 540 PRO A C 1
ATOM 4251 O O . PRO A 1 540 ? -17.421 -16.856 64.510 1.00 74.62 540 PRO A O 1
ATOM 4254 N N . PRO A 1 541 ? -18.829 -17.466 66.167 1.00 68.31 541 PRO A N 1
ATOM 4255 C CA . PRO A 1 541 ? -19.845 -16.436 65.916 1.00 68.31 541 PRO A CA 1
ATOM 4256 C C . PRO A 1 541 ? -19.311 -15.000 65.793 1.00 68.31 541 PRO A C 1
ATOM 4258 O O . PRO A 1 541 ? -20.027 -14.104 65.376 1.00 68.31 541 PRO A O 1
ATOM 4261 N N . SER A 1 542 ? -18.057 -14.738 66.162 1.00 71.94 542 SER A N 1
ATOM 4262 C CA . SER A 1 542 ? -17.532 -13.395 66.402 1.00 71.94 542 SER A CA 1
ATOM 4263 C C . SER A 1 542 ? -16.583 -12.825 65.342 1.00 71.94 542 SER A C 1
ATOM 4265 O O . SER A 1 542 ? -16.153 -11.683 65.505 1.00 71.94 542 SER A O 1
ATOM 4267 N N . LYS A 1 543 ? -16.210 -13.549 64.276 1.00 86.69 543 LYS A N 1
ATOM 4268 C CA . LYS A 1 543 ? -15.192 -13.060 63.317 1.00 86.69 543 LYS A CA 1
ATOM 4269 C C . LYS A 1 543 ? -15.733 -12.986 61.893 1.00 86.69 543 LYS A C 1
ATOM 4271 O O . LYS A 1 543 ? -16.410 -13.897 61.484 1.00 86.69 543 LYS A O 1
ATOM 4276 N N . ALA A 1 544 ? -15.420 -11.984 61.081 1.00 92.12 544 ALA A N 1
ATOM 4277 C CA . ALA A 1 544 ? -15.757 -12.047 59.650 1.00 92.12 544 ALA A CA 1
ATOM 4278 C C . ALA A 1 544 ? -14.764 -12.953 58.886 1.00 92.12 544 ALA A C 1
ATOM 4280 O O . ALA A 1 544 ? -13.569 -12.959 59.202 1.00 92.12 544 ALA A O 1
ATOM 4281 N N . ALA A 1 545 ? -15.240 -13.716 57.897 1.00 93.31 545 ALA A N 1
ATOM 4282 C CA . ALA A 1 545 ? -14.407 -14.581 57.064 1.00 93.31 545 ALA A CA 1
ATOM 4283 C C . ALA A 1 545 ? -13.925 -13.800 55.843 1.00 93.31 545 ALA A C 1
ATOM 4285 O O . ALA A 1 545 ? -14.738 -13.311 55.061 1.00 93.31 545 ALA A O 1
ATOM 4286 N N . ALA A 1 546 ? -12.612 -13.691 55.658 1.00 95.75 546 ALA A N 1
ATOM 4287 C CA . ALA A 1 546 ? -12.052 -13.036 54.482 1.00 95.75 546 ALA A CA 1
ATOM 4288 C C . ALA A 1 546 ? -12.168 -13.943 53.245 1.00 95.75 546 ALA A C 1
ATOM 4290 O O . ALA A 1 546 ? -11.835 -15.129 53.304 1.00 95.75 546 ALA A O 1
ATOM 4291 N N . LEU A 1 547 ? -12.591 -13.366 52.123 1.00 96.56 547 LEU A N 1
ATOM 4292 C CA . LEU A 1 547 ? -12.652 -13.996 50.809 1.00 96.56 547 LEU A CA 1
ATOM 4293 C C . LEU A 1 547 ? -11.962 -13.080 49.793 1.00 96.56 547 LEU A C 1
ATOM 4295 O O . LEU A 1 547 ? -12.457 -12.002 49.489 1.00 96.56 547 LEU A O 1
ATOM 4299 N N . ALA A 1 548 ? -10.829 -13.520 49.260 1.00 97.06 548 ALA A N 1
ATOM 4300 C CA . ALA A 1 548 ? -10.100 -12.860 48.189 1.00 97.06 548 ALA A CA 1
ATOM 4301 C C . ALA A 1 548 ? -10.236 -13.670 46.894 1.00 97.06 548 ALA A C 1
ATOM 4303 O O . ALA A 1 548 ? -9.944 -14.869 46.855 1.00 97.06 548 ALA A O 1
ATOM 4304 N N . ILE A 1 549 ? -10.658 -13.002 45.824 1.00 96.00 549 ILE A N 1
ATOM 4305 C CA . ILE A 1 549 ? -10.890 -13.586 44.504 1.00 96.00 549 ILE A CA 1
ATOM 4306 C C . ILE A 1 549 ? -10.037 -12.831 43.487 1.00 96.00 549 ILE A C 1
ATOM 4308 O O . ILE A 1 549 ? -10.068 -11.604 43.420 1.00 96.00 549 ILE A O 1
ATOM 4312 N N . SER A 1 550 ? -9.270 -13.566 42.689 1.00 93.94 550 SER A N 1
ATOM 4313 C CA . SER A 1 550 ? -8.620 -13.043 41.493 1.00 93.94 550 SER A CA 1
ATOM 4314 C C . SER A 1 550 ? -9.610 -13.070 40.330 1.00 93.94 550 SER A C 1
ATOM 4316 O O . SER A 1 550 ? -10.189 -14.113 40.021 1.00 93.94 550 SER A O 1
ATOM 4318 N N . LEU A 1 551 ? -9.817 -11.908 39.716 1.00 92.31 551 LEU A N 1
ATOM 4319 C CA . LEU A 1 551 ? -10.720 -11.692 38.591 1.00 92.31 551 LEU A CA 1
ATOM 4320 C C . LEU A 1 551 ? -9.889 -11.625 37.308 1.00 92.31 551 LEU A C 1
ATOM 4322 O O . LEU A 1 551 ? -9.185 -10.640 37.077 1.00 92.31 551 LEU A O 1
ATOM 4326 N N . THR A 1 552 ? -9.927 -12.662 36.477 1.00 84.88 552 THR A N 1
ATOM 4327 C CA . THR A 1 552 ? -9.074 -12.725 35.277 1.00 84.88 552 THR A CA 1
ATOM 4328 C C . THR A 1 552 ? -9.716 -12.056 34.062 1.00 84.88 552 THR A C 1
ATOM 4330 O O . THR A 1 552 ? -10.933 -12.096 33.862 1.00 84.88 552 THR A O 1
ATOM 4333 N N . SER A 1 553 ? -8.870 -11.429 33.240 1.00 77.12 553 SER A N 1
ATOM 4334 C CA . SER A 1 553 ? -9.230 -10.775 31.976 1.00 77.12 553 SER A CA 1
ATOM 4335 C C . SER A 1 553 ? -8.847 -11.640 30.767 1.00 77.12 553 SER A C 1
ATOM 4337 O O . SER A 1 553 ? -8.047 -12.567 30.877 1.00 77.12 553 SER A O 1
ATOM 4339 N N . MET A 1 554 ? -9.353 -11.286 29.578 1.00 67.31 554 MET A N 1
ATOM 4340 C CA . MET A 1 554 ? -8.898 -11.846 28.293 1.00 67.31 554 MET A CA 1
ATOM 4341 C C . MET A 1 554 ? -7.414 -11.569 28.015 1.00 67.31 554 MET A C 1
ATOM 4343 O O . MET A 1 554 ? -6.806 -12.228 27.175 1.00 67.31 554 MET A O 1
ATOM 4347 N N . VAL A 1 555 ? -6.838 -10.548 28.659 1.00 66.44 555 VAL A N 1
ATOM 4348 C CA . VAL A 1 555 ? -5.441 -10.160 28.456 1.00 66.44 555 VAL A CA 1
ATOM 4349 C C . VAL A 1 555 ? -4.544 -11.033 29.344 1.00 66.44 555 VAL A C 1
ATOM 4351 O O . VAL A 1 555 ? -4.629 -10.924 30.570 1.00 66.44 555 VAL A O 1
ATOM 4354 N N . PRO A 1 556 ? -3.653 -11.866 28.769 1.00 71.06 556 PRO A N 1
ATOM 4355 C CA . PRO A 1 556 ? -2.794 -12.746 29.554 1.00 71.06 556 PRO A CA 1
ATOM 4356 C C . PRO A 1 556 ? -1.973 -11.981 30.598 1.00 71.06 556 PRO A C 1
ATOM 4358 O O . PRO A 1 556 ? -1.376 -10.944 30.304 1.00 71.06 556 PRO A O 1
ATOM 4361 N N . GLY A 1 557 ? -1.943 -12.502 31.826 1.00 76.38 557 GLY A N 1
ATOM 4362 C CA . GLY A 1 557 ? -1.200 -11.909 32.941 1.00 76.38 557 GLY A CA 1
ATOM 4363 C C . GLY A 1 557 ? -1.843 -10.664 33.559 1.00 76.38 557 GLY A C 1
ATOM 4364 O O . GLY A 1 557 ? -1.234 -10.051 34.434 1.00 76.38 557 GLY A O 1
ATOM 4365 N N . LYS A 1 558 ? -3.053 -10.280 33.131 1.00 79.25 558 LYS A N 1
ATOM 4366 C CA . LYS A 1 558 ? -3.832 -9.203 33.748 1.00 79.25 558 LYS A CA 1
ATOM 4367 C C . LYS A 1 558 ? -4.984 -9.781 34.561 1.00 79.25 558 LYS A C 1
ATOM 4369 O O . LYS A 1 558 ? -5.842 -10.487 34.032 1.00 79.25 558 LYS A O 1
ATOM 4374 N N . PHE A 1 559 ? -4.995 -9.462 35.847 1.00 83.69 559 PHE A N 1
ATOM 4375 C CA . PHE A 1 559 ? -6.064 -9.817 36.766 1.00 83.69 559 PHE A CA 1
ATOM 4376 C C . PHE A 1 559 ? -6.317 -8.661 37.729 1.00 83.69 559 PHE A C 1
ATOM 4378 O O . PHE A 1 559 ? -5.420 -7.868 38.011 1.00 83.69 559 PHE A O 1
ATOM 4385 N N . ASP A 1 560 ? -7.548 -8.586 38.209 1.00 88.25 560 ASP A N 1
ATOM 4386 C CA . ASP A 1 560 ? -7.990 -7.683 39.264 1.00 88.25 560 ASP A CA 1
ATOM 4387 C C . ASP A 1 560 ? -8.188 -8.501 40.559 1.00 88.25 560 ASP A C 1
ATOM 4389 O O . ASP A 1 560 ? -8.167 -9.741 40.537 1.00 88.25 560 ASP A O 1
ATOM 4393 N N . ARG A 1 561 ? -8.329 -7.836 41.705 1.00 91.56 561 ARG A N 1
ATOM 4394 C CA . ARG A 1 561 ? -8.511 -8.461 43.013 1.00 91.56 561 ARG A CA 1
ATOM 4395 C C . ARG A 1 561 ? -9.788 -7.952 43.674 1.00 91.56 561 ARG A C 1
ATOM 4397 O O . ARG A 1 561 ? -9.959 -6.768 43.934 1.00 91.56 561 ARG A O 1
ATOM 4404 N N . MET A 1 562 ? -10.656 -8.892 44.026 1.00 94.81 562 MET A N 1
ATOM 4405 C CA . MET A 1 562 ? -11.866 -8.654 44.800 1.00 94.81 562 MET A CA 1
ATOM 4406 C C . MET A 1 562 ? -11.690 -9.199 46.213 1.00 94.81 562 MET A C 1
ATOM 4408 O O . MET A 1 562 ? -11.629 -10.410 46.410 1.00 94.81 562 MET A O 1
ATOM 4412 N N . ASP A 1 563 ? -11.630 -8.297 47.189 1.00 95.38 563 ASP A N 1
ATOM 4413 C CA . ASP A 1 563 ? -11.597 -8.635 48.612 1.00 95.38 563 ASP A CA 1
ATOM 4414 C C . ASP A 1 563 ? -12.982 -8.423 49.228 1.00 95.38 563 ASP A C 1
ATOM 4416 O O . ASP A 1 563 ? -13.541 -7.326 49.170 1.00 95.38 563 ASP A O 1
ATOM 4420 N N . CYS A 1 564 ? -13.525 -9.473 49.832 1.00 96.62 564 CYS A N 1
ATOM 4421 C CA . CYS A 1 564 ? -14.809 -9.487 50.521 1.00 96.62 564 CYS A CA 1
ATOM 4422 C C . CYS A 1 564 ? -14.632 -9.966 51.961 1.00 96.62 564 CYS A C 1
ATOM 4424 O O . CYS A 1 564 ? -13.746 -10.777 52.238 1.00 96.62 564 CYS A O 1
ATOM 4426 N N . ASN A 1 565 ? -15.529 -9.550 52.856 1.00 96.50 565 ASN A N 1
ATOM 4427 C CA . ASN A 1 565 ? -15.667 -10.208 54.155 1.00 96.50 565 ASN A CA 1
ATOM 4428 C C . ASN A 1 565 ? -17.088 -10.720 54.334 1.00 96.50 565 ASN A C 1
ATOM 4430 O O . ASN A 1 565 ? -18.049 -9.981 54.125 1.00 96.50 565 ASN A O 1
ATOM 4434 N N . ILE A 1 566 ? -17.197 -11.977 54.743 1.00 95.38 566 ILE A N 1
ATOM 4435 C CA . ILE A 1 566 ? -18.456 -12.645 55.047 1.00 95.38 566 ILE A CA 1
ATOM 4436 C C . ILE A 1 566 ? -18.683 -12.517 56.550 1.00 95.38 566 ILE A C 1
ATOM 4438 O O . ILE A 1 566 ? -17.900 -13.045 57.340 1.00 95.38 566 ILE A O 1
ATOM 4442 N N . ASP A 1 567 ? -19.710 -11.779 56.952 1.00 94.19 567 ASP A N 1
ATOM 4443 C CA . ASP A 1 567 ? -19.998 -11.472 58.352 1.00 94.19 567 ASP A CA 1
ATOM 4444 C C . ASP A 1 567 ? -21.299 -12.173 58.777 1.00 94.19 567 ASP A C 1
ATOM 4446 O O . ASP A 1 567 ? -22.375 -11.787 58.313 1.00 94.19 567 ASP A O 1
ATOM 4450 N N . PRO A 1 568 ? -21.236 -13.200 59.645 1.00 91.38 568 PRO A N 1
ATOM 4451 C CA . PRO A 1 568 ? -22.431 -13.899 60.116 1.00 91.38 568 PRO A CA 1
ATOM 4452 C C . PRO A 1 568 ? -23.278 -13.051 61.077 1.00 91.38 568 PRO A C 1
ATOM 4454 O O . PRO A 1 568 ? -24.411 -13.417 61.362 1.00 91.38 568 PRO A O 1
ATOM 4457 N N . ASN A 1 569 ? -22.751 -11.929 61.588 1.00 91.69 569 ASN A N 1
ATOM 4458 C CA . ASN A 1 569 ? -23.472 -11.055 62.520 1.00 91.69 5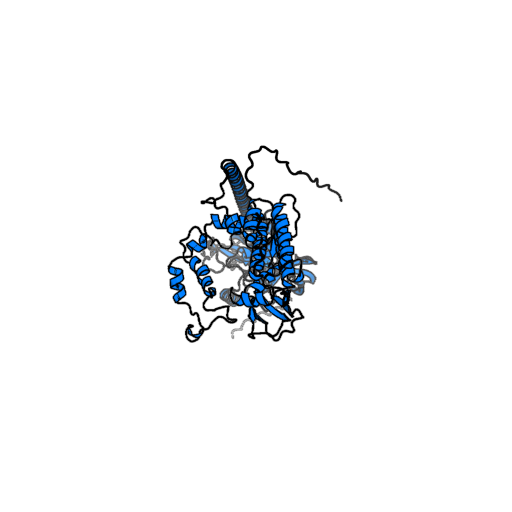69 ASN A CA 1
ATOM 4459 C C . ASN A 1 569 ? -24.283 -9.960 61.821 1.00 91.69 569 ASN A C 1
ATOM 4461 O O . ASN A 1 569 ? -24.973 -9.187 62.485 1.00 91.69 569 ASN A O 1
ATOM 4465 N N . VAL A 1 570 ? -24.161 -9.839 60.499 1.00 92.62 570 VAL A N 1
ATOM 4466 C CA . VAL A 1 570 ? -24.966 -8.907 59.709 1.00 92.62 570 VAL A CA 1
ATOM 4467 C C . VAL A 1 570 ? -26.233 -9.635 59.290 1.00 92.62 570 VAL A C 1
ATOM 4469 O O . VAL A 1 570 ? -26.154 -10.749 58.776 1.00 92.62 570 VAL A O 1
ATOM 4472 N N . SER A 1 571 ? -27.396 -9.009 59.491 1.00 94.62 571 SER A N 1
ATOM 4473 C CA . SER A 1 571 ? -28.667 -9.599 59.066 1.00 94.62 571 SER A CA 1
ATOM 4474 C C . SER A 1 571 ? -28.662 -9.869 57.557 1.00 94.62 571 SER A C 1
ATOM 4476 O O . SER A 1 571 ? -28.022 -9.139 56.790 1.00 94.62 571 SER A O 1
ATOM 4478 N N . GLY A 1 572 ? -29.442 -10.844 57.084 1.00 93.38 572 GLY A N 1
ATOM 4479 C CA . GLY A 1 572 ? -29.634 -11.088 55.651 1.00 93.38 572 GLY A CA 1
ATOM 4480 C C . GLY A 1 572 ? -30.159 -9.882 54.856 1.00 93.38 572 GLY A C 1
ATOM 4481 O O . GLY A 1 572 ? -30.142 -9.911 53.626 1.00 93.38 572 GLY A O 1
ATOM 4482 N N . THR A 1 573 ? -30.585 -8.802 55.527 1.00 93.00 573 THR A N 1
ATOM 4483 C CA . THR A 1 573 ? -31.017 -7.538 54.906 1.00 93.00 573 THR A CA 1
ATOM 4484 C C . THR A 1 573 ? -29.984 -6.409 54.992 1.00 93.00 573 THR A C 1
ATOM 4486 O O . THR A 1 573 ? -30.219 -5.330 54.461 1.00 93.00 573 THR A O 1
ATOM 4489 N N . GLY A 1 574 ? -28.836 -6.624 55.647 1.00 84.19 574 GLY A N 1
ATOM 4490 C CA . GLY A 1 574 ? -27.721 -5.670 55.728 1.00 84.19 574 GLY A CA 1
ATOM 4491 C C . GLY A 1 574 ? -27.975 -4.381 56.533 1.00 84.19 574 GLY A C 1
ATOM 4492 O O . GLY A 1 574 ? -27.073 -3.546 56.648 1.00 84.19 574 GLY A O 1
ATOM 4493 N N . ASP A 1 575 ? -29.169 -4.229 57.108 1.00 85.56 575 ASP A N 1
ATOM 4494 C CA . ASP A 1 575 ? -29.589 -3.188 58.052 1.00 85.56 575 ASP A CA 1
ATOM 4495 C C . ASP A 1 575 ? -29.210 -1.740 57.644 1.00 85.56 575 ASP A C 1
ATOM 4497 O O . ASP A 1 575 ? -29.257 -1.333 56.479 1.00 85.56 575 ASP A O 1
ATOM 4501 N N . SER A 1 576 ? -28.833 -0.921 58.633 1.00 91.00 576 SER A N 1
ATOM 4502 C CA . SER A 1 576 ? -28.514 0.505 58.492 1.00 91.00 576 SER A CA 1
ATOM 4503 C C . SER A 1 576 ? -27.362 0.794 57.525 1.00 91.00 576 SER A C 1
ATOM 4505 O O . SER A 1 576 ? -27.287 1.895 56.971 1.00 91.00 576 SER A O 1
ATOM 4507 N N . MET A 1 577 ? -26.483 -0.184 57.283 1.00 94.19 577 MET A N 1
ATOM 4508 C CA . MET A 1 577 ? -25.375 -0.057 56.339 1.00 94.19 577 MET A CA 1
ATOM 4509 C C . MET A 1 577 ? -25.897 0.095 54.906 1.00 94.19 577 MET A C 1
ATOM 4511 O O . MET A 1 577 ? -25.543 1.069 54.233 1.00 94.19 577 MET A O 1
ATOM 4515 N N . LEU A 1 578 ? -26.812 -0.780 54.471 1.00 96.12 578 LEU A N 1
ATOM 4516 C CA . LEU A 1 578 ? -27.416 -0.678 53.140 1.00 96.12 578 LEU A CA 1
ATOM 4517 C C . LEU A 1 578 ? -28.259 0.584 52.988 1.00 96.12 578 LEU A C 1
ATOM 4519 O O . LEU A 1 578 ? -28.255 1.194 51.919 1.00 96.12 578 LEU A O 1
ATOM 4523 N N . PHE A 1 579 ? -28.925 1.042 54.048 1.00 96.25 579 PHE A N 1
ATOM 4524 C CA . PHE A 1 579 ? -29.702 2.286 54.003 1.00 96.25 579 PHE A CA 1
ATOM 4525 C C . PHE A 1 579 ? -28.812 3.509 53.763 1.00 96.25 579 PHE A C 1
ATOM 4527 O O . PHE A 1 579 ? -29.131 4.364 52.930 1.00 96.25 579 PHE A O 1
ATOM 4534 N N . GLY A 1 580 ? -27.653 3.566 54.427 1.00 96.31 580 GLY A N 1
ATOM 4535 C CA . GLY A 1 580 ? -26.659 4.613 54.203 1.00 96.31 580 GLY A CA 1
ATOM 4536 C C . GLY A 1 580 ? -26.117 4.608 52.770 1.00 96.31 580 GLY A C 1
ATOM 4537 O O . GLY A 1 580 ? -26.010 5.665 52.145 1.00 96.31 580 GLY A O 1
ATOM 4538 N N . LEU A 1 581 ? -25.816 3.428 52.220 1.00 97.75 581 LEU A N 1
ATOM 4539 C CA . LEU A 1 581 ? -25.335 3.279 50.842 1.00 97.75 581 LEU A CA 1
ATOM 4540 C C . LEU A 1 581 ? -26.412 3.637 49.804 1.00 97.75 581 LEU A C 1
ATOM 4542 O O . LEU A 1 581 ? -26.139 4.393 48.871 1.00 97.75 581 LEU A O 1
ATOM 4546 N N . THR A 1 582 ? -27.647 3.175 50.003 1.00 98.12 582 THR A N 1
ATOM 4547 C CA . THR A 1 582 ? -28.805 3.477 49.141 1.00 98.12 582 THR A CA 1
ATOM 4548 C C . THR A 1 582 ? -29.073 4.974 49.092 1.00 98.12 582 THR A C 1
ATOM 4550 O O . THR A 1 582 ? -29.192 5.550 48.011 1.00 98.12 582 THR A O 1
ATOM 4553 N N . SER A 1 583 ? -29.074 5.634 50.252 1.00 97.50 583 SER A N 1
ATOM 4554 C CA . SER A 1 583 ? -29.320 7.075 50.358 1.00 97.50 583 SER A CA 1
ATOM 4555 C C . SER A 1 583 ? -28.295 7.902 49.574 1.00 97.50 583 SER A C 1
ATOM 4557 O O . SER A 1 583 ? -28.663 8.889 48.934 1.00 97.50 583 SER A O 1
ATOM 4559 N N . LYS A 1 584 ? -27.017 7.485 49.548 1.00 97.62 584 LYS A N 1
ATOM 4560 C CA . LYS A 1 584 ? -25.978 8.137 48.725 1.00 97.62 584 LYS A CA 1
ATOM 4561 C C . LYS A 1 584 ? -26.320 8.074 47.234 1.00 97.62 584 LYS A C 1
ATOM 4563 O O . LYS A 1 584 ? -26.200 9.083 46.537 1.00 97.62 584 LYS A O 1
ATOM 4568 N N . VAL A 1 585 ? -26.745 6.906 46.746 1.00 97.88 585 VAL A N 1
ATOM 4569 C CA . VAL A 1 585 ? -27.107 6.704 45.334 1.00 97.88 585 VAL A CA 1
ATOM 4570 C C . VAL A 1 585 ? -28.371 7.490 44.988 1.00 97.88 585 VAL A C 1
ATOM 4572 O O . VAL A 1 585 ? -28.362 8.245 44.019 1.00 97.88 585 VAL A O 1
ATOM 4575 N N . VAL A 1 586 ? -29.418 7.405 45.810 1.00 98.00 586 VAL A N 1
ATOM 4576 C CA . VAL A 1 586 ? -30.681 8.140 45.620 1.00 98.00 586 VAL A CA 1
ATOM 4577 C C . VAL A 1 586 ? -30.453 9.653 45.574 1.00 98.00 586 VAL A C 1
ATOM 4579 O O . VAL A 1 586 ? -30.957 10.325 44.673 1.00 98.00 586 VAL A O 1
ATOM 4582 N N . ALA A 1 587 ? -29.629 10.198 46.475 1.00 97.19 587 ALA A N 1
ATOM 4583 C CA . ALA A 1 587 ? -29.288 11.621 46.477 1.00 97.19 587 ALA A CA 1
ATOM 4584 C C . ALA A 1 587 ? -28.577 12.059 45.184 1.00 97.19 587 ALA A C 1
ATOM 4586 O O . ALA A 1 587 ? -28.768 13.187 44.719 1.00 97.19 587 ALA A O 1
ATOM 4587 N N . LYS A 1 588 ? -27.771 11.173 44.583 1.00 96.12 588 LYS A N 1
ATOM 4588 C CA . LYS A 1 588 ? -27.156 11.411 43.274 1.00 96.12 588 LYS A CA 1
ATOM 4589 C C . LYS A 1 588 ? -28.191 11.306 42.152 1.00 96.12 588 LYS A C 1
ATOM 4591 O O . LYS A 1 588 ? -28.216 12.191 41.305 1.00 96.12 588 LYS A O 1
ATOM 4596 N N . VAL A 1 589 ? -29.075 10.305 42.182 1.00 96.31 589 VAL A N 1
ATOM 4597 C CA . VAL A 1 589 ? -30.155 10.108 41.195 1.00 96.31 589 VAL A CA 1
ATOM 4598 C C . VAL A 1 589 ? -31.108 11.303 41.131 1.00 96.31 589 VAL A C 1
ATOM 4600 O O . VAL A 1 589 ? -31.501 11.731 40.046 1.00 96.31 589 VAL A O 1
ATOM 4603 N N . ALA A 1 590 ? -31.425 11.910 42.276 1.00 94.56 590 ALA A N 1
ATOM 4604 C CA . ALA A 1 590 ? -32.261 13.108 42.351 1.00 94.56 590 ALA A CA 1
ATOM 4605 C C . ALA A 1 590 ? -31.689 14.308 41.569 1.00 94.56 590 ALA A C 1
ATOM 4607 O O . ALA A 1 590 ? -32.436 15.201 41.181 1.00 94.56 590 ALA A O 1
ATOM 4608 N N . ARG A 1 591 ? -30.374 14.320 41.315 1.00 92.88 591 ARG A N 1
ATOM 4609 C CA . ARG A 1 591 ? -29.663 15.374 40.574 1.00 92.88 591 ARG A CA 1
ATOM 4610 C C . ARG A 1 591 ? -29.282 14.953 39.150 1.00 92.88 591 ARG A C 1
ATOM 4612 O O . ARG A 1 591 ? -28.563 15.692 38.485 1.00 92.88 591 ARG A O 1
ATOM 4619 N N . THR A 1 592 ? -29.689 13.761 38.713 1.00 88.25 592 THR A N 1
ATOM 4620 C CA . THR A 1 592 ? -29.361 13.244 37.383 1.00 88.25 592 THR A CA 1
ATOM 4621 C C . THR A 1 592 ? -30.143 13.972 36.303 1.00 88.25 592 THR A C 1
ATOM 4623 O O . THR A 1 592 ? -31.369 14.025 36.350 1.00 88.25 592 THR A O 1
ATOM 4626 N N . GLU A 1 593 ? -29.429 14.433 35.280 1.00 82.81 593 GLU A N 1
ATOM 4627 C CA . GLU A 1 593 ? -30.005 14.870 34.012 1.00 82.81 593 GLU A CA 1
ATOM 4628 C C . GLU A 1 593 ? -29.596 13.903 32.891 1.00 82.81 593 GLU A C 1
ATOM 4630 O O . GLU A 1 593 ? -28.448 13.443 32.873 1.00 82.81 593 GLU A O 1
ATOM 4635 N N . PRO A 1 594 ? -30.489 13.600 31.931 1.00 86.19 594 PRO A N 1
ATOM 4636 C CA . PRO A 1 594 ? -31.853 14.120 31.763 1.00 86.19 594 PRO A CA 1
ATOM 4637 C C . PRO A 1 594 ? -32.916 13.382 32.611 1.00 86.19 594 PRO A C 1
ATOM 4639 O O . PRO A 1 594 ? -32.641 12.286 33.109 1.00 86.19 594 PRO A O 1
ATOM 4642 N N . PRO A 1 595 ? -34.151 13.924 32.718 1.00 88.19 595 PRO A N 1
ATOM 4643 C CA . PRO A 1 595 ? -35.249 13.309 33.475 1.00 88.19 595 PRO A CA 1
ATOM 4644 C C . PRO A 1 595 ? -35.529 11.851 33.099 1.00 88.19 595 PRO A C 1
ATOM 4646 O O . PRO A 1 595 ? -35.766 11.031 33.974 1.00 88.19 595 PRO A O 1
ATOM 4649 N N . SER A 1 596 ? -35.386 11.489 31.821 1.00 85.19 596 SER A N 1
ATOM 4650 C CA . SER A 1 596 ? -35.571 10.104 31.375 1.00 85.19 596 SER A CA 1
ATOM 4651 C C . SER A 1 596 ? -34.605 9.134 32.059 1.00 85.19 596 SER A C 1
ATOM 4653 O O . SER A 1 596 ? -35.013 8.059 32.487 1.00 85.19 596 SER A O 1
ATOM 4655 N N . LEU A 1 597 ? -33.329 9.511 32.205 1.00 87.50 597 LEU A N 1
ATOM 4656 C CA . LEU A 1 597 ? -32.355 8.693 32.927 1.00 87.50 597 LEU A CA 1
ATOM 4657 C C . LEU A 1 597 ? -32.716 8.621 34.410 1.00 87.50 597 LEU A C 1
ATOM 4659 O O . LEU A 1 597 ? -32.622 7.556 35.011 1.00 87.50 597 LEU A O 1
ATOM 4663 N N . GLN A 1 598 ? -33.137 9.741 34.997 1.00 92.88 598 GLN A N 1
ATOM 4664 C CA . GLN A 1 598 ? -33.584 9.772 36.383 1.00 92.88 598 GLN A CA 1
ATOM 4665 C C . GLN A 1 598 ? -34.760 8.813 36.624 1.00 92.88 598 GLN A C 1
ATOM 4667 O O . GLN A 1 598 ? -34.725 8.079 37.607 1.00 92.88 598 GLN A O 1
ATOM 4672 N N . ASP A 1 599 ? -35.763 8.795 35.749 1.00 91.62 599 ASP A N 1
ATOM 4673 C CA . ASP A 1 599 ? -36.946 7.943 35.898 1.00 91.62 599 ASP A CA 1
ATOM 4674 C C . ASP A 1 599 ? -36.582 6.458 35.839 1.00 91.62 599 ASP A C 1
ATOM 4676 O O . ASP A 1 599 ? -36.993 5.693 36.709 1.00 91.62 599 ASP A O 1
ATOM 4680 N N . ILE A 1 600 ? -35.704 6.070 34.912 1.00 90.56 600 ILE A N 1
ATOM 4681 C CA . ILE A 1 600 ? -35.186 4.696 34.829 1.00 90.56 600 ILE A CA 1
ATOM 4682 C C . ILE A 1 600 ? -34.404 4.325 36.095 1.00 90.56 600 ILE A C 1
ATOM 4684 O O . ILE A 1 600 ? -34.537 3.222 36.619 1.00 90.56 600 ILE A O 1
ATOM 4688 N N . MET A 1 601 ? -33.589 5.239 36.631 1.00 93.94 601 MET A N 1
ATOM 4689 C CA . MET A 1 601 ? -32.861 4.978 37.878 1.00 93.94 601 MET A CA 1
ATOM 4690 C C . MET A 1 601 ? -33.802 4.841 39.075 1.00 93.94 601 MET A C 1
ATOM 4692 O O . MET A 1 601 ? -33.558 4.000 39.938 1.00 93.94 601 MET A O 1
ATOM 4696 N N . LYS A 1 602 ? -34.874 5.641 39.135 1.00 95.44 602 LYS A N 1
ATOM 4697 C CA . LYS A 1 602 ? -35.913 5.515 40.166 1.00 95.44 602 LYS A CA 1
ATOM 4698 C C . LYS A 1 602 ? -36.632 4.177 40.056 1.00 95.44 602 LYS A C 1
ATOM 4700 O O . LYS A 1 602 ? -36.827 3.524 41.072 1.00 95.44 602 LYS A O 1
ATOM 4705 N N . GLU A 1 603 ? -36.964 3.743 38.844 1.00 92.50 603 GLU A N 1
ATOM 4706 C CA . GLU A 1 603 ? -37.558 2.430 38.597 1.00 92.50 603 GLU A CA 1
ATOM 4707 C C . GLU A 1 603 ? -36.645 1.309 39.111 1.00 92.50 603 GLU A C 1
ATOM 4709 O O . GLU A 1 603 ? -37.078 0.483 39.913 1.00 92.50 603 GLU A O 1
ATOM 4714 N N . ARG A 1 604 ? -35.351 1.333 38.764 1.00 92.25 604 ARG A N 1
ATOM 4715 C CA . ARG A 1 604 ? -34.372 0.331 39.231 1.00 92.25 604 ARG A CA 1
ATOM 4716 C C . ARG A 1 604 ? -34.157 0.345 40.745 1.00 92.25 604 ARG A C 1
ATOM 4718 O O . ARG A 1 604 ? -33.878 -0.698 41.325 1.00 92.25 604 ARG A O 1
ATOM 4725 N N . LEU A 1 605 ? -34.290 1.507 41.383 1.00 97.19 605 LEU A N 1
ATOM 4726 C CA . LEU A 1 605 ? -34.166 1.665 42.835 1.00 97.19 605 LEU A CA 1
ATOM 4727 C C . LEU A 1 605 ? -35.480 1.440 43.592 1.00 97.19 605 LEU A C 1
ATOM 4729 O O . LEU A 1 605 ? -35.450 1.378 44.817 1.00 97.19 605 LEU A O 1
ATOM 4733 N N . SER A 1 606 ? -36.618 1.308 42.907 1.00 96.62 606 SER A N 1
ATOM 4734 C CA . SER A 1 606 ? -37.937 1.209 43.549 1.00 96.62 606 SER A CA 1
ATOM 4735 C C . SER A 1 606 ? -38.099 -0.033 44.429 1.00 96.62 606 SER A C 1
ATOM 4737 O O . SER A 1 606 ? -38.896 -0.026 45.362 1.00 96.62 606 SER A O 1
ATOM 4739 N N . SER A 1 607 ? -37.300 -1.077 44.187 1.00 96.00 607 SER A N 1
ATOM 4740 C CA . SER A 1 607 ? -37.252 -2.271 45.031 1.00 96.00 607 SER A CA 1
ATOM 4741 C C . SER A 1 607 ? -36.543 -2.038 46.368 1.00 96.00 607 SER A C 1
ATOM 4743 O O . SER A 1 607 ? -36.807 -2.764 47.318 1.00 96.00 607 SER A O 1
ATOM 4745 N N . VAL A 1 608 ? -35.662 -1.036 46.466 1.00 97.31 608 VAL A N 1
ATOM 4746 C CA . VAL A 1 608 ? -34.831 -0.765 47.656 1.00 97.31 608 VAL A CA 1
ATOM 4747 C C . VAL A 1 608 ? -35.125 0.586 48.311 1.00 97.31 608 VAL A C 1
ATOM 4749 O O . VAL A 1 608 ? -34.661 0.855 49.420 1.00 97.31 608 VAL A O 1
ATOM 4752 N N . PHE A 1 609 ? -35.877 1.456 47.638 1.00 98.00 609 PHE A N 1
ATOM 4753 C CA . PHE A 1 609 ? -36.193 2.798 48.106 1.00 98.00 609 PHE A CA 1
ATOM 4754 C C . PHE A 1 609 ? -37.601 3.220 47.687 1.00 98.00 609 PHE A C 1
ATOM 4756 O O . PHE A 1 609 ? -37.938 3.247 46.503 1.00 98.00 609 PHE A O 1
ATOM 4763 N N . ASP A 1 610 ? -38.402 3.621 48.668 1.00 97.06 610 ASP A N 1
ATOM 4764 C CA . ASP A 1 610 ? -39.714 4.210 48.448 1.00 97.06 610 ASP A CA 1
ATOM 4765 C C . ASP A 1 610 ? -39.552 5.716 48.212 1.00 97.06 610 ASP A C 1
ATOM 4767 O O . ASP A 1 610 ? -39.295 6.496 49.133 1.00 97.06 610 ASP A O 1
ATOM 4771 N N . PHE A 1 611 ? -39.702 6.135 46.955 1.00 95.69 611 PHE A N 1
ATOM 4772 C CA . PHE A 1 611 ? -39.588 7.540 46.566 1.00 95.69 611 PHE A CA 1
ATOM 4773 C C . PHE A 1 611 ? -40.758 8.410 47.046 1.00 95.69 611 PHE A C 1
ATOM 4775 O O . PHE A 1 611 ? -40.588 9.625 47.116 1.00 95.69 611 PHE A O 1
ATOM 4782 N N . GLN A 1 612 ? -41.916 7.827 47.379 1.00 95.62 612 GLN A N 1
ATOM 4783 C CA . GLN A 1 612 ? -43.066 8.572 47.900 1.00 95.62 612 GLN A CA 1
ATOM 4784 C C . GLN A 1 612 ? -42.905 8.838 49.397 1.00 95.62 612 GLN A C 1
ATOM 4786 O O . GLN A 1 612 ? -43.058 9.975 49.838 1.00 95.62 612 GLN A O 1
ATOM 4791 N N . ALA A 1 613 ? -42.546 7.808 50.166 1.00 96.56 613 ALA A N 1
ATOM 4792 C CA . ALA A 1 613 ? -42.296 7.932 51.601 1.00 96.56 613 ALA A CA 1
ATOM 4793 C C . ALA A 1 613 ? -40.872 8.418 51.933 1.00 96.56 613 ALA A C 1
ATOM 4795 O O . ALA A 1 613 ? -40.567 8.704 53.089 1.00 96.56 613 ALA A O 1
ATOM 4796 N N . THR A 1 614 ? -39.995 8.550 50.932 1.00 96.62 614 THR A N 1
ATOM 4797 C CA . THR A 1 614 ? -38.587 8.969 51.070 1.00 96.62 614 THR A CA 1
ATOM 4798 C C . THR A 1 614 ? -37.784 8.114 52.056 1.00 96.62 614 THR A C 1
ATOM 4800 O O . THR A 1 614 ? -36.934 8.617 52.789 1.00 96.62 614 THR A O 1
ATOM 4803 N N . GLN A 1 615 ? -38.042 6.806 52.067 1.00 97.00 615 GLN A N 1
ATOM 4804 C CA . GLN A 1 615 ? -37.453 5.857 53.014 1.00 97.00 615 GLN A CA 1
ATOM 4805 C C . GLN A 1 615 ? -36.851 4.641 52.302 1.00 97.00 615 GLN A C 1
ATOM 4807 O O . GLN A 1 615 ? -37.323 4.220 51.246 1.00 97.00 615 GLN A O 1
ATOM 4812 N N . CYS A 1 616 ? -35.806 4.057 52.891 1.00 96.69 616 CYS A N 1
ATOM 4813 C CA . CYS A 1 616 ? -35.249 2.797 52.400 1.00 96.69 616 CYS A CA 1
ATOM 4814 C C . CYS A 1 616 ? -36.182 1.629 52.744 1.00 96.69 616 CYS A C 1
ATOM 4816 O O . CYS A 1 616 ? -36.782 1.606 53.818 1.00 96.69 616 CYS A O 1
ATOM 4818 N N . ILE A 1 617 ? -36.265 0.651 51.846 1.00 96.25 617 ILE A N 1
ATOM 4819 C CA . ILE A 1 617 ? -37.030 -0.581 52.043 1.00 96.25 617 ILE A CA 1
ATOM 4820 C C . ILE A 1 617 ? -36.056 -1.661 52.522 1.00 96.25 617 ILE A C 1
ATOM 4822 O O . ILE A 1 617 ? -35.002 -1.863 51.919 1.00 96.25 617 ILE A O 1
ATOM 4826 N N . ALA A 1 618 ? -36.391 -2.353 53.612 1.00 95.31 618 ALA A N 1
ATOM 4827 C CA . ALA A 1 618 ? -35.630 -3.517 54.053 1.00 95.31 618 ALA A CA 1
ATOM 4828 C C . ALA A 1 618 ? -35.847 -4.670 53.060 1.00 95.31 618 ALA A C 1
ATOM 4830 O O . ALA A 1 618 ? -36.954 -5.193 52.942 1.00 95.31 618 ALA A O 1
ATOM 4831 N N . VAL A 1 619 ? -34.793 -5.061 52.345 1.00 95.56 619 VAL A N 1
ATOM 4832 C CA . VAL A 1 619 ? -34.818 -6.163 51.375 1.00 95.56 619 VAL A CA 1
ATOM 4833 C C . VAL A 1 619 ? -33.667 -7.133 51.621 1.00 95.56 619 VAL A C 1
ATOM 4835 O O . VAL A 1 619 ? -32.663 -6.733 52.212 1.00 95.56 619 VAL A O 1
ATOM 4838 N N . PRO A 1 620 ? -33.758 -8.388 51.142 1.00 95.69 620 PRO A N 1
ATOM 4839 C CA . PRO A 1 620 ? -32.619 -9.300 51.144 1.00 95.69 620 PRO A CA 1
ATOM 4840 C C . PRO A 1 620 ? -31.401 -8.691 50.434 1.00 95.69 620 PRO A C 1
ATOM 4842 O O . PRO A 1 620 ? -31.529 -8.074 49.373 1.00 95.69 620 PRO A O 1
ATOM 4845 N N . PHE A 1 621 ? -30.206 -8.919 50.977 1.00 96.38 621 PHE A N 1
ATOM 4846 C CA . PHE A 1 621 ? -28.944 -8.361 50.478 1.00 96.38 621 PHE A CA 1
ATOM 4847 C C . PHE A 1 621 ? -28.712 -8.661 48.989 1.00 96.38 621 PHE A C 1
ATOM 4849 O O . PHE A 1 621 ? -28.282 -7.787 48.240 1.00 96.38 621 PHE A O 1
ATOM 4856 N N . GLY A 1 622 ? -29.063 -9.865 48.524 1.00 94.56 622 GLY A N 1
ATOM 4857 C CA . GLY A 1 622 ? -28.955 -10.228 47.108 1.00 94.56 622 GLY A CA 1
ATOM 4858 C C . GLY A 1 622 ? -29.818 -9.361 46.182 1.00 94.56 622 GLY A C 1
ATOM 4859 O O . GLY A 1 622 ? -29.332 -8.909 45.144 1.00 94.56 622 GLY A O 1
ATOM 4860 N N . ALA A 1 623 ? -31.054 -9.049 46.588 1.00 93.69 623 ALA A N 1
ATOM 4861 C CA . ALA A 1 623 ? -31.945 -8.157 45.844 1.00 93.69 623 ALA A CA 1
ATOM 4862 C C . ALA A 1 623 ? -31.429 -6.709 45.852 1.00 93.69 623 ALA A C 1
ATOM 4864 O O . ALA A 1 623 ? -31.524 -5.998 44.851 1.00 93.69 623 ALA A O 1
ATOM 4865 N N . TRP A 1 624 ? -30.815 -6.284 46.960 1.00 96.94 624 TRP A N 1
ATOM 4866 C CA . TRP A 1 624 ? -30.161 -4.981 47.028 1.00 96.94 624 TRP A CA 1
ATOM 4867 C C . TRP A 1 624 ? -28.967 -4.879 46.069 1.00 96.94 624 TRP A C 1
ATOM 4869 O O . TRP A 1 624 ? -28.858 -3.911 45.312 1.00 96.94 624 TRP A O 1
ATOM 4879 N N . VAL A 1 625 ? -28.095 -5.896 46.056 1.00 96.69 625 VAL A N 1
ATOM 4880 C CA . VAL A 1 625 ? -26.946 -5.962 45.140 1.00 96.69 625 VAL A CA 1
ATOM 4881 C C . VAL A 1 625 ? -27.416 -5.936 43.689 1.00 96.69 625 VAL A C 1
ATOM 4883 O O . VAL A 1 625 ? -26.811 -5.253 42.866 1.00 96.69 625 VAL A O 1
ATOM 4886 N N . GLU A 1 626 ? -28.509 -6.628 43.372 1.00 94.00 626 GLU A N 1
ATOM 4887 C CA . GLU A 1 626 ? -29.122 -6.615 42.045 1.00 94.00 626 GLU A CA 1
ATOM 4888 C C . GLU A 1 626 ? -29.582 -5.221 41.614 1.00 94.00 626 GLU A C 1
ATOM 4890 O O . GLU A 1 626 ? -29.239 -4.781 40.514 1.00 94.00 626 GLU A O 1
ATOM 4895 N N . ALA A 1 627 ? -30.280 -4.494 42.489 1.00 95.38 627 ALA A N 1
ATOM 4896 C CA . ALA A 1 627 ? -30.711 -3.127 42.210 1.00 95.38 627 ALA A CA 1
ATOM 4897 C C . ALA A 1 627 ? -29.512 -2.197 41.954 1.00 95.38 627 ALA A C 1
ATOM 4899 O O . ALA A 1 627 ? -29.481 -1.470 40.958 1.00 95.38 627 ALA A O 1
ATOM 4900 N N . MET A 1 628 ? -28.479 -2.256 42.803 1.00 97.31 628 MET A N 1
ATOM 4901 C CA . MET A 1 628 ? -27.280 -1.417 42.658 1.00 97.31 628 MET A CA 1
ATOM 4902 C C . MET A 1 628 ? -26.444 -1.785 41.432 1.00 97.31 628 MET A C 1
ATOM 4904 O O . MET A 1 628 ? -25.925 -0.899 40.745 1.00 97.31 628 MET A O 1
ATOM 4908 N N . TRP A 1 629 ? -26.344 -3.078 41.120 1.00 94.69 629 TRP A N 1
ATOM 4909 C CA . TRP A 1 629 ? -25.732 -3.561 39.887 1.00 94.69 629 TRP A CA 1
ATOM 4910 C C . TRP A 1 629 ? -26.487 -3.032 38.663 1.00 94.69 629 TRP A C 1
ATOM 4912 O O . TRP A 1 629 ? -25.870 -2.465 37.761 1.00 94.69 629 TRP A O 1
ATOM 4922 N N . GLY A 1 630 ? -27.821 -3.104 38.677 1.00 92.44 630 GLY A N 1
ATOM 4923 C CA . GLY A 1 630 ? -28.675 -2.558 37.626 1.00 92.44 630 GLY A CA 1
ATOM 4924 C C . GLY A 1 630 ? -28.459 -1.059 37.422 1.00 92.44 630 GLY A C 1
ATOM 4925 O O . GLY A 1 630 ? -28.279 -0.617 36.288 1.00 92.44 630 GLY A O 1
ATOM 4926 N N . VAL A 1 631 ? -28.383 -0.276 38.503 1.00 95.00 631 VAL A N 1
ATOM 4927 C CA . VAL A 1 631 ? -28.072 1.164 38.447 1.00 95.00 631 VAL A CA 1
ATOM 4928 C C . VAL A 1 631 ? -26.701 1.415 37.819 1.00 95.00 631 VAL A C 1
ATOM 4930 O O . VAL A 1 631 ? -26.589 2.216 36.890 1.00 95.00 631 VAL A O 1
ATOM 4933 N N . ALA A 1 632 ? -25.656 0.728 38.286 1.00 92.50 632 ALA A N 1
ATOM 4934 C CA . ALA A 1 632 ? -24.301 0.891 37.763 1.00 92.50 632 ALA A CA 1
ATOM 4935 C C . ALA A 1 632 ? -24.201 0.530 36.272 1.00 92.50 632 ALA A C 1
ATOM 4937 O O . ALA A 1 632 ? -23.604 1.282 35.496 1.00 92.50 632 ALA A O 1
ATOM 4938 N N . TYR A 1 633 ? -24.805 -0.590 35.867 1.00 88.69 633 TYR A N 1
ATOM 4939 C CA . TYR A 1 633 ? -24.832 -1.049 34.480 1.00 88.69 633 TYR A CA 1
ATOM 4940 C C . TYR A 1 633 ? -25.586 -0.069 33.577 1.00 88.69 633 TYR A C 1
ATOM 4942 O O . TYR A 1 633 ? -25.076 0.357 32.540 1.00 88.69 633 TYR A O 1
ATOM 4950 N N . THR A 1 634 ? -26.775 0.351 34.003 1.00 88.50 634 THR A N 1
ATOM 4951 C CA . THR A 1 634 ? -27.651 1.259 33.254 1.00 88.50 634 THR A CA 1
ATOM 4952 C C . THR A 1 634 ? -27.008 2.638 33.099 1.00 88.50 634 THR A C 1
ATOM 4954 O O . THR A 1 634 ? -26.980 3.195 32.004 1.00 88.50 634 THR A O 1
ATOM 4957 N N . ALA A 1 635 ? -26.422 3.181 34.171 1.00 90.69 635 ALA A N 1
ATOM 4958 C CA . ALA A 1 635 ? -25.770 4.487 34.142 1.00 90.69 635 ALA A CA 1
ATOM 4959 C C . ALA A 1 635 ? -24.517 4.477 33.252 1.00 90.69 635 ALA A C 1
ATOM 4961 O O . ALA A 1 635 ? -24.290 5.432 32.507 1.00 90.69 635 ALA A O 1
ATOM 4962 N N . ARG A 1 636 ? -23.741 3.382 33.265 1.00 86.62 636 ARG A N 1
ATOM 4963 C CA . ARG A 1 636 ? -22.598 3.208 32.356 1.00 86.62 636 ARG A CA 1
ATOM 4964 C C . ARG A 1 636 ? -23.047 3.060 30.905 1.00 86.62 636 ARG A C 1
ATOM 4966 O O . ARG A 1 636 ? -22.468 3.683 30.023 1.00 86.62 636 ARG A O 1
ATOM 4973 N N . SER A 1 637 ? -24.075 2.260 30.649 1.00 83.88 637 SER A N 1
ATOM 4974 C CA . SER A 1 637 ? -24.612 2.067 29.297 1.00 83.88 637 SER A CA 1
ATOM 4975 C C . SER A 1 637 ? -25.127 3.386 28.728 1.00 83.88 637 SER A C 1
ATOM 4977 O O . SER A 1 637 ? -24.822 3.735 27.589 1.00 83.88 637 SER A O 1
ATOM 4979 N N . TYR A 1 638 ? -25.806 4.182 29.557 1.00 85.88 638 TYR A N 1
ATOM 4980 C CA . TYR A 1 638 ? -26.220 5.528 29.192 1.00 85.88 638 TYR A CA 1
ATOM 4981 C C . TYR A 1 638 ? -25.024 6.442 28.899 1.00 85.88 638 TYR A C 1
ATOM 4983 O O . TYR A 1 638 ? -25.014 7.114 27.869 1.00 85.88 638 TYR A O 1
ATOM 4991 N N . SER A 1 639 ? -24.000 6.469 29.763 1.00 85.25 639 SER A N 1
ATOM 4992 C CA . SER A 1 639 ? -22.833 7.335 29.553 1.00 85.25 639 SER A CA 1
ATOM 4993 C C . SER A 1 639 ? -22.098 7.000 28.252 1.00 85.25 639 SER A C 1
ATOM 4995 O O . SER A 1 639 ? -21.683 7.909 27.539 1.00 85.25 639 SER A O 1
ATOM 4997 N N . VAL A 1 640 ? -21.995 5.714 27.905 1.00 80.88 640 VAL A N 1
ATOM 4998 C CA . VAL A 1 640 ? -21.394 5.247 26.647 1.00 80.88 640 VAL A CA 1
ATOM 4999 C C . VAL A 1 640 ? -22.280 5.567 25.441 1.00 80.88 640 VAL A C 1
ATOM 5001 O O . VAL A 1 640 ? -21.784 6.093 24.448 1.00 80.88 640 VAL A O 1
ATOM 5004 N N . GLY A 1 641 ? -23.588 5.307 25.520 1.00 77.00 641 GLY A N 1
ATOM 5005 C CA . GLY A 1 641 ? -24.518 5.526 24.407 1.00 77.00 641 GLY A CA 1
ATOM 5006 C C . GLY A 1 641 ? -24.609 6.987 23.955 1.00 77.00 641 GLY A C 1
ATOM 5007 O O . GLY A 1 641 ? -24.879 7.262 22.790 1.00 77.00 641 GLY A O 1
ATOM 5008 N N . GLN A 1 642 ? -24.326 7.931 24.853 1.00 76.31 642 GLN A N 1
ATOM 5009 C CA . GLN A 1 642 ? -24.309 9.364 24.551 1.00 76.31 642 GLN A CA 1
ATOM 5010 C C . GLN A 1 642 ? -23.013 9.859 23.888 1.00 76.31 642 GLN A C 1
ATOM 5012 O O . GLN A 1 642 ? -22.995 10.982 23.388 1.00 76.31 642 GLN A O 1
ATOM 5017 N N . LEU A 1 643 ? -21.945 9.052 23.860 1.00 69.06 643 LEU A N 1
ATOM 5018 C CA . LEU A 1 643 ? -20.734 9.369 23.092 1.00 69.06 643 LEU A CA 1
ATOM 5019 C C . LEU A 1 643 ? -20.921 9.119 21.592 1.00 69.06 643 LEU A C 1
ATOM 5021 O O . LEU A 1 643 ? -20.153 9.623 20.777 1.00 69.06 643 LEU A O 1
ATOM 5025 N N . LEU A 1 644 ? -21.949 8.366 21.193 1.00 64.56 644 LEU A N 1
ATOM 5026 C CA . LEU A 1 644 ? -22.219 8.145 19.779 1.00 64.56 644 LEU A CA 1
ATOM 5027 C C . LEU A 1 644 ? -22.518 9.489 19.095 1.00 64.56 644 LEU A C 1
ATOM 5029 O O . LEU A 1 644 ? -23.313 10.273 19.621 1.00 64.56 644 LEU A O 1
ATOM 5033 N N . PRO A 1 645 ? -21.882 9.784 17.943 1.00 55.03 645 PRO A N 1
ATOM 5034 C CA . PRO A 1 645 ? -22.033 11.069 17.282 1.00 55.03 645 PRO A CA 1
ATOM 5035 C C . PRO A 1 645 ? -23.511 11.333 17.000 1.00 55.03 645 PRO A C 1
ATOM 5037 O O . PRO A 1 645 ? -24.137 10.669 16.172 1.00 55.03 645 PRO A O 1
ATOM 5040 N N . ARG A 1 646 ? -24.083 12.316 17.703 1.00 54.34 646 ARG A N 1
ATOM 5041 C CA . ARG A 1 646 ? -25.400 12.842 17.360 1.00 54.34 646 ARG A CA 1
ATOM 5042 C C . ARG A 1 646 ? -25.237 13.513 16.006 1.00 54.34 646 ARG A C 1
ATOM 5044 O O . ARG A 1 646 ? -24.410 14.414 15.873 1.00 54.34 646 ARG A O 1
ATOM 5051 N N . GLN A 1 647 ? -26.002 13.075 15.003 1.00 43.25 647 GLN A N 1
ATOM 5052 C CA . GLN A 1 647 ? -26.143 13.862 13.779 1.00 43.25 647 GLN A CA 1
ATOM 5053 C C . GLN A 1 647 ? -26.457 15.289 14.216 1.00 43.25 647 GLN A C 1
ATOM 5055 O O . GLN A 1 647 ? -27.379 15.483 15.013 1.00 43.25 647 GLN A O 1
ATOM 5060 N N . ALA A 1 648 ? -25.654 16.255 13.762 1.00 43.94 648 ALA A N 1
ATOM 5061 C CA . ALA A 1 648 ? -25.957 17.658 13.957 1.00 43.94 648 ALA A CA 1
ATOM 5062 C C . ALA A 1 648 ? -27.376 17.851 13.427 1.00 43.94 648 ALA A C 1
ATOM 5064 O O . ALA A 1 648 ? -27.623 17.786 12.223 1.00 43.94 648 ALA A O 1
ATOM 5065 N N . THR A 1 649 ? -28.338 17.967 14.340 1.00 40.00 649 THR A N 1
ATOM 5066 C CA . THR A 1 649 ? -29.681 18.355 13.950 1.00 40.00 649 THR A CA 1
ATOM 5067 C C . THR A 1 649 ? -29.488 19.736 13.366 1.00 40.00 649 THR A C 1
ATOM 5069 O O . THR A 1 649 ? -28.955 20.613 14.042 1.00 40.00 649 THR A O 1
ATOM 5072 N N . ALA A 1 650 ? -29.789 19.887 12.076 1.00 41.38 650 ALA A N 1
ATOM 5073 C CA . ALA A 1 650 ? -29.747 21.169 11.402 1.00 41.38 650 ALA A CA 1
ATOM 5074 C C . ALA A 1 650 ? -30.700 22.103 12.156 1.00 41.38 650 ALA A C 1
ATOM 5076 O O . ALA A 1 650 ? -31.910 22.117 11.929 1.00 41.38 650 ALA A O 1
ATOM 5077 N N . SER A 1 651 ? -30.167 22.818 13.143 1.00 39.88 651 SER A N 1
ATOM 5078 C CA . SER A 1 651 ? -30.879 23.866 13.836 1.00 39.88 651 SER A CA 1
ATOM 5079 C C . SER A 1 651 ? -31.046 24.976 12.814 1.00 39.88 651 SER A C 1
ATOM 5081 O O . SER A 1 651 ? -30.078 25.648 12.460 1.00 39.88 651 SER A O 1
ATOM 5083 N N . ASN A 1 652 ? -32.270 25.123 12.312 1.00 43.03 652 ASN A N 1
ATOM 5084 C CA . ASN A 1 652 ? -32.720 26.291 11.571 1.00 43.03 652 ASN A CA 1
ATOM 5085 C C . ASN A 1 652 ? -32.339 27.554 12.355 1.00 43.03 652 ASN A C 1
ATOM 5087 O O . ASN A 1 652 ? -32.999 27.922 13.324 1.00 43.03 652 ASN A O 1
ATOM 5091 N N . GLY A 1 653 ? -31.250 28.198 11.954 1.00 41.72 653 GLY A N 1
ATOM 5092 C CA . GLY A 1 653 ? -30.755 29.409 12.586 1.00 41.72 653 GLY A CA 1
ATOM 5093 C C . GLY A 1 653 ? -29.520 29.898 11.854 1.00 41.72 653 GLY A C 1
ATOM 5094 O O . GLY A 1 653 ? -28.448 29.320 11.998 1.00 41.72 653 GLY A O 1
ATOM 5095 N N . GLY A 1 654 ? -29.680 30.953 11.054 1.00 45.16 654 GLY A N 1
ATOM 5096 C CA . GLY A 1 654 ? -28.610 31.618 10.309 1.00 45.16 654 GLY A CA 1
ATOM 5097 C C . GLY A 1 654 ? -27.549 32.242 11.218 1.00 45.16 654 GLY A C 1
ATOM 5098 O O . GLY A 1 654 ? -27.511 33.456 11.404 1.00 45.16 654 GLY A O 1
ATOM 5099 N N . GLY A 1 655 ? -26.677 31.411 11.779 1.00 37.19 655 GLY A N 1
ATOM 5100 C CA . GLY A 1 655 ? -25.471 31.816 12.485 1.00 37.19 655 GLY A CA 1
ATOM 5101 C C . GLY A 1 655 ? -24.286 31.838 11.527 1.00 37.19 655 GLY A C 1
ATOM 5102 O O . GLY A 1 655 ? -23.934 30.814 10.949 1.00 37.19 655 GLY A O 1
ATOM 5103 N N . ARG A 1 656 ? -23.666 33.012 11.359 1.00 38.66 656 ARG A N 1
ATOM 5104 C CA . ARG A 1 656 ? -22.408 33.194 10.621 1.00 38.66 656 ARG A CA 1
ATOM 5105 C C . ARG A 1 656 ? -21.379 32.142 11.044 1.00 38.66 656 ARG A C 1
ATOM 5107 O O . ARG A 1 656 ? -20.934 32.137 12.191 1.00 38.66 656 ARG A O 1
ATOM 5114 N N . VAL A 1 657 ? -20.952 31.326 10.085 1.00 34.78 657 VAL A N 1
ATOM 5115 C CA . VAL A 1 657 ? -19.757 30.489 10.189 1.00 34.78 657 VAL A CA 1
ATOM 5116 C C . VAL A 1 657 ? -18.573 31.406 10.499 1.00 34.78 657 VAL A C 1
ATOM 5118 O O . VAL A 1 657 ? -18.206 32.264 9.695 1.00 34.78 657 VAL A O 1
ATOM 5121 N N . ARG A 1 658 ? -17.985 31.257 11.691 1.00 33.44 658 ARG A N 1
ATOM 5122 C CA . ARG A 1 658 ? -16.654 31.792 11.988 1.00 33.44 658 ARG A CA 1
ATOM 5123 C C . ARG A 1 658 ? -15.673 31.001 11.128 1.00 33.44 658 ARG A C 1
ATOM 5125 O O . ARG A 1 658 ? -15.346 29.862 11.442 1.00 33.44 658 ARG A O 1
ATOM 5132 N N . THR A 1 659 ? -15.238 31.606 10.031 1.00 33.47 659 THR A N 1
ATOM 5133 C CA . THR A 1 659 ? -14.074 31.160 9.267 1.00 33.47 659 THR A CA 1
ATOM 5134 C C . THR A 1 659 ? -12.885 31.025 10.214 1.00 33.47 659 THR A C 1
ATOM 5136 O O . THR A 1 659 ? -12.528 31.982 10.906 1.00 33.47 659 THR A O 1
ATOM 5139 N N . LEU A 1 660 ? -12.289 29.833 10.254 1.00 33.50 660 LEU A N 1
ATOM 5140 C CA . LEU A 1 660 ? -10.970 29.618 10.846 1.00 33.50 660 LEU A CA 1
ATOM 5141 C C . LEU A 1 660 ? -9.959 30.573 10.182 1.00 33.50 660 LEU A C 1
ATOM 5143 O O . LEU A 1 660 ? -10.093 30.847 8.986 1.00 33.50 660 LEU A O 1
ATOM 5147 N N . PRO A 1 661 ? -8.954 31.093 10.909 1.00 32.88 661 PRO A N 1
ATOM 5148 C CA . PRO A 1 661 ? -7.976 31.989 10.320 1.00 32.88 661 PRO A CA 1
ATOM 5149 C C . PRO A 1 661 ? -7.076 31.202 9.364 1.00 32.88 661 PRO A C 1
ATOM 5151 O O . PRO A 1 661 ? -6.172 30.478 9.776 1.00 32.88 661 PRO A O 1
ATOM 5154 N N . THR A 1 662 ? -7.312 31.365 8.066 1.00 38.88 662 THR A N 1
ATOM 5155 C CA . THR A 1 662 ? -6.331 31.079 7.021 1.00 38.88 662 THR A CA 1
ATOM 5156 C C . THR A 1 662 ? -5.260 32.163 7.064 1.00 38.88 662 THR A C 1
ATOM 5158 O O . THR A 1 662 ? -5.479 33.272 6.580 1.00 38.88 662 THR A O 1
ATOM 5161 N N . GLY A 1 663 ? -4.109 31.854 7.659 1.00 33.53 663 GLY A N 1
ATOM 5162 C CA . GLY A 1 663 ? -2.935 32.718 7.578 1.00 33.53 663 GLY A CA 1
ATOM 5163 C C . GLY A 1 663 ? -1.932 32.496 8.700 1.00 33.53 663 GLY A C 1
ATOM 5164 O O . GLY A 1 663 ? -1.909 33.259 9.659 1.00 33.53 663 GLY A O 1
ATOM 5165 N N . MET A 1 664 ? -1.051 31.505 8.551 1.00 30.23 664 MET A N 1
ATOM 5166 C CA . MET A 1 664 ? 0.306 31.640 9.084 1.00 30.23 664 MET A CA 1
ATOM 5167 C C . MET A 1 664 ? 1.228 32.046 7.928 1.00 30.23 664 MET A C 1
ATOM 5169 O O . MET A 1 664 ? 1.306 31.308 6.944 1.00 30.23 664 MET A O 1
ATOM 5173 N N . PRO A 1 665 ? 1.910 33.202 8.000 1.00 33.56 665 PRO A N 1
ATOM 5174 C CA . PRO A 1 665 ? 2.958 33.536 7.054 1.00 33.56 665 PRO A CA 1
ATOM 5175 C C . PRO A 1 665 ? 4.204 32.701 7.368 1.00 33.56 665 PRO A C 1
ATOM 5177 O O . PRO A 1 665 ? 4.689 32.686 8.497 1.00 33.56 665 PRO A O 1
ATOM 5180 N N . LEU A 1 666 ? 4.739 32.027 6.351 1.00 33.09 666 LEU A N 1
ATOM 5181 C CA . LEU A 1 666 ? 6.110 31.532 6.375 1.00 33.09 666 LEU A CA 1
ATOM 5182 C C . LEU A 1 666 ? 7.042 32.743 6.265 1.00 33.09 666 LEU A C 1
ATOM 5184 O O . LEU A 1 666 ? 7.147 33.362 5.207 1.00 33.09 666 LEU A O 1
ATOM 5188 N N . THR A 1 667 ? 7.706 33.096 7.360 1.00 33.12 667 THR A N 1
ATOM 5189 C CA . THR A 1 667 ? 8.891 33.954 7.321 1.00 33.12 667 THR A CA 1
ATOM 5190 C C . THR A 1 667 ? 10.068 33.173 6.725 1.00 33.12 667 THR A C 1
ATOM 5192 O O . THR A 1 667 ? 10.330 32.053 7.165 1.00 33.12 667 THR A O 1
ATOM 5195 N N . PRO A 1 668 ? 10.812 33.737 5.757 1.00 42.84 668 PRO A N 1
ATOM 5196 C CA . PRO A 1 668 ? 12.089 33.190 5.329 1.00 42.84 668 PRO A CA 1
ATOM 5197 C C . PRO A 1 668 ? 13.203 33.744 6.227 1.00 42.84 668 PRO A C 1
ATOM 5199 O O . PRO A 1 668 ? 13.276 34.950 6.464 1.00 42.84 668 PRO A O 1
ATOM 5202 N N . GLY A 1 669 ? 14.090 32.879 6.708 1.00 37.75 669 GLY A N 1
ATOM 5203 C CA . GLY A 1 669 ? 15.263 33.303 7.463 1.00 37.75 669 GLY A CA 1
ATOM 5204 C C . GLY A 1 669 ? 16.283 32.184 7.619 1.00 37.75 669 GLY A C 1
ATOM 5205 O O . GLY A 1 669 ? 16.039 31.283 8.408 1.00 37.75 669 GLY A O 1
ATOM 5206 N N . MET A 1 670 ? 17.358 32.315 6.830 1.00 33.47 670 MET A N 1
ATOM 5207 C CA . MET A 1 670 ? 18.753 31.860 7.004 1.00 33.47 670 MET A CA 1
ATOM 5208 C C . MET A 1 670 ? 19.049 30.481 7.597 1.00 33.47 670 MET A C 1
ATOM 5210 O O . MET A 1 670 ? 18.776 30.258 8.794 1.00 33.47 670 MET A O 1
#

Organism: NCBI:txid73915

Secondary structure (DSSP, 8-state):
--PPPPPPP---PPPPPPPB----PPTT-EEEEEEESSTT-----TTPPPSSHHHHHHHHHTT-SGGGTEEEEEEEEEEEETTEEEEEETTT--EEEEEGGGEEEHHHHHHHHHHHHT-SSPPTT--HHHHHHHHHHHTTSGGG---HHHHIIIIITTEEE--S-EE-TTS-EE-SEEEPP---PPPS----TTSPPEEEEEEEE-HHHHTTSTTT-SSS-EEEEEEPTTGGG---TTSTTB-SSSTTEEEEEGGGS-GGGHHHHHHHHHHHHHHHHHHHHHHHHHHHHHHHHHHHHHHHHHHHHHHHHHHHHHS----S-TT---HHHHHH-TTS--HHHHHH--HHHHHHGGGS--SGGGSPTT----SSPPS-STT--TTTHHHHHHTTS-TT-TTTS-HHHHHHHHHHHHHHHT-TTTEEEE-TTTT--EEEE--SS---GGGHHHHHHHHHHHHHHHHHHHHHTTEEHHHHHHHTTTTS-HHHHHHTTT-STTT-GGG-S----SEEEEEE--TTEEE-TTT--EEESSSS----TT-PEEEEEEEE-SSTT-EEEEEEEEETTS-TT-HHHHHHHHHHHHHHHTT-SSHHHHHHHHHHHTTTEETTTTEE----HHHHHHHHHHHHHHHHHHHHHTTS--------------------------